Protein AF-A0A9D2UIU6-F1 (afdb_monomer_lite)

Sequence (602 aa):
MDDFNANSVDLRFDVGPHGTFVHEFGHVLGLADHYATDSYVSSLGIDPGQWDTMASGSYNGNMHRPPLFSAYERAELGWLDYTDLGMSADTISVLPALDESNMAYRVAVPGDDDEYYVIENRRQRGWDAGLPGHGMLLWHIDADDRIWRQNVVNNDPDHQRVDIVEADGRAGMMSYDGDTFPGTSGVTGVTLHSWGGTSLMDIGYINEREDTIRILLNDVDFTLPAPGGLMAVDVDDDAFRLVWDDAADVTSYALEVSVADSHGDFSVLPEYDNLSITNTDTYDITGLEPATTYRVGLRACLAGYVSEPATIDIVTTNSVFGGDVPAGLKAADITPTGFTAVWDEMAGATDYLISLLQYEYASQTVSRGYDFDDRGEGMPDSWEATAGQYDSSFGWYGRSAPSLDMTRDGQYLSVEYEGTMIERLSMWCRSSAGRNKLRIDVNTPEGWTALSEVDVPVAGSVVEVPVGVMGSVRLVFECAGGYMAIDDVYAVCRDVTRSTVPEYDGLSTAGQTSFTFEGLDEGGIYAFTVRGTDGTEQSDDSAECVVRLDYITGLDGIRPSSSDGRAVIYDMQGRMMHGGVLPRGIYIIKQDGRPARKVVVR

Structure (mmCIF, N/CA/C/O backbone):
data_AF-A0A9D2UIU6-F1
#
_entry.id   AF-A0A9D2UIU6-F1
#
loop_
_atom_site.group_PDB
_atom_site.id
_atom_site.type_symbol
_atom_site.label_atom_id
_atom_site.label_alt_id
_atom_site.label_comp_id
_atom_site.label_asym_id
_atom_site.label_entity_id
_atom_site.label_seq_id
_atom_site.pdbx_PDB_ins_code
_atom_site.Cartn_x
_atom_site.Cartn_y
_atom_site.Cartn_z
_atom_site.occupancy
_atom_site.B_iso_or_equiv
_atom_site.auth_seq_id
_atom_site.auth_comp_id
_atom_site.auth_asym_id
_atom_site.auth_atom_id
_atom_site.pdbx_PDB_model_num
ATOM 1 N N . MET A 1 1 ? 40.863 -54.564 -6.802 1.00 33.62 1 MET A N 1
ATOM 2 C CA . MET A 1 1 ? 41.871 -54.678 -7.868 1.00 33.62 1 MET A CA 1
ATOM 3 C C . MET A 1 1 ? 41.262 -54.018 -9.082 1.00 33.62 1 MET A C 1
ATOM 5 O O . MET A 1 1 ? 40.378 -54.608 -9.686 1.00 33.62 1 MET A O 1
ATOM 9 N N . ASP A 1 2 ? 41.680 -52.763 -9.246 1.00 33.12 2 ASP A N 1
ATOM 10 C CA . ASP A 1 2 ? 41.864 -51.979 -10.476 1.00 33.12 2 ASP A CA 1
ATOM 11 C C . ASP A 1 2 ? 40.599 -51.764 -11.331 1.00 33.12 2 ASP A C 1
ATOM 13 O O . ASP A 1 2 ? 40.096 -52.689 -11.955 1.00 33.12 2 ASP A O 1
ATOM 17 N N . ASP A 1 3 ? 39.907 -50.622 -11.278 1.00 35.44 3 ASP A N 1
ATOM 18 C CA . ASP A 1 3 ? 40.327 -49.240 -11.591 1.00 35.44 3 ASP A CA 1
ATOM 19 C C . ASP A 1 3 ? 40.809 -49.105 -13.044 1.00 35.44 3 ASP A C 1
ATOM 21 O O . ASP A 1 3 ? 41.894 -49.569 -13.369 1.00 35.44 3 ASP A O 1
ATOM 25 N N . PHE A 1 4 ? 39.972 -48.528 -13.919 1.00 33.19 4 PHE A N 1
ATOM 26 C CA . PHE A 1 4 ? 40.378 -47.521 -14.909 1.00 33.19 4 PHE A CA 1
ATOM 27 C C . PHE A 1 4 ? 39.146 -46.892 -15.583 1.00 33.19 4 PHE A C 1
ATOM 29 O O . PHE A 1 4 ? 38.461 -47.484 -16.417 1.00 33.19 4 PHE A O 1
ATOM 36 N N . ASN A 1 5 ? 38.910 -45.649 -15.171 1.00 33.81 5 ASN A N 1
ATOM 37 C CA . ASN A 1 5 ? 38.032 -44.637 -15.741 1.00 33.81 5 ASN A CA 1
ATOM 38 C C . ASN A 1 5 ? 38.319 -44.422 -17.239 1.00 33.81 5 ASN A C 1
ATOM 40 O O . ASN A 1 5 ? 39.406 -43.970 -17.605 1.00 33.81 5 ASN A O 1
ATOM 44 N N . ALA A 1 6 ? 37.332 -44.661 -18.101 1.00 35.75 6 ALA A N 1
ATOM 45 C CA . ALA A 1 6 ? 37.319 -44.096 -19.445 1.00 35.75 6 ALA A CA 1
ATOM 46 C C . ALA A 1 6 ? 36.674 -42.708 -19.364 1.00 35.75 6 ALA A C 1
ATOM 48 O O . ALA A 1 6 ? 35.494 -42.538 -19.663 1.00 35.75 6 ALA A O 1
ATOM 49 N N . ASN A 1 7 ? 37.460 -41.719 -18.928 1.00 34.66 7 ASN A N 1
ATOM 50 C CA . ASN A 1 7 ? 37.149 -40.325 -19.211 1.00 34.66 7 ASN A CA 1
ATOM 51 C C . ASN A 1 7 ? 37.053 -40.193 -20.731 1.00 34.66 7 ASN A C 1
ATOM 53 O O . ASN A 1 7 ? 38.048 -40.356 -21.442 1.00 34.66 7 ASN A O 1
ATOM 57 N N . SER A 1 8 ? 35.846 -39.918 -21.221 1.00 37.19 8 SER A N 1
ATOM 58 C CA . SER A 1 8 ? 35.652 -39.318 -22.529 1.00 37.19 8 SER A CA 1
ATOM 59 C C . SER A 1 8 ? 36.557 -38.097 -22.590 1.00 37.19 8 SER A C 1
ATOM 61 O O . SER A 1 8 ? 36.380 -37.145 -21.829 1.00 37.19 8 SER A O 1
ATOM 63 N N . VAL A 1 9 ? 37.570 -38.165 -23.447 1.00 35.28 9 VAL A N 1
ATOM 64 C CA . VAL A 1 9 ? 38.334 -36.998 -23.860 1.00 35.28 9 VAL A CA 1
ATOM 65 C C . VAL A 1 9 ? 37.332 -36.103 -24.576 1.00 35.28 9 VAL A C 1
ATOM 67 O O . VAL A 1 9 ? 37.055 -36.283 -25.759 1.00 35.28 9 VAL A O 1
ATOM 70 N N . ASP A 1 10 ? 36.726 -35.196 -23.819 1.00 38.03 10 ASP A N 1
ATOM 71 C CA . ASP A 1 10 ? 36.088 -34.015 -24.361 1.00 38.03 10 ASP A CA 1
ATOM 72 C C . ASP A 1 10 ? 37.236 -33.219 -24.982 1.00 38.03 10 ASP A C 1
ATOM 74 O O . ASP A 1 10 ? 38.035 -32.589 -24.284 1.00 38.03 10 ASP A O 1
ATOM 78 N N . LEU A 1 11 ? 37.422 -33.387 -26.293 1.00 33.53 11 LEU A N 1
ATOM 79 C CA . LEU A 1 11 ? 38.312 -32.568 -27.103 1.00 33.53 11 LEU A CA 1
ATOM 80 C C . LEU A 1 11 ? 37.723 -31.155 -27.115 1.00 33.53 11 LEU A C 1
ATOM 82 O O . LEU A 1 11 ? 37.151 -30.711 -28.108 1.00 33.53 11 LEU A O 1
ATOM 86 N N . ARG A 1 12 ? 37.859 -30.446 -25.992 1.00 38.84 12 ARG A N 1
ATOM 87 C CA . ARG A 1 12 ? 37.786 -28.996 -25.973 1.00 38.84 12 ARG A CA 1
ATOM 88 C C . ARG A 1 12 ? 38.949 -28.533 -26.825 1.00 38.84 12 ARG A C 1
ATOM 90 O O . ARG A 1 12 ? 40.108 -28.608 -26.421 1.00 38.84 12 ARG A O 1
ATOM 97 N N . PHE A 1 13 ? 38.640 -28.121 -28.044 1.00 40.00 13 PHE A N 1
ATOM 98 C CA . PHE A 1 13 ? 39.490 -27.161 -28.707 1.00 40.00 13 PHE A CA 1
ATOM 99 C C . PHE A 1 13 ? 39.520 -25.940 -27.779 1.00 40.00 13 PHE A C 1
ATOM 101 O O . PHE A 1 13 ? 38.559 -25.180 -27.738 1.00 40.00 13 PHE A O 1
ATOM 108 N N . ASP A 1 14 ? 40.584 -25.793 -26.988 1.00 44.75 14 ASP A N 1
ATOM 109 C CA . ASP A 1 14 ? 41.005 -24.491 -26.467 1.00 44.75 14 ASP A CA 1
ATOM 110 C C . ASP A 1 14 ? 41.464 -23.700 -27.693 1.00 44.75 14 ASP A C 1
ATOM 112 O O . ASP A 1 14 ? 42.635 -23.672 -28.080 1.00 44.75 14 ASP A O 1
ATOM 116 N N . VAL A 1 15 ? 40.482 -23.176 -28.417 1.00 51.78 15 VAL A N 1
ATOM 117 C CA . VAL A 1 15 ? 40.711 -22.186 -29.450 1.00 51.78 15 VAL A CA 1
ATOM 118 C C . VAL A 1 15 ? 41.158 -20.939 -28.660 1.00 51.78 15 VAL A C 1
ATOM 120 O O . VAL A 1 15 ? 40.494 -20.557 -27.704 1.00 51.78 15 VAL A O 1
ATOM 123 N N . GLY A 1 16 ? 42.339 -20.383 -28.957 1.00 60.22 16 GLY A N 1
ATOM 124 C CA . GLY A 1 16 ? 42.940 -19.289 -28.169 1.00 60.22 16 GLY A CA 1
ATOM 125 C C . GLY A 1 16 ? 42.052 -18.035 -28.058 1.00 60.22 16 GLY A C 1
ATOM 126 O O . GLY A 1 16 ? 41.033 -17.974 -28.735 1.00 60.22 16 GLY A O 1
ATOM 127 N N . PRO A 1 17 ? 42.433 -17.015 -27.263 1.00 69.06 17 PRO A N 1
ATOM 128 C CA . PRO A 1 17 ? 41.589 -15.849 -26.968 1.00 69.06 17 PRO A CA 1
ATOM 129 C C . PRO A 1 17 ? 40.925 -15.262 -28.231 1.00 69.06 17 PRO A C 1
ATOM 131 O O . PRO A 1 17 ? 41.608 -14.792 -29.140 1.00 69.06 17 PRO A O 1
ATOM 134 N N . HIS A 1 18 ? 39.591 -15.340 -28.306 1.00 81.31 18 HIS A N 1
ATOM 135 C CA . HIS A 1 18 ? 38.779 -14.948 -29.467 1.00 81.31 18 HIS A CA 1
ATOM 136 C C . HIS A 1 18 ? 38.523 -13.459 -29.551 1.00 81.31 18 HIS A C 1
ATOM 138 O O . HIS A 1 18 ? 38.365 -12.940 -30.645 1.00 81.31 18 HIS A O 1
ATOM 144 N N . GLY A 1 19 ? 38.467 -12.779 -28.415 1.00 89.81 19 GLY A N 1
ATOM 145 C CA . GLY A 1 19 ? 37.962 -11.420 -28.337 1.00 89.81 19 GLY A CA 1
ATOM 146 C C . GLY A 1 19 ? 38.712 -10.428 -29.214 1.00 89.81 19 GLY A C 1
ATOM 147 O O . GLY A 1 19 ? 38.088 -9.743 -30.016 1.00 89.81 19 GLY A O 1
ATOM 148 N N . THR A 1 20 ? 40.048 -10.448 -29.177 1.00 90.88 20 THR A N 1
ATOM 149 C CA . THR A 1 20 ? 40.872 -9.640 -30.090 1.00 90.88 20 THR A CA 1
ATOM 150 C C . THR A 1 20 ? 40.629 -10.007 -31.551 1.00 90.88 20 THR A C 1
ATOM 152 O O . THR A 1 20 ? 40.552 -9.130 -32.396 1.00 90.88 20 THR A O 1
ATOM 155 N N . PHE A 1 21 ? 40.467 -11.294 -31.876 1.00 93.62 21 PHE A N 1
ATOM 156 C CA . PHE A 1 21 ? 40.161 -11.688 -33.252 1.00 93.62 21 PHE A CA 1
ATOM 157 C C . PHE A 1 21 ? 38.795 -11.163 -33.709 1.00 93.62 21 PHE A C 1
ATOM 159 O O . PHE A 1 21 ? 38.691 -10.687 -34.833 1.00 93.62 21 PHE A O 1
ATOM 166 N N . VAL A 1 22 ? 37.760 -11.250 -32.868 1.00 95.75 22 VAL A N 1
ATOM 167 C CA . VAL A 1 22 ? 36.413 -10.764 -33.208 1.00 95.75 22 VAL A CA 1
ATOM 168 C C . VAL A 1 22 ? 36.420 -9.242 -33.390 1.00 95.75 22 VAL A C 1
ATOM 170 O O . VAL A 1 22 ? 35.853 -8.768 -34.367 1.00 95.75 22 VAL A O 1
ATOM 173 N N . HIS A 1 23 ? 37.128 -8.507 -32.530 1.00 96.44 23 HIS A N 1
ATOM 174 C CA . HIS A 1 23 ? 37.332 -7.059 -32.643 1.00 96.44 23 HIS A CA 1
ATOM 175 C C . HIS A 1 23 ? 38.017 -6.669 -33.967 1.00 96.44 23 HIS A C 1
ATOM 177 O O . HIS A 1 23 ? 37.466 -5.927 -34.775 1.00 96.44 23 HIS A O 1
ATOM 183 N N . GLU A 1 24 ? 39.172 -7.269 -34.267 1.00 95.94 24 GLU A N 1
ATOM 184 C CA . GLU A 1 24 ? 39.900 -7.009 -35.519 1.00 95.94 24 GLU A CA 1
ATOM 185 C C . GLU A 1 24 ? 39.098 -7.441 -36.756 1.00 95.94 24 GLU A C 1
ATOM 187 O O . GLU A 1 24 ? 39.185 -6.835 -37.825 1.00 95.94 24 GLU A O 1
ATOM 192 N N . PHE A 1 25 ? 38.290 -8.497 -36.630 1.00 95.69 25 PHE A N 1
ATOM 193 C CA . PHE A 1 25 ? 37.368 -8.899 -37.683 1.00 95.69 25 PHE A CA 1
ATOM 194 C C . PHE A 1 25 ? 36.244 -7.871 -37.879 1.00 95.69 25 PHE A C 1
ATOM 196 O O . PHE A 1 25 ? 35.858 -7.637 -39.021 1.00 95.69 25 PHE A O 1
ATOM 203 N N . GLY A 1 26 ? 35.781 -7.201 -36.820 1.00 96.81 26 GLY A N 1
ATOM 204 C CA . GLY A 1 26 ? 34.878 -6.050 -36.903 1.00 96.81 26 GLY A CA 1
ATOM 205 C C . GLY A 1 26 ? 35.423 -4.945 -37.813 1.00 96.81 26 GLY A C 1
ATOM 206 O O . GLY A 1 26 ? 34.720 -4.503 -38.723 1.00 96.81 26 GLY A O 1
ATOM 207 N N . HIS A 1 27 ? 36.710 -4.597 -37.699 1.00 96.44 27 HIS A N 1
ATOM 208 C CA . HIS A 1 27 ? 37.354 -3.657 -38.631 1.00 96.44 27 HIS A CA 1
ATOM 209 C C . HIS A 1 27 ? 37.367 -4.146 -40.081 1.00 96.44 27 HIS A C 1
ATOM 211 O O . HIS A 1 27 ? 37.186 -3.357 -41.008 1.00 96.44 27 HIS A O 1
ATOM 217 N N . VAL A 1 28 ? 37.560 -5.451 -40.307 1.00 96.88 28 VAL A N 1
ATOM 218 C CA . VAL A 1 28 ? 37.479 -6.038 -41.658 1.00 96.88 28 VAL A CA 1
ATOM 219 C C . VAL A 1 28 ? 36.070 -5.896 -42.239 1.00 96.88 28 VAL A C 1
ATOM 221 O O . VAL A 1 28 ? 35.927 -5.731 -43.452 1.00 96.88 28 VAL A O 1
ATOM 224 N N . LEU A 1 29 ? 35.045 -5.950 -41.387 1.00 96.06 29 LEU A N 1
ATOM 225 C CA . LEU A 1 29 ? 33.651 -5.741 -41.768 1.00 96.06 29 LEU A CA 1
ATOM 226 C C . LEU A 1 29 ? 33.288 -4.258 -41.956 1.00 96.06 29 LEU A C 1
ATOM 228 O O . LEU A 1 29 ? 32.308 -3.974 -42.638 1.00 96.06 29 LEU A O 1
ATOM 232 N N . GLY A 1 30 ? 34.099 -3.335 -41.432 1.00 94.31 30 GLY A N 1
ATOM 233 C CA . GLY A 1 30 ? 33.945 -1.889 -41.610 1.00 94.31 30 GLY A CA 1
ATOM 234 C C . GLY A 1 30 ? 33.611 -1.108 -40.338 1.00 94.31 30 GLY A C 1
ATOM 235 O O . GLY A 1 30 ? 33.409 0.099 -40.433 1.00 94.31 30 GLY A O 1
ATOM 236 N N . LEU A 1 31 ? 33.576 -1.760 -39.172 1.00 96.56 31 LEU A N 1
ATOM 237 C CA . LEU A 1 31 ? 33.323 -1.097 -37.891 1.00 96.56 31 LEU A CA 1
ATOM 238 C C . LEU A 1 31 ? 34.559 -0.318 -37.415 1.00 96.56 31 LEU A C 1
ATOM 240 O O . LEU A 1 31 ? 35.699 -0.769 -37.578 1.00 96.56 31 LEU A O 1
ATOM 244 N N . ALA A 1 32 ? 34.327 0.850 -36.821 1.00 96.44 32 ALA A N 1
ATOM 245 C CA . ALA A 1 32 ? 35.355 1.653 -36.165 1.00 96.44 32 ALA A CA 1
ATOM 246 C C . ALA A 1 32 ? 35.539 1.220 -34.700 1.00 96.44 32 ALA A C 1
ATOM 248 O O . ALA A 1 32 ? 34.706 0.513 -34.141 1.00 96.44 32 ALA A O 1
ATOM 249 N N . ASP A 1 33 ? 36.626 1.661 -34.078 1.00 96.88 33 ASP A N 1
ATOM 250 C CA . ASP A 1 33 ? 36.801 1.605 -32.631 1.00 96.88 33 ASP A CA 1
ATOM 251 C C . ASP A 1 33 ? 35.768 2.508 -31.956 1.00 96.88 33 ASP A C 1
ATOM 253 O O . ASP A 1 33 ? 35.663 3.695 -32.283 1.00 96.88 33 ASP A O 1
ATOM 257 N N . HIS A 1 34 ? 35.037 1.951 -30.991 1.00 96.44 34 HIS A N 1
ATOM 258 C CA . HIS A 1 34 ? 34.086 2.689 -30.159 1.00 96.44 34 HIS A CA 1
ATOM 259 C C . HIS A 1 34 ? 34.698 3.129 -28.820 1.00 96.44 34 HIS A C 1
ATOM 261 O O . HIS A 1 34 ? 34.121 3.948 -28.115 1.00 96.44 34 HIS A O 1
ATOM 267 N N . TYR A 1 35 ? 35.894 2.655 -28.463 1.00 93.50 35 TYR A N 1
ATOM 268 C CA . TYR A 1 35 ? 36.670 3.255 -27.375 1.00 93.50 35 TYR A CA 1
ATOM 269 C C . TYR A 1 35 ? 37.424 4.502 -27.857 1.00 93.50 35 TYR A C 1
ATOM 271 O O . TYR A 1 35 ? 37.703 4.675 -29.047 1.00 93.50 35 TYR A O 1
ATOM 279 N N . ALA A 1 36 ? 37.809 5.374 -26.927 1.00 92.56 36 ALA A N 1
ATOM 280 C CA . ALA A 1 36 ? 38.651 6.518 -27.261 1.00 92.56 36 ALA A CA 1
ATOM 281 C C . ALA A 1 36 ? 40.082 6.069 -27.624 1.00 92.56 36 ALA A C 1
ATOM 283 O O . ALA A 1 36 ? 40.796 5.487 -26.807 1.00 92.56 36 ALA A O 1
ATOM 284 N N . THR A 1 37 ? 40.546 6.379 -28.836 1.00 90.50 37 THR A N 1
ATOM 285 C CA . THR A 1 37 ? 41.922 6.112 -29.290 1.00 90.50 37 THR A CA 1
ATOM 286 C C . THR A 1 37 ? 42.925 7.172 -28.815 1.00 90.50 37 THR A C 1
ATOM 288 O O . THR A 1 37 ? 44.140 6.945 -28.846 1.00 90.50 37 THR A O 1
ATOM 291 N N . ASP A 1 38 ? 42.445 8.323 -28.330 1.00 92.38 38 ASP A N 1
ATOM 292 C CA . ASP A 1 38 ? 43.261 9.299 -27.608 1.00 92.38 38 ASP A CA 1
ATOM 293 C C . ASP A 1 38 ? 43.539 8.839 -26.167 1.00 92.38 38 ASP A C 1
ATOM 295 O O . ASP A 1 38 ? 42.635 8.539 -25.391 1.00 92.38 38 ASP A O 1
ATOM 299 N N . SER A 1 39 ? 44.816 8.827 -25.775 1.00 88.00 39 SER A N 1
ATOM 300 C CA . SER A 1 39 ? 45.243 8.300 -24.470 1.00 88.00 39 SER A CA 1
ATOM 301 C C . SER A 1 39 ? 44.716 9.070 -23.253 1.00 88.00 39 SER A C 1
ATOM 303 O O . SER A 1 39 ? 44.594 8.480 -22.180 1.00 88.00 39 SER A O 1
ATOM 305 N N . TYR A 1 40 ? 44.443 10.374 -23.382 1.00 87.44 40 TYR A N 1
ATOM 306 C CA . TYR A 1 40 ? 43.879 11.160 -22.287 1.00 87.44 40 TYR A CA 1
ATOM 307 C C . TYR A 1 40 ? 42.397 10.834 -22.127 1.00 87.44 40 TYR A C 1
ATOM 309 O O . TYR A 1 40 ? 41.972 10.514 -21.019 1.00 87.44 40 TYR A O 1
ATOM 317 N N . VAL A 1 41 ? 41.644 10.832 -23.226 1.00 86.75 41 VAL A N 1
ATOM 318 C CA . VAL A 1 41 ? 40.203 10.540 -23.205 1.00 86.75 41 VAL A CA 1
ATOM 319 C C . VAL A 1 41 ? 39.941 9.090 -22.797 1.00 86.75 41 VAL A C 1
ATOM 321 O O . VAL A 1 41 ? 39.137 8.847 -21.905 1.00 86.75 41 VAL A O 1
ATOM 324 N N . SER A 1 42 ? 40.728 8.140 -23.308 1.00 86.56 42 SER A N 1
ATOM 325 C CA . SER A 1 42 ? 40.685 6.731 -22.887 1.00 86.56 42 SER A CA 1
ATOM 326 C C . SER A 1 42 ? 40.867 6.558 -21.375 1.00 86.56 42 SER A C 1
ATOM 328 O O . SER A 1 42 ? 40.222 5.718 -20.754 1.00 86.56 42 SER A O 1
ATOM 330 N N . SER A 1 43 ? 41.704 7.390 -20.741 1.00 84.62 43 SER A N 1
ATOM 331 C CA . SER A 1 43 ? 41.924 7.325 -19.289 1.00 84.62 43 SER A CA 1
ATOM 332 C C . SER A 1 43 ? 40.726 7.783 -18.448 1.00 84.62 43 SER A C 1
ATOM 334 O O . SER A 1 43 ? 40.699 7.508 -17.248 1.00 84.62 43 SER A O 1
ATOM 336 N N . LEU A 1 44 ? 39.752 8.465 -19.060 1.00 85.56 44 LEU A N 1
ATOM 337 C CA . LEU A 1 44 ? 38.494 8.851 -18.420 1.00 85.56 44 LEU A CA 1
ATOM 338 C C . LEU A 1 44 ? 37.495 7.684 -18.382 1.00 85.56 44 LEU A C 1
ATOM 340 O O . LEU A 1 44 ? 36.628 7.675 -17.515 1.00 85.56 44 LEU A O 1
ATOM 344 N N . GLY A 1 45 ? 37.649 6.689 -19.267 1.00 81.06 45 GLY A N 1
ATOM 345 C CA . GLY A 1 45 ? 36.813 5.485 -19.315 1.00 81.06 45 GLY A CA 1
ATOM 346 C C . GLY A 1 45 ? 35.369 5.727 -19.757 1.00 81.06 45 GLY A C 1
ATOM 347 O O . GLY A 1 45 ? 34.514 4.908 -19.443 1.00 81.06 45 GLY A O 1
ATOM 348 N N . ILE A 1 46 ? 35.108 6.846 -20.432 1.00 84.75 46 ILE A N 1
ATOM 349 C CA . ILE A 1 46 ? 33.795 7.284 -20.927 1.00 84.75 46 ILE A CA 1
ATOM 350 C C . ILE A 1 46 ? 33.557 6.746 -22.346 1.00 84.75 46 ILE A C 1
ATOM 352 O O . ILE A 1 46 ? 33.622 7.458 -23.343 1.00 84.75 46 ILE A O 1
ATOM 356 N N . ASP A 1 47 ? 33.439 5.427 -22.436 1.00 89.75 47 ASP A N 1
ATOM 357 C CA . ASP A 1 47 ? 33.151 4.700 -23.667 1.00 89.75 47 ASP A CA 1
ATOM 358 C C . ASP A 1 47 ? 32.267 3.478 -23.357 1.00 89.75 47 ASP A C 1
ATOM 360 O O . ASP A 1 47 ? 32.168 3.090 -22.185 1.00 89.75 47 ASP A O 1
ATOM 364 N N . PRO A 1 48 ? 31.661 2.832 -24.376 1.00 94.56 48 PRO A N 1
ATOM 365 C CA . PRO A 1 48 ? 30.777 1.678 -24.184 1.00 94.56 48 PRO A CA 1
ATOM 366 C C . PRO A 1 48 ? 31.396 0.499 -23.421 1.00 94.56 48 PRO A C 1
ATOM 368 O O . PRO A 1 48 ? 30.693 -0.392 -22.938 1.00 94.56 48 PRO A O 1
ATOM 371 N N . GLY A 1 49 ? 32.725 0.462 -23.301 1.00 94.19 49 GLY A N 1
ATOM 372 C CA . GLY A 1 49 ? 33.388 -0.377 -22.327 1.00 94.19 49 GLY A CA 1
ATOM 373 C C . GLY A 1 49 ? 33.128 -1.864 -22.524 1.00 94.19 49 GLY A C 1
ATOM 374 O O . GLY A 1 49 ? 33.262 -2.409 -23.621 1.00 94.19 49 GLY A O 1
ATOM 375 N N . GLN A 1 50 ? 32.789 -2.540 -21.426 1.00 95.69 50 GLN A N 1
ATOM 376 C CA . GLN A 1 50 ? 32.596 -3.991 -21.406 1.00 95.69 50 GLN A CA 1
ATOM 377 C C . GLN A 1 50 ? 31.323 -4.453 -22.125 1.00 95.69 50 GLN A C 1
ATOM 379 O O . GLN A 1 50 ? 31.158 -5.659 -22.326 1.00 95.69 50 GLN A O 1
ATOM 384 N N . TRP A 1 51 ? 30.444 -3.533 -22.519 1.00 96.62 51 TRP A N 1
ATOM 385 C CA . TRP A 1 51 ? 29.221 -3.844 -23.257 1.00 96.62 51 TRP A CA 1
ATOM 386 C C . TRP A 1 51 ? 29.456 -4.114 -24.742 1.00 96.62 51 TRP A C 1
ATOM 388 O O . TRP A 1 51 ? 28.643 -4.797 -25.376 1.00 96.62 51 TRP A O 1
ATOM 398 N N . ASP A 1 52 ? 30.584 -3.639 -25.273 1.00 97.00 52 ASP A N 1
ATOM 399 C CA . ASP A 1 52 ? 30.850 -3.584 -26.703 1.00 97.00 52 ASP A CA 1
ATOM 400 C C . ASP A 1 52 ? 32.130 -4.328 -27.108 1.00 97.00 52 ASP A C 1
ATOM 402 O O . ASP A 1 52 ? 33.205 -4.160 -26.525 1.00 97.00 52 ASP A O 1
ATOM 406 N N . THR A 1 53 ? 32.030 -5.135 -28.162 1.00 96.31 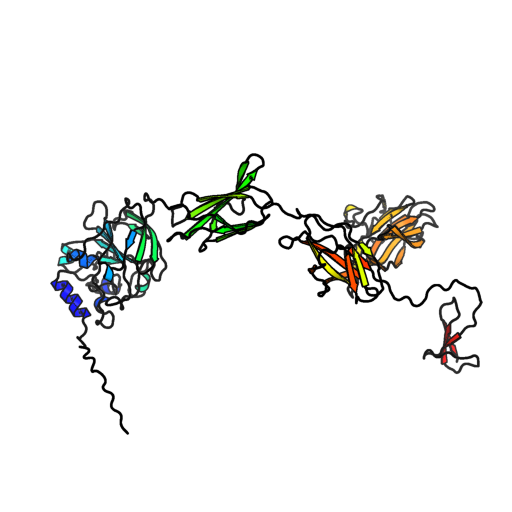53 THR A N 1
ATOM 407 C CA . THR A 1 53 ? 33.181 -5.810 -28.762 1.00 96.31 53 THR A CA 1
ATOM 408 C C . THR A 1 53 ? 34.124 -4.835 -29.460 1.00 96.31 53 THR A C 1
ATOM 410 O O . THR A 1 53 ? 35.333 -5.078 -29.452 1.00 96.31 53 THR A O 1
ATOM 413 N N . MET A 1 54 ? 33.628 -3.725 -30.007 1.00 97.31 54 MET A N 1
ATOM 414 C CA . MET A 1 54 ? 34.468 -2.670 -30.587 1.00 97.31 54 MET A CA 1
ATOM 415 C C . MET A 1 54 ? 35.025 -1.701 -29.528 1.00 97.31 54 MET A C 1
ATOM 417 O O . MET A 1 54 ? 35.686 -0.720 -29.869 1.00 97.31 54 MET A O 1
ATOM 421 N N . ALA A 1 55 ? 34.846 -2.030 -28.241 1.00 95.50 55 ALA A N 1
ATOM 422 C CA . ALA A 1 55 ? 35.503 -1.421 -27.088 1.00 95.50 55 ALA A CA 1
ATOM 423 C C . ALA A 1 55 ? 36.182 -2.489 -26.195 1.00 95.50 55 ALA A C 1
ATOM 425 O O . ALA A 1 55 ? 36.746 -3.486 -26.675 1.00 95.50 55 ALA A O 1
ATOM 426 N N . SER A 1 56 ? 36.185 -2.282 -24.872 1.00 94.44 56 SER A N 1
ATOM 427 C CA . SER A 1 56 ? 36.866 -3.179 -23.928 1.00 94.44 56 SER A CA 1
ATOM 428 C C . SER A 1 56 ? 36.136 -4.508 -23.683 1.00 94.44 56 SER A C 1
ATOM 430 O O . SER A 1 56 ? 36.734 -5.436 -23.131 1.00 94.44 56 SER A O 1
ATOM 432 N N . GLY A 1 57 ? 34.903 -4.668 -24.170 1.00 95.44 57 GLY A N 1
ATOM 433 C CA . GLY A 1 57 ? 34.151 -5.922 -24.124 1.00 95.44 57 GLY A CA 1
ATOM 434 C C . GLY A 1 57 ? 34.844 -7.065 -24.863 1.00 95.44 57 GLY A C 1
ATOM 435 O O . GLY A 1 57 ? 34.719 -8.224 -24.465 1.00 95.44 57 GLY A O 1
ATOM 436 N N . SER A 1 58 ? 35.700 -6.774 -25.846 1.00 95.62 58 SER A N 1
ATOM 437 C CA . SER A 1 58 ? 36.583 -7.779 -26.458 1.00 95.62 58 SER A CA 1
ATOM 438 C C . SER A 1 58 ? 37.472 -8.518 -25.437 1.00 95.62 58 SER A C 1
ATOM 440 O O . SER A 1 58 ? 37.891 -9.651 -25.673 1.00 95.62 58 SER A O 1
ATOM 442 N N . TYR A 1 59 ? 37.726 -7.951 -24.255 1.00 94.31 59 TYR A N 1
ATOM 443 C CA . TYR A 1 59 ? 38.494 -8.600 -23.189 1.00 94.31 59 TYR A CA 1
ATOM 444 C C . TYR A 1 59 ? 37.648 -9.455 -22.232 1.00 94.31 59 TYR A C 1
ATOM 446 O O . TYR A 1 59 ? 38.211 -10.162 -21.384 1.00 94.31 59 TYR A O 1
ATOM 454 N N . ASN A 1 60 ? 36.321 -9.472 -22.383 1.00 94.31 60 ASN A N 1
ATOM 455 C CA . ASN A 1 60 ? 35.412 -10.197 -21.499 1.00 94.31 60 ASN A CA 1
ATOM 456 C C . ASN A 1 60 ? 35.719 -11.702 -21.440 1.00 94.31 60 ASN A C 1
ATOM 458 O O . ASN A 1 60 ? 36.095 -12.359 -22.420 1.00 94.31 60 ASN A O 1
ATOM 462 N N . GLY A 1 61 ? 35.596 -12.267 -20.234 1.00 89.50 61 GLY A N 1
ATOM 463 C CA . GLY A 1 61 ? 35.902 -13.675 -19.978 1.00 89.50 61 GLY A CA 1
ATOM 464 C C . GLY A 1 61 ? 37.347 -14.055 -20.319 1.00 89.50 61 GLY A C 1
ATOM 465 O O . GLY A 1 61 ? 37.579 -15.133 -20.867 1.00 89.50 61 GLY A O 1
ATOM 466 N N . ASN A 1 62 ? 38.315 -13.171 -20.046 1.00 90.25 62 ASN A N 1
ATOM 467 C CA . ASN A 1 62 ? 39.711 -13.312 -20.479 1.00 90.25 62 ASN A CA 1
ATOM 468 C C . ASN A 1 62 ? 39.820 -13.488 -22.001 1.00 90.25 62 ASN A C 1
ATOM 470 O O . ASN A 1 62 ? 40.511 -14.393 -22.469 1.00 90.25 62 ASN A O 1
ATOM 474 N N . MET A 1 63 ? 39.081 -12.672 -22.759 1.00 90.44 63 MET A N 1
ATOM 475 C CA . MET A 1 63 ? 38.963 -12.718 -24.223 1.00 90.44 63 MET A CA 1
ATOM 476 C C . MET A 1 63 ? 38.324 -14.004 -24.789 1.00 90.44 63 MET A C 1
ATOM 478 O O . MET A 1 63 ? 38.375 -14.225 -25.996 1.00 90.44 63 MET A O 1
ATOM 482 N N . HIS A 1 64 ? 37.738 -14.888 -23.974 1.00 88.81 64 HIS A N 1
ATOM 483 C CA . HIS A 1 64 ? 37.057 -16.096 -24.478 1.00 88.81 64 HIS A CA 1
ATOM 484 C C . HIS A 1 64 ? 35.563 -15.873 -24.719 1.00 88.81 64 HIS A C 1
ATOM 486 O O . HIS A 1 64 ? 34.904 -16.738 -25.294 1.00 88.81 64 HIS A O 1
ATOM 492 N N . ARG A 1 65 ? 35.022 -14.744 -24.251 1.00 89.31 65 ARG A N 1
ATOM 493 C CA . ARG A 1 65 ? 33.603 -14.404 -24.351 1.00 89.31 65 ARG A CA 1
ATOM 494 C C . ARG A 1 65 ? 33.437 -12.925 -24.704 1.00 89.31 65 ARG A C 1
ATOM 496 O O . ARG A 1 65 ? 32.915 -12.187 -23.873 1.00 89.31 65 ARG A O 1
ATOM 503 N N . PRO A 1 66 ? 33.931 -12.477 -25.875 1.00 93.69 66 PRO A N 1
ATOM 504 C CA . PRO A 1 66 ? 33.539 -11.164 -26.369 1.00 93.69 66 PRO A CA 1
ATOM 505 C C . PRO A 1 66 ? 32.005 -11.103 -26.432 1.00 93.69 66 PRO A C 1
ATOM 507 O O . PRO A 1 66 ? 31.389 -12.113 -26.806 1.00 93.69 66 PRO A O 1
ATOM 510 N N . PRO A 1 67 ? 31.394 -9.977 -26.035 1.00 95.81 67 PRO A N 1
ATOM 511 C CA . PRO A 1 67 ? 29.958 -9.828 -26.114 1.00 95.81 67 PRO A CA 1
ATOM 512 C C . PRO A 1 67 ? 29.502 -9.896 -27.569 1.00 95.81 67 PRO A C 1
ATOM 514 O O . PRO A 1 67 ? 30.277 -9.775 -28.521 1.00 95.81 67 PRO A O 1
ATOM 517 N N . LEU A 1 68 ? 28.210 -10.096 -27.759 1.00 95.38 68 LEU A N 1
ATOM 518 C CA . LEU A 1 68 ? 27.603 -9.910 -29.064 1.00 95.38 68 LEU A CA 1
ATOM 519 C C . LEU A 1 68 ? 27.872 -8.487 -29.577 1.00 95.38 68 LEU A C 1
ATOM 521 O O . LEU A 1 68 ? 27.882 -7.549 -28.782 1.00 95.38 68 LEU A O 1
ATOM 525 N N . PHE A 1 69 ? 28.023 -8.332 -30.898 1.00 97.69 69 PHE A N 1
ATOM 526 C CA . PHE A 1 69 ? 27.863 -7.015 -31.518 1.00 97.69 69 PHE A CA 1
ATOM 527 C C . PHE A 1 69 ? 26.492 -6.456 -31.122 1.00 97.69 69 PHE A C 1
ATOM 529 O O . PHE A 1 69 ? 25.487 -7.183 -31.203 1.00 97.69 69 PHE A O 1
ATOM 536 N N . SER A 1 70 ? 26.492 -5.202 -30.687 1.00 98.06 70 SER A N 1
ATOM 537 C CA . SER A 1 70 ? 25.329 -4.384 -30.369 1.00 98.06 70 SER A CA 1
ATOM 538 C C . SER A 1 70 ? 24.375 -4.292 -31.558 1.00 98.06 70 SER A C 1
ATOM 540 O O . SER A 1 70 ? 24.720 -4.553 -32.715 1.00 98.06 70 SER A O 1
ATOM 542 N N . ALA A 1 71 ? 23.139 -3.904 -31.285 1.00 98.50 71 ALA A N 1
ATOM 543 C CA . ALA A 1 71 ? 22.137 -3.631 -32.294 1.00 98.50 71 ALA A CA 1
ATOM 544 C C . ALA A 1 71 ? 22.574 -2.516 -33.250 1.00 98.50 71 ALA A C 1
ATOM 546 O O . ALA A 1 71 ? 22.232 -2.581 -34.429 1.00 98.50 71 ALA A O 1
ATOM 547 N N . TYR A 1 72 ? 23.349 -1.538 -32.766 1.00 98.25 72 TYR A N 1
ATOM 548 C CA . TYR A 1 72 ? 23.969 -0.518 -33.608 1.00 98.25 72 TYR A CA 1
ATOM 549 C C . TYR A 1 72 ? 24.891 -1.129 -34.662 1.00 98.25 72 TYR A C 1
ATOM 551 O O . TYR A 1 72 ? 24.645 -1.006 -35.859 1.00 98.25 72 TYR A O 1
ATOM 559 N N . GLU A 1 73 ? 25.882 -1.896 -34.230 1.00 98.12 73 GLU A N 1
ATOM 560 C CA . GLU A 1 73 ? 26.847 -2.522 -35.135 1.00 98.12 73 GLU A CA 1
ATOM 561 C C . GLU A 1 73 ? 26.186 -3.516 -36.092 1.00 98.12 73 GLU A C 1
ATOM 563 O O . GLU A 1 73 ? 26.537 -3.600 -37.268 1.00 98.12 73 GLU A O 1
ATOM 568 N N . ARG A 1 74 ? 25.193 -4.274 -35.615 1.00 98.44 74 ARG A N 1
ATOM 569 C CA . ARG A 1 74 ? 24.425 -5.179 -36.476 1.00 98.44 74 ARG A CA 1
ATOM 570 C C . ARG A 1 74 ? 23.658 -4.419 -37.554 1.00 98.44 74 ARG A C 1
ATOM 572 O O . ARG A 1 74 ? 23.570 -4.933 -38.667 1.00 98.44 74 ARG A O 1
ATOM 579 N N . ALA A 1 75 ? 23.116 -3.242 -37.255 1.00 97.88 75 ALA A N 1
ATOM 580 C CA . ALA A 1 75 ? 22.432 -2.419 -38.246 1.00 97.88 75 ALA A CA 1
ATOM 581 C C . ALA A 1 75 ? 23.409 -1.834 -39.275 1.00 97.88 75 ALA A C 1
ATOM 583 O O . ALA A 1 75 ? 23.162 -1.962 -40.474 1.00 97.88 75 ALA A O 1
ATOM 584 N N . GLU A 1 76 ? 24.565 -1.327 -38.835 1.00 95.50 76 GLU A N 1
ATOM 585 C CA . GLU A 1 76 ? 25.639 -0.839 -39.719 1.00 95.50 76 GLU A CA 1
ATOM 586 C C . GLU A 1 76 ? 26.118 -1.916 -40.706 1.00 95.50 76 GLU A C 1
ATOM 588 O O . GLU A 1 76 ? 26.405 -1.653 -41.876 1.00 95.50 76 GLU A O 1
ATOM 593 N N . LEU A 1 77 ? 26.151 -3.173 -40.258 1.00 97.25 77 LEU A N 1
ATOM 594 C CA . LEU A 1 77 ? 26.512 -4.325 -41.084 1.00 97.25 77 LEU A CA 1
ATOM 595 C C . LEU A 1 77 ? 25.358 -4.861 -41.952 1.00 97.25 77 LEU A C 1
ATOM 597 O O . LEU A 1 77 ? 25.554 -5.810 -42.721 1.00 97.25 77 LEU A O 1
ATOM 601 N N . GLY A 1 78 ? 24.157 -4.286 -41.843 1.00 97.62 78 GLY A N 1
ATOM 602 C CA . GLY A 1 78 ? 22.948 -4.733 -42.538 1.00 97.62 78 GLY A CA 1
ATOM 603 C C . GLY A 1 78 ? 22.408 -6.080 -42.041 1.00 97.62 78 GLY A C 1
ATOM 604 O O . GLY A 1 78 ? 21.776 -6.816 -42.799 1.00 97.62 78 GLY A O 1
ATOM 605 N N . TRP A 1 79 ? 22.715 -6.455 -40.798 1.00 97.81 79 TRP A N 1
ATOM 606 C CA . TRP A 1 79 ? 22.269 -7.693 -40.144 1.00 97.81 79 TRP A CA 1
ATOM 607 C C . TRP A 1 79 ? 21.021 -7.496 -39.276 1.00 97.81 79 TRP A C 1
ATOM 609 O O . TRP A 1 79 ? 20.410 -8.485 -38.869 1.00 97.81 79 TRP A O 1
ATOM 619 N N . LEU A 1 80 ? 20.656 -6.250 -38.975 1.00 98.25 80 LEU A N 1
ATOM 620 C CA . LEU A 1 80 ? 19.491 -5.876 -38.179 1.00 98.25 80 LEU A CA 1
ATOM 621 C C . LEU A 1 80 ? 18.814 -4.656 -38.812 1.00 98.25 80 LEU A C 1
ATOM 623 O O . LEU A 1 80 ? 19.485 -3.686 -39.142 1.00 98.25 80 LEU A O 1
ATOM 627 N N . ASP A 1 81 ? 17.489 -4.703 -38.942 1.00 98.00 81 ASP A N 1
ATOM 628 C CA . ASP A 1 81 ? 16.668 -3.531 -39.250 1.00 98.00 81 ASP A CA 1
ATOM 629 C C . ASP A 1 81 ? 16.009 -3.042 -37.954 1.00 98.00 81 ASP A C 1
ATOM 631 O O . ASP A 1 81 ? 15.481 -3.847 -37.178 1.00 98.00 81 ASP A O 1
ATOM 635 N N . TYR A 1 82 ? 16.019 -1.732 -37.712 1.00 98.00 82 TYR A N 1
ATOM 636 C CA . TYR A 1 82 ? 15.368 -1.166 -36.532 1.00 98.00 82 TYR A CA 1
ATOM 637 C C . TYR A 1 82 ? 13.848 -1.178 -36.643 1.00 98.00 82 TYR A C 1
ATOM 639 O O . TYR A 1 82 ? 13.272 -0.965 -37.711 1.00 98.00 82 TYR A O 1
ATOM 647 N N . THR A 1 83 ? 13.194 -1.334 -35.494 1.00 97.62 83 THR A N 1
ATOM 648 C CA . THR A 1 83 ? 11.794 -0.937 -35.336 1.00 97.62 83 THR A CA 1
ATOM 649 C C . THR A 1 83 ? 11.750 0.488 -34.796 1.00 97.62 83 THR A C 1
ATOM 651 O O . THR A 1 83 ? 12.342 0.764 -33.759 1.00 97.62 83 THR A O 1
ATOM 654 N N . ASP A 1 84 ? 11.061 1.406 -35.467 1.00 96.19 84 ASP A N 1
ATOM 655 C CA . ASP A 1 84 ? 10.945 2.775 -34.959 1.00 96.19 84 ASP A CA 1
ATOM 656 C C . ASP A 1 84 ? 10.019 2.826 -33.738 1.00 96.19 84 ASP A C 1
ATOM 658 O O . ASP A 1 84 ? 8.882 2.351 -33.784 1.00 96.19 84 ASP A O 1
ATOM 662 N N . LEU A 1 85 ? 10.509 3.423 -32.652 1.00 96.81 85 LEU A N 1
ATOM 663 C CA . LEU A 1 85 ? 9.734 3.773 -31.469 1.00 96.81 85 LEU A CA 1
ATOM 664 C C . LEU A 1 85 ? 9.530 5.290 -31.464 1.00 96.81 85 LEU A C 1
ATOM 666 O O . LEU A 1 85 ? 10.481 6.062 -31.557 1.00 96.81 85 LEU A O 1
ATOM 670 N N . GLY A 1 86 ? 8.276 5.725 -31.379 1.00 93.12 86 GLY A N 1
ATOM 671 C CA . GLY A 1 86 ? 7.916 7.136 -31.471 1.00 93.12 86 GLY A CA 1
ATOM 672 C C . GLY A 1 86 ? 6.600 7.449 -30.771 1.00 93.12 86 GLY A C 1
ATOM 673 O O . GLY A 1 86 ? 5.877 6.549 -30.352 1.00 93.12 86 GLY A O 1
ATOM 674 N N . MET A 1 87 ? 6.256 8.738 -30.710 1.00 91.75 87 MET A N 1
ATOM 675 C CA . MET A 1 87 ? 5.070 9.255 -30.002 1.00 91.75 87 MET A CA 1
ATOM 676 C C . MET A 1 87 ? 3.716 8.786 -30.570 1.00 91.75 87 MET A C 1
ATOM 678 O O . MET A 1 87 ? 2.671 9.120 -30.026 1.00 91.75 87 MET A O 1
ATOM 682 N N . SER A 1 88 ? 3.711 8.035 -31.675 1.00 90.69 88 SER A N 1
ATOM 683 C CA . SER A 1 88 ? 2.512 7.380 -32.207 1.00 90.69 88 SER A CA 1
ATOM 684 C C . SER A 1 88 ? 2.256 5.993 -31.609 1.00 90.69 88 SER A C 1
ATOM 686 O O . SER A 1 88 ? 1.320 5.331 -32.046 1.00 90.69 88 SER A O 1
ATOM 688 N N . ALA A 1 89 ? 3.104 5.513 -30.694 1.00 89.12 89 ALA A N 1
ATOM 689 C CA . ALA A 1 89 ? 2.879 4.255 -29.992 1.00 89.12 89 ALA A CA 1
ATOM 690 C C . ALA A 1 89 ? 1.618 4.351 -29.120 1.00 89.12 89 ALA A C 1
ATOM 692 O O . ALA A 1 89 ? 1.457 5.298 -28.367 1.00 89.12 89 ALA A O 1
ATOM 693 N N . ASP A 1 90 ? 0.738 3.363 -29.205 1.00 89.94 90 ASP A N 1
ATOM 694 C CA . ASP A 1 90 ? -0.548 3.303 -28.492 1.00 89.94 90 ASP A CA 1
ATOM 695 C C . ASP A 1 90 ? -0.638 2.085 -27.555 1.00 89.94 90 ASP A C 1
ATOM 697 O O . ASP A 1 90 ? -1.694 1.765 -27.009 1.00 89.94 90 ASP A O 1
ATOM 701 N N . THR A 1 91 ? 0.478 1.374 -27.382 1.00 91.75 91 THR A N 1
ATOM 702 C CA . THR A 1 91 ? 0.590 0.113 -26.642 1.00 91.75 91 THR A CA 1
ATOM 703 C C . THR A 1 91 ? 1.934 0.015 -25.917 1.00 91.75 91 THR A C 1
ATOM 705 O O . THR A 1 91 ? 2.889 0.725 -26.235 1.00 91.75 91 THR A O 1
ATOM 708 N N . ILE A 1 92 ? 2.020 -0.897 -24.940 1.00 93.88 92 ILE A N 1
ATOM 709 C CA . ILE A 1 92 ? 3.289 -1.263 -24.299 1.00 93.88 92 ILE A CA 1
ATOM 710 C C . ILE A 1 92 ? 4.172 -1.964 -25.337 1.00 93.88 92 ILE A C 1
ATOM 712 O O . ILE A 1 92 ? 3.821 -3.028 -25.854 1.00 93.88 92 ILE A O 1
ATOM 716 N N . SER A 1 93 ? 5.330 -1.377 -25.618 1.00 95.75 93 SER A N 1
ATOM 717 C CA . SER A 1 93 ? 6.334 -1.941 -26.518 1.00 95.75 93 SER A CA 1
ATOM 718 C C . SER A 1 93 ? 7.097 -3.063 -25.818 1.00 95.75 93 SER A C 1
ATOM 720 O O . SER A 1 93 ? 7.481 -2.928 -24.658 1.00 95.75 93 SER A O 1
ATOM 722 N N . VAL A 1 94 ? 7.313 -4.183 -26.509 1.00 96.38 94 VAL A N 1
ATOM 723 C CA . VAL A 1 94 ? 7.969 -5.373 -25.949 1.00 96.38 94 VAL A CA 1
ATOM 724 C C . VAL A 1 94 ? 9.249 -5.643 -26.722 1.00 96.38 94 VAL A C 1
ATOM 726 O O . VAL A 1 94 ? 9.214 -5.864 -27.930 1.00 96.38 94 VAL A O 1
ATOM 729 N N . LEU A 1 95 ? 10.367 -5.660 -26.003 1.00 97.88 95 LEU A N 1
ATOM 730 C CA . LEU A 1 95 ? 11.710 -5.863 -26.522 1.00 97.88 95 LEU A CA 1
ATOM 731 C C . LEU A 1 95 ? 12.296 -7.173 -25.969 1.00 97.88 95 LEU A C 1
ATOM 733 O O . LEU A 1 95 ? 12.782 -7.219 -24.830 1.00 97.88 95 LEU A O 1
ATOM 737 N N . PRO A 1 96 ? 12.256 -8.268 -26.746 1.00 97.62 96 PRO A N 1
ATOM 738 C CA . PRO A 1 96 ? 12.950 -9.495 -26.386 1.00 97.62 96 PRO A CA 1
ATOM 739 C C . PRO A 1 96 ? 14.467 -9.294 -26.406 1.00 97.62 96 PRO A C 1
ATOM 741 O O . PRO A 1 96 ? 14.975 -8.337 -26.988 1.00 97.62 96 PRO A O 1
ATOM 744 N N . ALA A 1 97 ? 15.204 -10.221 -25.803 1.00 96.94 97 ALA A N 1
ATOM 745 C CA . ALA A 1 97 ? 16.657 -10.146 -25.799 1.00 96.94 97 ALA A CA 1
ATOM 746 C C . ALA A 1 97 ? 17.253 -10.202 -27.218 1.00 96.94 97 ALA A C 1
ATOM 748 O O . ALA A 1 97 ? 16.757 -10.913 -28.106 1.00 96.94 97 ALA A O 1
ATOM 749 N N . LEU A 1 98 ? 18.340 -9.455 -27.422 1.00 97.31 98 LEU A N 1
ATOM 750 C CA . LEU A 1 98 ? 19.001 -9.289 -28.717 1.00 97.31 98 LEU A CA 1
ATOM 751 C C . LEU A 1 98 ? 19.539 -10.616 -29.278 1.00 97.31 98 LEU A C 1
ATOM 753 O O . LEU A 1 98 ? 19.539 -10.829 -30.492 1.00 97.31 98 LEU A O 1
ATOM 757 N N . ASP A 1 99 ? 19.987 -11.521 -28.405 1.00 93.81 99 ASP A N 1
ATOM 758 C CA . ASP A 1 99 ? 20.542 -12.825 -28.775 1.00 93.81 99 ASP A CA 1
ATOM 759 C C . ASP A 1 99 ? 19.485 -13.818 -29.286 1.00 93.81 99 ASP A C 1
ATOM 761 O O . ASP A 1 99 ? 19.816 -14.720 -30.056 1.00 93.81 99 ASP A O 1
ATOM 765 N N . GLU A 1 100 ? 18.221 -13.630 -28.904 1.00 94.06 100 GLU A N 1
ATOM 766 C CA . GLU A 1 100 ? 17.095 -14.468 -29.330 1.00 94.06 100 GLU A CA 1
ATOM 767 C C . GLU A 1 100 ? 16.343 -13.899 -30.530 1.00 94.06 100 GLU A C 1
ATOM 769 O O . GLU A 1 100 ? 15.971 -14.644 -31.438 1.00 94.06 100 GLU A O 1
ATOM 774 N N . SER A 1 101 ? 16.089 -12.590 -30.525 1.00 95.38 101 SER A N 1
ATOM 775 C CA . SER A 1 101 ? 15.181 -11.957 -31.488 1.00 95.38 101 SER A CA 1
ATOM 776 C C . SER A 1 101 ? 15.884 -11.197 -32.604 1.00 95.38 101 SER A C 1
ATOM 778 O O . SER A 1 101 ? 15.289 -11.011 -33.664 1.00 95.38 101 SER A O 1
ATOM 780 N N . ASN A 1 102 ? 17.131 -10.760 -32.380 1.00 96.75 102 ASN A N 1
ATOM 781 C CA . ASN A 1 102 ? 17.819 -9.801 -33.245 1.00 96.75 102 ASN A CA 1
ATOM 782 C C . ASN A 1 102 ? 16.982 -8.526 -33.500 1.00 96.75 102 ASN A C 1
ATOM 784 O O . ASN A 1 102 ? 17.015 -7.974 -34.596 1.00 96.75 102 ASN A O 1
ATOM 788 N N . MET A 1 103 ? 16.196 -8.099 -32.504 1.00 97.75 103 MET A N 1
ATOM 789 C CA . MET A 1 103 ? 15.330 -6.922 -32.553 1.00 97.75 103 MET A CA 1
ATOM 790 C C . MET A 1 103 ? 15.895 -5.804 -31.673 1.00 97.75 103 MET A C 1
ATOM 792 O O . MET A 1 103 ? 16.397 -6.060 -30.580 1.00 97.75 103 MET A O 1
ATOM 796 N N . ALA A 1 104 ? 15.765 -4.565 -32.145 1.00 98.62 104 ALA A N 1
ATOM 797 C CA . ALA A 1 104 ? 16.053 -3.352 -31.391 1.00 98.62 104 ALA A CA 1
ATOM 798 C C . ALA A 1 104 ? 15.113 -2.224 -31.827 1.00 98.62 104 ALA A C 1
ATOM 800 O O . ALA A 1 104 ? 14.652 -2.202 -32.977 1.00 98.62 104 ALA A O 1
ATOM 801 N N . TYR A 1 105 ? 14.846 -1.290 -30.915 1.00 98.62 105 TYR A N 1
ATOM 802 C CA . TYR A 1 105 ? 14.120 -0.069 -31.252 1.00 98.62 105 TYR A CA 1
ATOM 803 C C . TYR A 1 105 ? 15.080 1.056 -31.631 1.00 98.62 105 TYR A C 1
ATOM 805 O O . TYR A 1 105 ? 16.184 1.134 -31.098 1.00 98.62 105 TYR A O 1
ATOM 813 N N . ARG A 1 106 ? 14.636 1.949 -32.516 1.00 98.31 106 ARG A N 1
ATOM 814 C CA . ARG A 1 106 ? 15.296 3.224 -32.810 1.00 98.31 106 ARG A CA 1
ATOM 815 C C . ARG A 1 106 ? 14.375 4.381 -32.454 1.00 98.31 106 ARG A C 1
ATOM 817 O O . ARG A 1 106 ? 13.200 4.357 -32.811 1.00 98.31 106 ARG A O 1
ATOM 824 N N . VAL A 1 107 ? 14.923 5.411 -31.820 1.00 98.00 107 VAL A N 1
ATOM 825 C CA . VAL A 1 107 ? 14.254 6.705 -31.637 1.00 98.00 107 VAL A CA 1
ATOM 826 C C . VAL A 1 107 ? 15.019 7.752 -32.436 1.00 98.00 107 VAL A C 1
ATOM 828 O O . VAL A 1 107 ? 16.165 8.053 -32.122 1.00 98.00 107 VAL A O 1
ATOM 831 N N . ALA A 1 108 ? 14.400 8.288 -33.485 1.00 95.94 108 ALA A N 1
ATOM 832 C CA . ALA A 1 108 ? 15.031 9.281 -34.352 1.00 95.94 108 ALA A CA 1
ATOM 833 C C . ALA A 1 108 ? 15.057 10.681 -33.714 1.00 95.94 108 ALA A C 1
ATOM 835 O O . ALA A 1 108 ? 14.098 11.070 -33.039 1.00 95.94 108 ALA A O 1
ATOM 836 N N . VAL A 1 109 ? 16.097 11.470 -34.005 1.00 96.88 109 VAL A N 1
ATOM 837 C CA . VAL A 1 109 ? 16.107 12.912 -33.730 1.00 96.88 109 VAL A CA 1
ATOM 838 C C . VAL A 1 109 ? 15.442 13.654 -34.898 1.00 96.88 109 VAL A C 1
ATOM 840 O O . VAL A 1 109 ? 15.874 13.548 -36.045 1.00 96.88 109 VAL A O 1
ATOM 843 N N . PRO A 1 110 ? 14.357 14.420 -34.676 1.00 93.06 110 PRO A N 1
ATOM 844 C CA . PRO A 1 110 ? 13.669 15.091 -35.773 1.00 93.06 110 PRO A CA 1
ATOM 845 C C . PRO A 1 110 ? 14.558 16.095 -36.517 1.00 93.06 110 PRO A C 1
ATOM 847 O O . PRO A 1 110 ? 14.939 17.131 -35.975 1.00 93.06 110 PRO A O 1
ATOM 850 N N . GLY A 1 111 ? 14.792 15.831 -37.803 1.00 93.50 111 GLY A N 1
ATOM 851 C CA . GLY A 1 111 ? 15.570 16.710 -38.679 1.00 93.50 111 GLY A CA 1
ATOM 852 C C . GLY A 1 111 ? 17.073 16.435 -38.690 1.00 93.50 111 GLY A C 1
ATOM 853 O O . GLY A 1 111 ? 17.780 17.175 -39.374 1.00 93.50 111 GLY A O 1
ATOM 854 N N . ASP A 1 112 ? 17.525 15.391 -37.993 1.00 95.81 112 ASP A N 1
ATOM 855 C CA . ASP A 1 112 ? 18.899 14.902 -38.016 1.00 95.81 112 ASP A CA 1
ATOM 856 C C . ASP A 1 112 ? 18.891 13.373 -38.174 1.00 95.81 112 ASP A C 1
ATOM 858 O O . ASP A 1 112 ? 18.482 12.654 -37.268 1.00 95.81 112 ASP A O 1
ATOM 862 N N . ASP A 1 113 ? 19.258 12.879 -39.359 1.00 94.19 113 ASP A N 1
ATOM 863 C CA . ASP A 1 113 ? 19.258 11.435 -39.645 1.00 94.19 113 ASP A CA 1
ATOM 864 C C . ASP A 1 113 ? 20.508 10.736 -39.079 1.00 94.19 113 ASP A C 1
ATOM 866 O O . ASP A 1 113 ? 20.519 9.508 -38.972 1.00 94.19 113 ASP A O 1
ATOM 870 N N . ASP A 1 114 ? 21.544 11.507 -38.729 1.00 96.38 114 ASP A N 1
ATOM 871 C CA . ASP A 1 114 ? 22.809 10.999 -38.200 1.00 96.38 114 ASP A CA 1
ATOM 872 C C . ASP A 1 114 ? 22.764 10.866 -36.663 1.00 96.38 114 ASP A C 1
ATOM 874 O O . ASP A 1 114 ? 23.551 10.110 -36.093 1.00 96.38 114 ASP A O 1
ATOM 878 N N . GLU A 1 115 ? 21.804 11.523 -35.998 1.00 98.12 115 GLU A N 1
ATOM 879 C CA . GLU A 1 115 ? 21.599 11.456 -34.550 1.00 98.12 115 GLU A CA 1
ATOM 880 C C . GLU A 1 115 ? 20.340 10.653 -34.169 1.00 98.12 115 GLU A C 1
ATOM 882 O O . GLU A 1 115 ? 19.221 10.938 -34.603 1.00 98.12 115 GLU A O 1
ATOM 887 N N . TYR A 1 116 ? 20.488 9.632 -33.325 1.00 98.25 116 TYR A N 1
ATOM 888 C CA . TYR A 1 116 ? 19.369 8.801 -32.873 1.00 98.25 116 TYR A CA 1
ATOM 889 C C . TYR A 1 116 ? 19.725 7.975 -31.639 1.00 98.25 116 TYR A C 1
ATOM 891 O O . TYR A 1 116 ? 20.890 7.794 -31.297 1.00 98.25 116 TYR A O 1
ATOM 899 N N . TYR A 1 117 ? 18.706 7.412 -30.990 1.00 98.69 117 TYR A N 1
ATOM 900 C CA . TYR A 1 117 ? 18.894 6.395 -29.961 1.00 98.69 117 TYR A CA 1
ATOM 901 C C . TYR A 1 117 ? 18.632 4.990 -30.492 1.00 98.69 117 TYR A C 1
ATOM 903 O O . TYR A 1 117 ? 17.735 4.793 -31.316 1.00 98.69 117 TYR A O 1
ATOM 911 N N . VAL A 1 118 ? 19.355 4.005 -29.957 1.00 98.75 118 VAL A N 1
ATOM 912 C CA . VAL A 1 118 ? 19.099 2.573 -30.158 1.00 98.75 118 VAL A CA 1
ATOM 913 C C . VAL A 1 118 ? 18.818 1.919 -28.813 1.00 98.75 118 VAL A C 1
ATOM 915 O O . VAL A 1 118 ? 19.570 2.090 -27.861 1.00 98.75 118 VAL A O 1
ATOM 918 N N . ILE A 1 119 ? 17.742 1.143 -28.738 1.00 98.75 119 ILE A N 1
ATOM 919 C CA . ILE A 1 119 ? 17.325 0.444 -27.525 1.00 98.75 119 ILE A CA 1
ATOM 920 C C . ILE A 1 119 ? 17.433 -1.058 -27.764 1.00 98.75 119 ILE A C 1
ATOM 922 O O . ILE A 1 119 ? 16.772 -1.602 -28.654 1.00 98.75 119 ILE A O 1
ATOM 926 N N . GLU A 1 120 ? 18.236 -1.736 -26.949 1.00 98.50 120 GLU A N 1
ATOM 927 C CA . GLU A 1 120 ? 18.436 -3.184 -27.014 1.00 98.50 120 GLU A CA 1
ATOM 928 C C . GLU A 1 120 ? 18.304 -3.831 -25.633 1.00 98.50 120 GLU A C 1
ATOM 930 O O . GLU A 1 120 ? 18.533 -3.190 -24.615 1.00 98.50 120 GLU A O 1
ATOM 935 N N . ASN A 1 121 ? 17.954 -5.115 -25.590 1.00 98.19 121 ASN A N 1
ATOM 936 C CA . ASN A 1 121 ? 17.879 -5.893 -24.354 1.00 98.19 121 ASN A CA 1
ATOM 937 C C . ASN A 1 121 ? 19.000 -6.944 -24.330 1.00 98.19 121 ASN A C 1
ATOM 939 O O . ASN A 1 121 ? 19.110 -7.765 -25.249 1.00 98.19 121 ASN A O 1
ATOM 943 N N . ARG A 1 122 ? 19.831 -6.927 -23.285 1.00 96.88 122 ARG A N 1
ATOM 944 C CA . ARG A 1 122 ? 21.004 -7.794 -23.112 1.00 96.88 122 ARG A CA 1
ATOM 945 C C . ARG A 1 122 ? 20.865 -8.651 -21.858 1.00 96.88 122 ARG A C 1
ATOM 947 O O . ARG A 1 122 ? 20.379 -8.202 -20.825 1.00 96.88 122 ARG A O 1
ATOM 954 N N . ARG A 1 123 ? 21.338 -9.899 -21.923 1.00 93.62 123 ARG A N 1
ATOM 955 C CA . ARG A 1 123 ? 21.281 -10.861 -20.808 1.00 93.62 123 ARG A CA 1
ATOM 956 C C . ARG A 1 123 ? 22.628 -11.536 -20.628 1.00 93.62 123 ARG A C 1
ATOM 958 O O . ARG A 1 123 ? 23.269 -11.887 -21.611 1.00 93.62 123 ARG A O 1
ATOM 965 N N . GLN A 1 124 ? 23.011 -11.839 -19.390 1.00 93.56 124 GLN A N 1
ATOM 966 C CA . GLN A 1 124 ? 24.270 -12.531 -19.076 1.00 93.56 124 GLN A CA 1
ATOM 967 C C . GLN A 1 124 ? 24.219 -14.042 -19.395 1.00 93.56 124 GLN A C 1
ATOM 969 O O . GLN A 1 124 ? 24.426 -14.900 -18.532 1.00 93.56 124 GLN A O 1
ATOM 974 N N . ARG A 1 125 ? 23.941 -14.401 -20.653 1.00 92.25 125 ARG A N 1
ATOM 975 C CA . ARG A 1 125 ? 23.888 -15.781 -21.163 1.00 92.25 125 ARG A CA 1
ATOM 976 C C . ARG A 1 125 ? 24.709 -15.913 -22.447 1.00 92.25 125 ARG A C 1
ATOM 978 O O . ARG A 1 125 ? 24.972 -14.944 -23.145 1.00 92.25 125 ARG A O 1
ATOM 985 N N . GLY A 1 126 ? 25.136 -17.136 -22.764 1.00 92.12 126 GLY A N 1
ATOM 986 C CA . GLY A 1 126 ? 25.891 -17.406 -23.993 1.00 92.12 126 GLY A CA 1
ATOM 987 C C . GLY A 1 126 ? 27.174 -16.569 -24.102 1.00 92.12 126 GLY A C 1
ATOM 988 O O . GLY A 1 126 ? 28.005 -16.592 -23.191 1.00 92.12 126 GLY A O 1
ATOM 989 N N . TRP A 1 127 ? 27.328 -15.853 -25.219 1.00 91.62 127 TRP A N 1
ATOM 990 C CA . TRP A 1 127 ? 28.454 -14.941 -25.469 1.00 91.62 127 TRP A CA 1
ATOM 991 C C . TRP A 1 127 ? 28.427 -13.700 -24.568 1.00 91.62 127 TRP A C 1
ATOM 993 O O . TRP A 1 127 ? 29.479 -13.244 -24.134 1.00 91.62 127 TRP A O 1
ATOM 1003 N N . ASP A 1 128 ? 27.237 -13.255 -24.168 1.00 95.44 128 ASP A N 1
ATOM 1004 C CA . ASP A 1 128 ? 27.030 -12.117 -23.270 1.00 95.44 128 ASP A CA 1
ATOM 1005 C C . ASP A 1 128 ? 27.190 -12.477 -21.781 1.00 95.44 128 ASP A C 1
ATOM 1007 O O . ASP A 1 128 ? 27.079 -11.625 -20.907 1.00 95.44 128 ASP A O 1
ATOM 1011 N N . ALA A 1 129 ? 27.529 -13.726 -21.443 1.00 93.94 129 ALA A N 1
ATOM 1012 C CA . ALA A 1 129 ? 27.741 -14.154 -20.054 1.00 93.94 129 ALA A CA 1
ATOM 1013 C C . ALA A 1 129 ? 28.890 -13.425 -19.323 1.00 93.94 129 ALA A C 1
ATOM 1015 O O . ALA A 1 129 ? 29.085 -13.657 -18.132 1.00 93.94 129 ALA A O 1
ATOM 1016 N N . GLY A 1 130 ? 29.696 -12.633 -20.038 1.00 91.81 130 GLY A N 1
ATOM 1017 C CA . GLY A 1 130 ? 30.752 -11.789 -19.480 1.00 91.81 130 GLY A CA 1
ATOM 1018 C C . GLY A 1 130 ? 30.398 -10.303 -19.365 1.00 91.81 130 GLY A C 1
ATOM 1019 O O . GLY A 1 130 ? 31.270 -9.548 -18.948 1.00 91.81 130 GLY A O 1
ATOM 1020 N N . LEU A 1 131 ? 29.182 -9.891 -19.749 1.00 95.75 131 LEU A N 1
ATOM 1021 C CA . LEU A 1 131 ? 28.709 -8.512 -19.605 1.00 95.75 131 LEU A CA 1
ATOM 1022 C C . LEU A 1 131 ? 28.641 -8.091 -18.128 1.00 95.75 131 LEU A C 1
ATOM 1024 O O . LEU A 1 131 ? 28.458 -8.958 -17.270 1.00 95.75 131 LEU A O 1
ATOM 1028 N N . PRO A 1 132 ? 28.751 -6.791 -17.814 1.00 95.00 132 PRO A N 1
ATOM 1029 C CA . PRO A 1 132 ? 28.743 -6.316 -16.431 1.00 95.00 132 PRO A CA 1
ATOM 1030 C C . PRO A 1 132 ? 27.345 -6.358 -15.783 1.00 95.00 132 PRO A C 1
ATOM 1032 O O . PRO A 1 132 ? 27.261 -6.533 -14.571 1.00 95.00 132 PRO A O 1
ATOM 1035 N N . GLY A 1 133 ? 26.260 -6.327 -16.566 1.00 94.94 133 GLY A N 1
ATOM 1036 C CA . GLY A 1 133 ? 24.880 -6.459 -16.075 1.00 94.94 133 GLY A CA 1
ATOM 1037 C C . GLY A 1 133 ? 23.912 -7.077 -17.095 1.00 94.94 133 GLY A C 1
ATOM 1038 O O . GLY A 1 133 ? 24.336 -7.671 -18.090 1.00 94.94 133 GLY A O 1
ATOM 1039 N N . HIS A 1 134 ? 22.608 -6.928 -16.853 1.00 95.62 134 HIS A N 1
ATOM 1040 C CA . HIS A 1 134 ? 21.520 -7.337 -17.752 1.00 95.62 134 HIS A CA 1
ATOM 1041 C C . HIS A 1 134 ? 20.423 -6.267 -17.801 1.00 95.62 134 HIS A C 1
ATOM 1043 O O . HIS A 1 134 ? 20.313 -5.456 -16.888 1.00 95.62 134 HIS A O 1
ATOM 1049 N N . GLY A 1 135 ? 19.591 -6.304 -18.839 1.00 97.19 135 GLY A N 1
ATOM 1050 C CA . GLY A 1 135 ? 18.465 -5.398 -19.026 1.00 97.19 135 GLY A CA 1
ATOM 1051 C C . GLY A 1 135 ? 18.581 -4.597 -20.319 1.00 97.19 135 GLY A C 1
ATOM 1052 O O . GLY A 1 135 ? 19.259 -4.992 -21.270 1.00 97.19 135 GLY A O 1
ATOM 1053 N N . MET A 1 136 ? 17.888 -3.467 -20.359 1.00 98.50 136 MET A N 1
ATOM 1054 C CA . MET A 1 136 ? 17.844 -2.558 -21.495 1.00 98.50 136 MET A CA 1
ATOM 1055 C C . MET A 1 136 ? 19.079 -1.654 -21.521 1.00 98.50 136 MET A C 1
ATOM 1057 O O . MET A 1 136 ? 19.303 -0.903 -20.574 1.00 98.50 136 MET A O 1
ATOM 1061 N N . LEU A 1 137 ? 19.840 -1.686 -22.613 1.00 98.31 137 LEU A N 1
ATOM 1062 C CA . LEU A 1 137 ? 20.821 -0.653 -22.939 1.00 98.31 137 LEU A CA 1
ATOM 1063 C C . LEU A 1 137 ? 20.179 0.396 -23.842 1.00 98.31 137 LEU A C 1
ATOM 1065 O O . LEU A 1 137 ? 19.404 0.070 -24.748 1.00 98.31 137 LEU A O 1
ATOM 1069 N N . LEU A 1 138 ? 20.542 1.648 -23.594 1.00 98.44 138 LEU A N 1
ATOM 1070 C CA . LEU A 1 138 ? 20.116 2.804 -24.363 1.00 98.44 138 LEU A CA 1
ATOM 1071 C C . LEU A 1 138 ? 21.357 3.458 -24.968 1.00 98.44 138 LEU A C 1
ATOM 1073 O O . LEU A 1 138 ? 22.122 4.110 -24.268 1.00 98.44 138 LEU A O 1
ATOM 1077 N N . TRP A 1 139 ? 21.554 3.268 -26.266 1.00 98.31 139 TRP A N 1
ATOM 1078 C CA . TRP A 1 139 ? 22.668 3.847 -27.003 1.00 98.31 139 TRP A CA 1
ATOM 1079 C C . TRP A 1 139 ? 22.274 5.203 -27.576 1.00 98.31 139 TRP A C 1
ATOM 1081 O O . TRP A 1 139 ? 21.198 5.296 -28.165 1.00 98.31 139 TRP A O 1
ATOM 1091 N N . HIS A 1 140 ? 23.133 6.215 -27.472 1.00 97.94 140 HIS A N 1
ATOM 1092 C CA . HIS A 1 140 ? 22.988 7.501 -28.162 1.00 97.94 140 HIS A CA 1
ATOM 1093 C C . HIS A 1 140 ? 24.042 7.583 -29.267 1.00 97.94 140 HIS A C 1
ATOM 1095 O O . HIS A 1 140 ? 25.244 7.555 -29.008 1.00 97.94 140 HIS A O 1
ATOM 1101 N N . ILE A 1 141 ? 23.583 7.615 -30.515 1.00 98.38 141 ILE A N 1
ATOM 1102 C CA . ILE A 1 141 ? 24.424 7.600 -31.709 1.00 98.38 141 ILE A CA 1
ATOM 1103 C C . ILE A 1 141 ? 24.394 8.982 -32.363 1.00 98.38 141 ILE A C 1
ATOM 1105 O O . ILE A 1 141 ? 23.318 9.553 -32.525 1.00 98.38 141 ILE A O 1
ATOM 1109 N N . ASP A 1 142 ? 25.565 9.494 -32.744 1.00 97.75 142 ASP A N 1
ATOM 1110 C CA . ASP A 1 142 ? 25.746 10.685 -33.588 1.00 97.75 142 ASP A CA 1
ATOM 1111 C C . ASP A 1 142 ? 26.811 10.416 -34.671 1.00 97.75 142 ASP A C 1
ATOM 1113 O O . ASP A 1 142 ? 28.023 10.608 -34.473 1.00 97.75 142 ASP A O 1
ATOM 1117 N N . ALA A 1 143 ? 26.355 9.906 -35.813 1.00 95.81 143 ALA A N 1
ATOM 1118 C CA . ALA A 1 143 ? 27.191 9.421 -36.902 1.00 95.81 143 ALA A CA 1
ATOM 1119 C C . ALA A 1 143 ? 27.945 10.557 -37.622 1.00 95.81 143 ALA A C 1
ATOM 1121 O O . ALA A 1 143 ? 27.387 11.569 -38.028 1.00 95.81 143 ALA A O 1
ATOM 1122 N N . ASP A 1 144 ? 29.252 10.375 -37.850 1.00 96.62 144 ASP A N 1
ATOM 1123 C CA . ASP A 1 144 ? 30.043 11.266 -38.710 1.00 96.62 144 ASP A CA 1
ATOM 1124 C C . ASP A 1 144 ? 31.017 10.450 -39.567 1.00 96.62 144 ASP A C 1
ATOM 1126 O O . ASP A 1 144 ? 32.037 9.919 -39.118 1.00 96.62 144 ASP A O 1
ATOM 1130 N N . ASP A 1 145 ? 30.727 10.424 -40.862 1.00 94.94 145 ASP A N 1
ATOM 1131 C CA . ASP A 1 145 ? 31.457 9.703 -41.903 1.00 94.94 145 ASP A CA 1
ATOM 1132 C C . ASP A 1 145 ? 32.983 9.941 -41.886 1.00 94.94 145 ASP A C 1
ATOM 1134 O O . ASP A 1 145 ? 33.789 9.059 -42.207 1.00 94.94 145 ASP A O 1
ATOM 1138 N N . ARG A 1 146 ? 33.419 11.161 -41.555 1.00 96.56 146 ARG A N 1
ATOM 1139 C CA . ARG A 1 146 ? 34.839 11.527 -41.503 1.00 96.56 146 ARG A CA 1
ATOM 1140 C C . ARG A 1 146 ? 35.475 11.024 -40.215 1.00 96.56 146 ARG A C 1
ATOM 1142 O O . ARG A 1 146 ? 36.613 10.555 -40.274 1.00 96.56 146 ARG A O 1
ATOM 1149 N N . ILE A 1 147 ? 34.778 11.142 -39.092 1.00 96.69 147 ILE A N 1
ATOM 1150 C CA . ILE A 1 147 ? 35.243 10.679 -37.784 1.00 96.69 147 ILE A CA 1
ATOM 1151 C C . ILE A 1 147 ? 35.384 9.151 -37.768 1.00 96.69 147 ILE A C 1
ATOM 1153 O O . ILE A 1 147 ? 36.436 8.648 -37.363 1.00 96.69 147 ILE A O 1
ATOM 1157 N N . TRP A 1 148 ? 34.412 8.420 -38.322 1.00 96.00 148 TRP A N 1
ATOM 1158 C CA . TRP A 1 148 ? 34.468 6.959 -38.452 1.00 96.00 148 TRP A CA 1
ATOM 1159 C C . TRP A 1 148 ? 35.651 6.508 -39.308 1.00 96.00 148 TRP A C 1
ATOM 1161 O O . TRP A 1 148 ? 36.448 5.674 -38.885 1.00 96.00 148 TRP A O 1
ATOM 1171 N N . ARG A 1 149 ? 35.864 7.127 -40.480 1.00 94.56 149 ARG A N 1
ATOM 1172 C CA . ARG A 1 149 ? 37.022 6.810 -41.345 1.00 94.56 149 ARG A CA 1
ATOM 1173 C C . ARG A 1 149 ? 38.374 7.122 -40.703 1.00 94.56 149 ARG A C 1
ATOM 1175 O O . ARG A 1 149 ? 39.389 6.579 -41.137 1.00 94.56 149 ARG A O 1
ATOM 1182 N N . GLN A 1 150 ? 38.410 8.045 -39.745 1.00 96.06 150 GLN A N 1
ATOM 1183 C CA . GLN A 1 150 ? 39.614 8.387 -38.990 1.00 96.06 150 GLN A CA 1
ATOM 1184 C C . GLN A 1 150 ? 39.821 7.494 -37.767 1.00 96.06 150 GLN A C 1
ATOM 1186 O O . GLN A 1 150 ? 40.917 7.527 -37.211 1.00 96.06 150 GLN A O 1
ATOM 1191 N N . ASN A 1 151 ? 38.822 6.686 -37.399 1.00 95.62 151 ASN A N 1
ATOM 1192 C CA . ASN A 1 151 ? 38.849 5.803 -36.240 1.00 95.62 151 ASN A CA 1
ATOM 1193 C C . ASN A 1 151 ? 39.065 6.570 -34.919 1.00 95.62 151 ASN A C 1
ATOM 1195 O O . ASN A 1 151 ? 39.941 6.256 -34.112 1.00 95.62 151 ASN A O 1
ATOM 1199 N N . VAL A 1 152 ? 38.307 7.659 -34.756 1.00 95.81 152 VAL A N 1
ATOM 1200 C CA . VAL A 1 152 ? 38.383 8.584 -33.609 1.00 95.81 152 VAL A CA 1
ATOM 1201 C C . VAL A 1 152 ? 36.994 8.890 -33.033 1.00 95.81 152 VAL A C 1
ATOM 1203 O O . VAL A 1 152 ? 36.764 9.996 -32.552 1.00 95.81 152 VAL A O 1
ATOM 1206 N N . VAL A 1 153 ? 36.074 7.918 -33.119 1.00 96.19 153 VAL A N 1
ATOM 1207 C CA . VAL A 1 153 ? 34.632 8.039 -32.818 1.00 96.19 153 VAL A CA 1
ATOM 1208 C C . VAL A 1 153 ? 34.363 8.727 -31.483 1.00 96.19 153 VAL A C 1
ATOM 1210 O O . VAL A 1 153 ? 33.678 9.744 -31.462 1.00 96.19 153 VAL A O 1
ATOM 1213 N N . ASN A 1 154 ? 34.992 8.249 -30.409 1.00 95.62 154 ASN A N 1
ATOM 1214 C CA . ASN A 1 154 ? 34.790 8.752 -29.048 1.00 95.62 154 ASN A CA 1
ATOM 1215 C C . ASN A 1 154 ? 36.002 9.529 -28.497 1.00 95.62 154 ASN A C 1
ATOM 1217 O O . ASN A 1 154 ? 36.266 9.528 -27.300 1.00 95.62 154 ASN A O 1
ATOM 1221 N N . ASN A 1 155 ? 36.775 10.207 -29.358 1.00 95.38 155 ASN A N 1
ATOM 1222 C CA . ASN A 1 155 ? 37.920 11.024 -28.915 1.00 95.38 155 ASN A CA 1
ATOM 1223 C C . ASN A 1 155 ? 37.540 12.417 -28.383 1.00 95.38 155 ASN A C 1
ATOM 1225 O O . ASN A 1 155 ? 38.435 13.159 -27.976 1.00 95.38 155 ASN A O 1
ATOM 1229 N N . ASP A 1 156 ? 36.264 12.797 -28.410 1.00 93.38 156 ASP A N 1
ATOM 1230 C CA . ASP A 1 156 ? 35.775 14.020 -27.774 1.00 93.38 156 ASP A CA 1
ATOM 1231 C C . ASP A 1 156 ? 35.090 13.658 -26.444 1.00 93.38 156 ASP A C 1
ATOM 1233 O O . ASP A 1 156 ? 34.033 13.028 -26.467 1.00 93.38 156 ASP A O 1
ATOM 1237 N N . PRO A 1 157 ? 35.671 14.008 -25.279 1.00 89.75 157 PRO A N 1
ATOM 1238 C CA . PRO A 1 157 ? 35.089 13.652 -23.987 1.00 89.75 157 PRO A CA 1
ATOM 1239 C C . PRO A 1 157 ? 33.754 14.356 -23.713 1.00 89.75 157 PRO A C 1
ATOM 1241 O O . PRO A 1 157 ? 32.988 13.883 -22.878 1.00 89.75 157 PRO A O 1
ATOM 1244 N N . ASP A 1 158 ? 33.485 15.471 -24.397 1.00 90.81 158 ASP A N 1
ATOM 1245 C CA . ASP A 1 158 ? 32.249 16.238 -24.250 1.00 90.81 158 ASP A CA 1
ATOM 1246 C C . ASP A 1 158 ? 31.187 15.825 -25.294 1.00 90.81 158 ASP A C 1
ATOM 1248 O O . ASP A 1 158 ? 30.076 16.354 -25.267 1.00 90.81 158 ASP A O 1
ATOM 1252 N N . HIS A 1 159 ? 31.519 14.906 -26.217 1.00 92.75 159 HIS A N 1
ATOM 1253 C CA . HIS A 1 159 ? 30.644 14.468 -27.312 1.00 92.75 159 HIS A CA 1
ATOM 1254 C C . HIS A 1 159 ? 30.968 13.027 -27.747 1.00 92.75 159 HIS A C 1
ATOM 1256 O O . HIS A 1 159 ? 31.643 12.792 -28.756 1.00 92.75 159 HIS A O 1
ATOM 1262 N N . GLN A 1 160 ? 30.476 12.051 -26.985 1.00 92.69 160 GLN A N 1
ATOM 1263 C CA . GLN A 1 160 ? 30.605 10.629 -27.311 1.00 92.69 160 GLN A CA 1
ATOM 1264 C C . GLN A 1 160 ? 29.609 10.278 -28.422 1.00 92.69 160 GLN A C 1
ATOM 1266 O O . GLN A 1 160 ? 28.406 10.463 -28.293 1.00 92.69 160 GLN A O 1
ATOM 1271 N N . ARG A 1 161 ? 30.121 9.832 -29.567 1.00 96.00 161 ARG A N 1
ATOM 1272 C CA . ARG A 1 161 ? 29.328 9.601 -30.782 1.00 96.00 161 ARG A CA 1
ATOM 1273 C C . ARG A 1 161 ? 28.717 8.208 -30.852 1.00 96.00 161 ARG A C 1
ATOM 1275 O O . ARG A 1 161 ? 27.751 8.010 -31.578 1.00 96.00 161 ARG A O 1
ATOM 1282 N N . VAL A 1 162 ? 29.304 7.254 -30.136 1.00 97.38 162 VAL A N 1
ATOM 1283 C CA . VAL A 1 162 ? 28.694 5.959 -29.824 1.00 97.38 162 VAL A CA 1
ATOM 1284 C C . VAL A 1 162 ? 28.702 5.849 -28.312 1.00 97.38 162 VAL A C 1
ATOM 1286 O O . VAL A 1 162 ? 29.718 5.482 -27.725 1.00 97.38 162 VAL A O 1
ATOM 1289 N N . ASP A 1 163 ? 27.598 6.246 -27.698 1.00 96.00 163 ASP A N 1
ATOM 1290 C CA . ASP A 1 163 ? 27.476 6.421 -26.254 1.00 96.00 163 ASP A CA 1
ATOM 1291 C C . ASP A 1 163 ? 26.432 5.470 -25.662 1.00 96.00 163 ASP A C 1
ATOM 1293 O O . ASP A 1 163 ? 25.498 5.066 -26.358 1.00 96.00 163 ASP A O 1
ATOM 1297 N N . ILE A 1 164 ? 26.581 5.122 -24.385 1.00 96.38 164 ILE A N 1
ATOM 1298 C CA . ILE A 1 164 ? 25.568 4.423 -23.592 1.00 96.38 164 ILE A CA 1
ATOM 1299 C C . ILE A 1 164 ? 25.055 5.408 -22.549 1.00 96.38 164 ILE A C 1
ATOM 1301 O O . ILE A 1 164 ? 25.804 5.853 -21.693 1.00 96.38 164 ILE A O 1
ATOM 1305 N N . VAL A 1 165 ? 23.753 5.678 -22.561 1.00 96.69 165 VAL A N 1
ATOM 1306 C CA . VAL A 1 165 ? 23.112 6.456 -21.501 1.00 96.69 165 VAL A CA 1
ATOM 1307 C C . VAL A 1 165 ? 23.048 5.609 -20.236 1.00 96.69 165 VAL A C 1
ATOM 1309 O O . VAL A 1 165 ? 22.318 4.615 -20.193 1.00 96.69 165 VAL A O 1
ATOM 1312 N N . GLU A 1 166 ? 23.768 6.013 -19.193 1.00 96.06 166 GLU A N 1
ATOM 1313 C CA . GLU A 1 166 ? 23.851 5.235 -17.962 1.00 96.06 166 GLU A CA 1
ATOM 1314 C C . GLU A 1 166 ? 22.611 5.434 -17.087 1.00 96.06 166 GLU A C 1
ATOM 1316 O O . GLU A 1 166 ? 22.305 6.545 -16.639 1.00 96.06 166 GLU A O 1
ATOM 1321 N N . ALA A 1 167 ? 21.905 4.343 -16.781 1.00 97.31 167 ALA A N 1
ATOM 1322 C CA . ALA A 1 167 ? 20.710 4.389 -15.942 1.00 97.31 167 ALA A CA 1
ATOM 1323 C C . ALA A 1 167 ? 20.966 4.975 -14.544 1.00 97.31 167 ALA A C 1
ATOM 1325 O O . ALA A 1 167 ? 20.111 5.667 -13.988 1.00 97.31 167 ALA A O 1
ATOM 1326 N N . ASP A 1 168 ? 22.146 4.735 -13.972 1.00 95.56 168 ASP A N 1
ATOM 1327 C CA . ASP A 1 168 ? 22.556 5.274 -12.672 1.00 95.56 168 ASP A CA 1
ATOM 1328 C C . ASP A 1 168 ? 23.153 6.697 -12.732 1.00 95.56 168 ASP A C 1
ATOM 1330 O O . ASP A 1 168 ? 23.468 7.282 -11.685 1.00 95.56 168 ASP A O 1
ATOM 1334 N N . GLY A 1 169 ? 23.298 7.258 -13.938 1.00 94.88 169 GLY A N 1
ATOM 1335 C CA . GLY A 1 169 ? 23.909 8.557 -14.202 1.00 94.88 169 GLY A CA 1
ATOM 1336 C C . GLY A 1 169 ? 25.411 8.621 -13.904 1.00 94.88 169 GLY A C 1
ATOM 1337 O O . GLY A 1 169 ? 25.913 9.702 -13.569 1.00 94.88 169 GLY A O 1
ATOM 1338 N N . ARG A 1 170 ? 26.129 7.489 -13.935 1.00 92.31 170 ARG A N 1
ATOM 1339 C CA . ARG A 1 170 ? 27.564 7.411 -13.627 1.00 92.31 170 ARG A CA 1
ATOM 1340 C C . ARG A 1 170 ? 28.347 6.700 -14.726 1.00 92.31 170 ARG A C 1
ATOM 1342 O O . ARG A 1 170 ? 28.568 5.499 -14.670 1.00 92.31 170 ARG A O 1
ATOM 1349 N N . ALA A 1 171 ? 28.930 7.488 -15.618 1.00 86.44 171 ALA A N 1
ATOM 1350 C CA . ALA A 1 171 ? 29.846 6.966 -16.620 1.00 86.44 171 ALA A CA 1
ATOM 1351 C C . ALA A 1 171 ? 31.088 6.271 -16.027 1.00 86.44 171 ALA A C 1
ATOM 1353 O O . ALA A 1 171 ? 31.695 6.720 -15.041 1.00 86.44 171 ALA A O 1
ATOM 1354 N N . GLY A 1 172 ? 31.529 5.222 -16.718 1.00 83.50 172 GLY A N 1
ATOM 1355 C CA . GLY A 1 172 ? 32.870 4.660 -16.611 1.00 83.50 172 GLY A CA 1
ATOM 1356 C C . GLY A 1 172 ? 32.996 3.310 -15.909 1.00 83.50 172 GLY A C 1
ATOM 1357 O O . GLY A 1 172 ? 32.103 2.821 -15.227 1.00 83.50 172 GLY A O 1
ATOM 1358 N N . MET A 1 173 ? 34.188 2.713 -16.036 1.00 83.19 173 MET A N 1
ATOM 1359 C CA . MET A 1 173 ? 34.459 1.294 -15.736 1.00 83.19 173 MET A CA 1
ATOM 1360 C C . MET A 1 173 ? 34.092 0.796 -14.330 1.00 83.19 173 MET A C 1
ATOM 1362 O O . MET A 1 173 ? 33.960 -0.406 -14.115 1.00 83.19 173 MET A O 1
ATOM 1366 N N . MET A 1 174 ? 33.941 1.693 -13.359 1.00 85.25 174 MET A N 1
ATOM 1367 C CA . MET A 1 174 ? 33.557 1.325 -11.994 1.00 85.25 174 MET A CA 1
ATOM 1368 C C . MET A 1 174 ? 32.037 1.245 -11.780 1.00 85.25 174 MET A C 1
ATOM 1370 O O . MET A 1 174 ? 31.644 0.865 -10.678 1.00 85.25 174 MET A O 1
ATOM 1374 N N . SER A 1 175 ? 31.226 1.620 -12.776 1.00 91.56 175 SER A N 1
ATOM 1375 C CA . SER A 1 175 ? 29.757 1.681 -12.702 1.00 91.56 175 SER A CA 1
ATOM 1376 C C . SER A 1 175 ? 29.042 0.900 -13.804 1.00 91.56 175 SER A C 1
ATOM 1378 O O . SER A 1 175 ? 27.820 0.938 -13.844 1.00 91.56 175 SER A O 1
ATOM 1380 N N . TYR A 1 176 ? 29.756 0.164 -14.670 1.00 92.88 176 TYR A N 1
ATOM 1381 C CA . TYR A 1 176 ? 29.127 -0.460 -15.842 1.00 92.88 176 TYR A CA 1
ATOM 1382 C C . TYR A 1 176 ? 27.949 -1.399 -15.515 1.00 92.88 176 TYR A C 1
ATOM 1384 O O . TYR A 1 176 ? 27.077 -1.623 -16.346 1.00 92.88 176 TYR A O 1
ATOM 1392 N N . ASP A 1 177 ? 27.901 -1.993 -14.319 1.00 93.25 177 ASP A N 1
ATOM 1393 C CA . ASP A 1 177 ? 26.788 -2.844 -13.875 1.00 93.25 177 ASP A CA 1
ATOM 1394 C C . ASP A 1 177 ? 25.490 -2.063 -13.584 1.00 93.25 177 ASP A C 1
ATOM 1396 O O . ASP A 1 177 ? 24.417 -2.672 -13.477 1.00 93.25 177 ASP A O 1
ATOM 1400 N N . GLY A 1 178 ? 25.584 -0.735 -13.481 1.00 95.12 178 GLY A N 1
ATOM 1401 C CA . GLY A 1 178 ? 24.497 0.217 -13.273 1.00 95.12 178 GLY A CA 1
ATOM 1402 C C . GLY A 1 178 ? 23.957 0.888 -14.541 1.00 95.12 178 GLY A C 1
ATOM 1403 O O . GLY A 1 178 ? 22.969 1.611 -14.423 1.00 95.12 178 GLY A O 1
ATOM 1404 N N . ASP A 1 179 ? 24.535 0.629 -15.722 1.00 96.31 179 ASP A N 1
ATOM 1405 C CA . ASP A 1 179 ? 24.191 1.323 -16.981 1.00 96.31 179 ASP A CA 1
ATOM 1406 C C . ASP A 1 179 ? 22.811 0.943 -17.547 1.00 96.31 179 ASP A C 1
ATOM 1408 O O . ASP A 1 179 ? 22.221 1.680 -18.331 1.00 96.31 179 ASP A O 1
ATOM 1412 N N . THR A 1 180 ? 22.293 -0.229 -17.177 1.00 97.50 180 THR A N 1
ATOM 1413 C CA . THR A 1 180 ? 21.097 -0.835 -17.788 1.00 97.50 180 THR A CA 1
ATOM 1414 C C . THR A 1 180 ? 19.798 -0.468 -17.072 1.00 97.50 180 THR A C 1
ATOM 1416 O O . THR A 1 180 ? 19.763 -0.327 -15.851 1.00 97.50 180 THR A O 1
ATOM 1419 N N . PHE A 1 181 ? 18.698 -0.403 -17.830 1.00 98.19 181 PHE A N 1
ATOM 1420 C CA . PHE A 1 181 ? 17.342 -0.158 -17.325 1.00 98.19 181 PHE A CA 1
ATOM 1421 C C . PHE A 1 181 ? 16.462 -1.433 -17.377 1.00 98.19 181 PHE A C 1
ATOM 1423 O O . PHE A 1 181 ? 16.490 -2.159 -18.368 1.00 98.19 181 PHE A O 1
ATOM 1430 N N . PRO A 1 182 ? 15.632 -1.735 -16.363 1.00 96.62 182 PRO A N 1
ATOM 1431 C CA . PRO A 1 182 ? 15.803 -1.246 -15.003 1.00 96.62 182 PRO A CA 1
ATOM 1432 C C . PRO A 1 182 ? 17.129 -1.722 -14.395 1.00 96.62 182 PRO A C 1
ATOM 1434 O O . PRO A 1 182 ? 17.662 -1.032 -13.529 1.00 96.62 182 PRO A O 1
ATOM 1437 N N . GLY A 1 183 ? 17.662 -2.855 -14.875 1.00 93.88 183 GLY A N 1
ATOM 1438 C CA . GLY A 1 183 ? 18.970 -3.390 -14.506 1.00 93.88 183 GLY A CA 1
ATOM 1439 C C . GLY A 1 183 ? 19.178 -3.494 -12.996 1.00 93.88 183 GLY A C 1
ATOM 1440 O O . GLY A 1 183 ? 18.233 -3.636 -12.215 1.00 93.88 183 GLY A O 1
ATOM 1441 N N . THR A 1 184 ? 20.434 -3.390 -12.566 1.00 92.75 184 THR A N 1
ATOM 1442 C CA . THR A 1 184 ? 20.801 -3.420 -11.138 1.00 92.75 184 THR A CA 1
ATOM 1443 C C . THR A 1 184 ? 20.318 -2.173 -10.387 1.00 92.75 184 THR A C 1
ATOM 1445 O O . THR A 1 184 ? 20.064 -2.227 -9.182 1.00 92.75 184 THR A O 1
ATOM 1448 N N . SER A 1 185 ? 20.177 -1.050 -11.095 1.00 94.25 185 SER A N 1
ATOM 1449 C CA . SER A 1 185 ? 19.854 0.263 -10.525 1.00 94.25 185 SER A CA 1
ATOM 1450 C C . SER A 1 185 ? 18.356 0.467 -10.266 1.00 94.25 185 SER A C 1
ATOM 1452 O O . SER A 1 185 ? 17.982 1.382 -9.533 1.00 94.25 185 SER A O 1
ATOM 1454 N N . GLY A 1 186 ? 17.488 -0.376 -10.835 1.00 95.75 186 GLY A N 1
ATOM 1455 C CA . GLY A 1 186 ? 16.033 -0.296 -10.686 1.00 95.75 186 GLY A CA 1
ATOM 1456 C C . GLY A 1 186 ? 15.400 0.939 -11.334 1.00 95.75 186 GLY A C 1
ATOM 1457 O O . GLY A 1 186 ? 14.302 1.335 -10.944 1.00 95.75 186 GLY A O 1
ATOM 1458 N N . VAL A 1 187 ? 16.085 1.582 -12.283 1.00 97.50 187 VAL A N 1
ATOM 1459 C CA . VAL A 1 187 ? 15.639 2.845 -12.890 1.00 97.50 187 VAL A CA 1
ATOM 1460 C C . VAL A 1 187 ? 14.637 2.537 -13.996 1.00 97.50 187 VAL A C 1
ATOM 1462 O O . VAL A 1 187 ? 14.976 1.950 -15.017 1.00 97.50 187 VAL A O 1
ATOM 1465 N N . THR A 1 188 ? 13.379 2.917 -13.798 1.00 95.88 188 THR A N 1
ATOM 1466 C CA . THR A 1 188 ? 12.272 2.485 -14.666 1.00 95.88 188 THR A CA 1
ATOM 1467 C C . THR A 1 188 ? 11.798 3.557 -15.647 1.00 95.88 188 THR A C 1
ATOM 1469 O O . THR A 1 188 ? 10.713 3.420 -16.202 1.00 95.88 188 THR A O 1
ATOM 1472 N N . GLY A 1 189 ? 12.553 4.636 -15.850 1.00 96.44 189 GLY A N 1
ATOM 1473 C CA . GLY A 1 189 ? 12.186 5.695 -16.789 1.00 96.44 189 GLY A CA 1
ATOM 1474 C C . GLY A 1 189 ? 13.338 6.645 -17.100 1.00 96.44 189 GLY A C 1
ATOM 1475 O O . GLY A 1 189 ? 14.284 6.748 -16.318 1.00 96.44 189 GLY A O 1
ATOM 1476 N N . VAL A 1 190 ? 13.267 7.309 -18.255 1.00 97.31 190 VAL A N 1
ATOM 1477 C CA . VAL A 1 190 ? 14.302 8.222 -18.760 1.00 97.31 190 VAL A CA 1
ATOM 1478 C C . VAL A 1 190 ? 13.725 9.177 -19.809 1.00 97.31 190 VAL A C 1
ATOM 1480 O O . VAL A 1 190 ? 12.975 8.763 -20.694 1.00 97.31 190 VAL A O 1
ATOM 1483 N N . THR A 1 191 ? 14.114 10.452 -19.741 1.00 97.31 191 THR A N 1
ATOM 1484 C CA . THR A 1 191 ? 13.802 11.447 -20.775 1.00 97.31 191 THR A CA 1
ATOM 1485 C C . THR A 1 191 ? 14.954 11.544 -21.769 1.00 97.31 191 THR A C 1
ATOM 1487 O O . THR A 1 191 ? 16.105 11.740 -21.379 1.00 97.31 191 THR A O 1
ATOM 1490 N N . LEU A 1 192 ? 14.642 11.421 -23.058 1.00 97.62 192 LEU A N 1
ATOM 1491 C CA . LEU A 1 192 ? 15.623 11.421 -24.142 1.00 97.62 192 LEU A CA 1
ATOM 1492 C C . LEU A 1 192 ? 15.800 12.830 -24.713 1.00 97.62 192 LEU A C 1
ATOM 1494 O O . LEU A 1 192 ? 14.815 13.524 -24.988 1.00 97.62 192 LEU A O 1
ATOM 1498 N N . HIS A 1 193 ? 17.049 13.229 -24.945 1.00 97.06 193 HIS A N 1
ATOM 1499 C CA . HIS A 1 193 ? 17.404 14.544 -25.474 1.00 97.06 193 HIS A CA 1
ATOM 1500 C C . HIS A 1 193 ? 18.403 14.427 -26.622 1.00 97.06 193 HIS A C 1
ATOM 1502 O O . HIS A 1 193 ? 19.343 13.656 -26.536 1.00 97.06 193 HIS A O 1
ATOM 1508 N N . SER A 1 194 ? 18.282 15.248 -27.662 1.00 96.88 194 SER A N 1
ATOM 1509 C CA . SER A 1 194 ? 19.390 15.371 -28.613 1.00 96.88 194 SER A CA 1
ATOM 1510 C C . SER A 1 194 ? 20.629 16.001 -27.957 1.00 96.88 194 SER A C 1
ATOM 1512 O O . SER A 1 194 ? 20.508 16.709 -26.953 1.00 96.88 194 SER A O 1
ATOM 1514 N N . TRP A 1 195 ? 21.805 15.860 -28.567 1.00 94.38 195 TRP A N 1
ATOM 1515 C CA . TRP A 1 195 ? 23.041 16.563 -28.205 1.00 94.38 195 TRP A CA 1
ATOM 1516 C C . TRP A 1 195 ? 22.856 18.085 -28.214 1.00 94.38 195 TRP A C 1
ATOM 1518 O O . TRP A 1 195 ? 23.437 18.813 -27.408 1.00 94.38 195 TRP A O 1
ATOM 1528 N N . GLY A 1 196 ? 21.973 18.586 -29.084 1.00 93.00 196 GLY A N 1
ATOM 1529 C CA . GLY A 1 196 ? 21.542 19.987 -29.099 1.00 93.00 196 GLY A CA 1
ATOM 1530 C C . GLY A 1 196 ? 20.629 20.399 -27.931 1.00 93.00 196 GLY A C 1
ATOM 1531 O O . GLY A 1 196 ? 20.234 21.564 -27.857 1.00 93.00 196 GLY A O 1
ATOM 1532 N N . GLY A 1 197 ? 20.264 19.473 -27.041 1.00 93.88 197 GLY A N 1
ATOM 1533 C CA . GLY A 1 197 ? 19.396 19.680 -25.880 1.00 93.88 197 GLY A CA 1
ATOM 1534 C C . GLY A 1 197 ? 17.894 19.647 -26.185 1.00 93.88 197 GLY A C 1
ATOM 1535 O O . GLY A 1 197 ? 17.088 20.057 -25.346 1.00 93.88 197 GLY A O 1
ATOM 1536 N N . THR A 1 198 ? 17.485 19.196 -27.374 1.00 93.88 198 THR A N 1
ATOM 1537 C CA . THR A 1 198 ? 16.058 19.112 -27.731 1.00 93.88 198 THR A CA 1
ATOM 1538 C C . THR A 1 198 ? 15.439 17.890 -27.067 1.00 93.88 198 THR A C 1
ATOM 1540 O O . THR A 1 198 ? 15.909 16.785 -27.291 1.00 93.88 198 THR A O 1
ATOM 1543 N N . SER A 1 199 ? 14.385 18.068 -26.264 1.00 95.06 199 SER A N 1
ATOM 1544 C CA . SER A 1 199 ? 13.624 16.935 -25.710 1.00 95.06 199 SER A CA 1
ATOM 1545 C C . SER A 1 199 ? 12.917 16.165 -26.825 1.00 95.06 199 SER A C 1
ATOM 1547 O O . SER A 1 199 ? 12.234 16.779 -27.650 1.00 95.06 199 SER A O 1
ATOM 1549 N N . LEU A 1 200 ? 13.098 14.845 -26.853 1.00 95.00 200 LEU A N 1
ATOM 1550 C CA . LEU A 1 200 ? 12.566 13.958 -27.888 1.00 95.00 200 LEU A CA 1
ATOM 1551 C C . LEU A 1 200 ? 11.307 13.233 -27.408 1.00 95.00 200 LEU A C 1
ATOM 1553 O O . LEU A 1 200 ? 10.254 13.344 -28.032 1.00 95.00 200 LEU A O 1
ATOM 1557 N N . MET A 1 201 ? 11.426 12.488 -26.309 1.00 95.31 201 MET A N 1
ATOM 1558 C CA . MET A 1 201 ? 10.345 11.728 -25.683 1.00 95.31 201 MET A CA 1
ATOM 1559 C C . MET A 1 201 ? 10.713 11.360 -24.249 1.00 95.31 201 MET A C 1
ATOM 1561 O O . MET A 1 201 ? 11.882 11.418 -23.864 1.00 95.31 201 MET A O 1
ATOM 1565 N N . ASP A 1 202 ? 9.713 10.931 -23.490 1.00 95.62 202 ASP A N 1
ATOM 1566 C CA . ASP A 1 202 ? 9.881 10.467 -22.122 1.00 95.62 202 ASP A CA 1
ATOM 1567 C C . ASP A 1 202 ? 9.416 9.012 -21.998 1.00 95.62 202 ASP A C 1
ATOM 1569 O O . ASP A 1 202 ? 8.260 8.684 -22.275 1.00 95.62 202 ASP A O 1
ATOM 1573 N N . ILE A 1 203 ? 10.332 8.125 -21.616 1.00 96.69 203 ILE A N 1
ATOM 1574 C CA . ILE A 1 203 ? 10.024 6.731 -21.304 1.00 96.69 203 ILE A CA 1
ATOM 1575 C C . ILE A 1 203 ? 9.604 6.694 -19.835 1.00 96.69 203 ILE A C 1
ATOM 1577 O O . ILE A 1 203 ? 10.444 6.799 -18.945 1.00 96.69 203 ILE A O 1
ATOM 1581 N N . GLY A 1 204 ? 8.303 6.549 -19.581 1.00 94.56 204 GLY A N 1
ATOM 1582 C CA . GLY A 1 204 ? 7.733 6.596 -18.231 1.00 94.56 204 GLY A CA 1
ATOM 1583 C C . GLY A 1 204 ? 7.752 5.265 -17.483 1.00 94.56 204 GLY A C 1
ATOM 1584 O O . GLY A 1 204 ? 7.541 5.235 -16.270 1.00 94.56 204 GLY A O 1
ATOM 1585 N N . TYR A 1 205 ? 7.969 4.163 -18.201 1.00 95.94 205 TYR A N 1
ATOM 1586 C CA . TYR A 1 205 ? 7.956 2.818 -17.644 1.00 95.94 205 TYR A CA 1
ATOM 1587 C C . TYR A 1 205 ? 8.885 1.889 -18.418 1.00 95.94 205 TYR A C 1
ATOM 1589 O O . TYR A 1 205 ? 8.761 1.742 -19.636 1.00 95.94 205 TYR A O 1
ATOM 1597 N N . ILE A 1 206 ? 9.767 1.225 -17.675 1.00 97.06 206 ILE A N 1
ATOM 1598 C CA . ILE A 1 206 ? 10.668 0.175 -18.134 1.00 97.06 206 ILE A CA 1
ATOM 1599 C C . ILE A 1 206 ? 10.590 -0.947 -17.108 1.00 97.06 206 ILE A C 1
ATOM 1601 O O . ILE A 1 206 ? 10.891 -0.741 -15.931 1.00 97.06 206 ILE A O 1
ATOM 1605 N N . ASN A 1 207 ? 10.187 -2.133 -17.547 1.00 95.31 207 ASN A N 1
ATOM 1606 C CA . ASN A 1 207 ? 10.083 -3.298 -16.680 1.00 95.31 207 ASN A CA 1
ATOM 1607 C C . ASN A 1 207 ? 10.639 -4.544 -17.358 1.00 95.31 207 ASN A C 1
ATOM 1609 O O . ASN A 1 207 ? 10.386 -4.784 -18.538 1.00 95.31 207 ASN A O 1
ATOM 1613 N N . GLU A 1 208 ? 11.365 -5.353 -16.595 1.00 94.19 208 GLU A N 1
ATOM 1614 C CA . GLU A 1 208 ? 11.913 -6.624 -17.053 1.00 94.19 208 GLU A CA 1
ATOM 1615 C C . GLU A 1 208 ? 11.021 -7.773 -16.569 1.00 94.19 208 GLU A C 1
ATOM 1617 O O . GLU A 1 208 ? 10.844 -7.986 -15.368 1.00 94.19 208 GLU A O 1
ATOM 1622 N N . ARG A 1 209 ? 10.434 -8.525 -17.505 1.00 89.88 209 ARG A N 1
ATOM 1623 C CA . ARG A 1 209 ? 9.608 -9.708 -17.219 1.00 89.88 209 ARG A CA 1
ATOM 1624 C C . ARG A 1 209 ? 9.924 -10.821 -18.200 1.00 89.88 209 ARG A C 1
ATOM 1626 O O . ARG A 1 209 ? 9.913 -10.603 -19.408 1.00 89.88 209 ARG A O 1
ATOM 1633 N N . GLU A 1 210 ? 10.158 -12.019 -17.667 1.00 89.25 210 GLU A N 1
ATOM 1634 C CA . GLU A 1 210 ? 10.396 -13.233 -18.462 1.00 89.25 210 GLU A CA 1
ATOM 1635 C C . GLU A 1 210 ? 11.454 -13.022 -19.562 1.00 89.25 210 GLU A C 1
ATOM 1637 O O . GLU A 1 210 ? 11.237 -13.363 -20.720 1.00 89.25 210 GLU A O 1
ATOM 1642 N N . ASP A 1 211 ? 12.594 -12.423 -19.198 1.00 90.12 211 ASP A N 1
ATOM 1643 C CA . ASP A 1 211 ? 13.702 -12.091 -20.107 1.00 90.12 211 ASP A CA 1
ATOM 1644 C C . ASP A 1 211 ? 13.364 -11.044 -21.209 1.00 90.12 211 ASP A C 1
ATOM 1646 O O . ASP A 1 211 ? 14.172 -10.812 -22.114 1.00 90.12 211 ASP A O 1
ATOM 1650 N N . THR A 1 212 ? 12.204 -10.379 -21.142 1.00 95.75 212 THR A N 1
ATOM 1651 C CA . THR A 1 212 ? 11.796 -9.286 -22.046 1.00 95.75 212 THR A CA 1
ATOM 1652 C C . THR A 1 212 ? 11.742 -7.941 -21.329 1.00 95.75 212 THR A C 1
ATOM 1654 O O . THR A 1 212 ? 11.392 -7.871 -20.151 1.00 95.75 212 THR A O 1
ATOM 1657 N N . ILE A 1 213 ? 12.046 -6.866 -22.056 1.00 97.75 213 ILE A N 1
ATOM 1658 C CA . ILE A 1 213 ? 11.875 -5.490 -21.587 1.00 97.75 213 ILE A CA 1
ATOM 1659 C C . ILE A 1 213 ? 10.552 -4.944 -22.116 1.00 97.75 213 ILE A C 1
ATOM 1661 O O . ILE A 1 213 ? 10.228 -5.092 -23.293 1.00 97.75 213 ILE A O 1
ATOM 1665 N N . ARG A 1 214 ? 9.782 -4.311 -21.238 1.00 96.38 214 ARG A N 1
ATOM 1666 C CA . ARG A 1 214 ? 8.488 -3.695 -21.535 1.00 96.38 214 ARG A CA 1
ATOM 1667 C C . ARG A 1 214 ? 8.624 -2.193 -21.359 1.00 96.38 214 ARG A C 1
ATOM 1669 O O . ARG A 1 214 ? 9.055 -1.752 -20.298 1.00 96.38 214 ARG A O 1
ATOM 1676 N N . ILE A 1 215 ? 8.285 -1.440 -22.398 1.00 96.88 215 ILE A N 1
ATOM 1677 C CA . ILE A 1 215 ? 8.512 0.002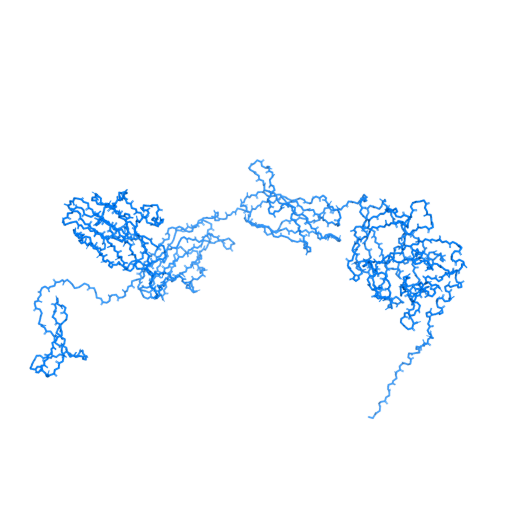 -22.498 1.00 96.88 215 ILE A CA 1
ATOM 1678 C C . ILE A 1 215 ? 7.168 0.683 -22.732 1.00 96.88 215 ILE A C 1
ATOM 1680 O O . ILE A 1 215 ? 6.460 0.346 -23.683 1.00 96.88 215 ILE A O 1
ATOM 1684 N N . LEU A 1 216 ? 6.825 1.655 -21.892 1.00 96.12 216 LEU A N 1
ATOM 1685 C CA . LEU A 1 216 ? 5.692 2.545 -22.129 1.00 96.12 216 LEU A CA 1
ATOM 1686 C C . LEU A 1 216 ? 6.164 3.998 -22.063 1.00 96.12 216 LEU A C 1
ATOM 1688 O O . LEU A 1 216 ? 6.840 4.419 -21.123 1.00 96.12 216 LEU A O 1
ATOM 1692 N N . LEU A 1 217 ? 5.815 4.742 -23.109 1.00 95.62 217 LEU A N 1
ATOM 1693 C CA . LEU A 1 217 ? 6.107 6.163 -23.236 1.00 95.62 217 LEU A CA 1
ATOM 1694 C C . LEU A 1 217 ? 5.077 6.980 -22.451 1.00 95.62 217 LEU A C 1
ATOM 1696 O O . LEU A 1 217 ? 3.911 6.591 -22.354 1.00 95.62 217 LEU A O 1
ATOM 1700 N N . ASN A 1 218 ? 5.490 8.123 -21.919 1.00 93.88 218 ASN A N 1
ATOM 1701 C CA . ASN A 1 218 ? 4.565 9.136 -21.421 1.00 93.88 218 ASN A CA 1
ATOM 1702 C C . ASN A 1 218 ? 3.997 9.961 -22.585 1.00 93.88 218 ASN A C 1
ATOM 1704 O O . ASN A 1 218 ? 4.575 10.007 -23.671 1.00 93.88 218 ASN A O 1
ATOM 1708 N N . ASP A 1 219 ? 2.851 10.603 -22.349 1.00 91.56 219 ASP A N 1
ATOM 1709 C CA . ASP A 1 219 ? 2.186 11.509 -23.295 1.00 91.56 219 ASP A CA 1
ATOM 1710 C C . ASP A 1 219 ? 1.860 10.894 -24.672 1.00 91.56 219 ASP A C 1
ATOM 1712 O O . ASP A 1 219 ? 1.827 11.597 -25.687 1.00 91.56 219 ASP A O 1
ATOM 1716 N N . VAL A 1 220 ? 1.590 9.586 -24.717 1.00 92.50 220 VAL A N 1
ATOM 1717 C CA . VAL A 1 220 ? 1.099 8.901 -25.920 1.00 92.50 220 VAL A CA 1
ATOM 1718 C C . VAL A 1 220 ? -0.379 8.531 -25.803 1.00 92.50 220 VAL A C 1
ATOM 1720 O O . VAL A 1 220 ? -0.957 8.555 -24.717 1.00 92.50 220 VAL A O 1
ATOM 1723 N N . ASP A 1 221 ? -1.007 8.178 -26.927 1.00 91.81 221 ASP A N 1
ATOM 1724 C CA . ASP A 1 221 ? -2.417 7.758 -26.988 1.00 91.81 221 ASP A CA 1
ATOM 1725 C C . ASP A 1 221 ? -2.591 6.302 -26.511 1.00 91.81 221 ASP A C 1
ATOM 1727 O O . ASP A 1 221 ? -3.098 5.435 -27.221 1.00 91.81 221 ASP A O 1
ATOM 1731 N N . PHE A 1 222 ? -2.099 6.011 -25.305 1.00 92.31 222 PHE A N 1
ATOM 1732 C CA . PHE A 1 222 ? -2.245 4.722 -24.640 1.00 92.31 222 PHE A CA 1
ATOM 1733 C C . PHE A 1 222 ? -3.451 4.749 -23.700 1.00 92.31 222 PHE A C 1
ATOM 1735 O O . PHE A 1 222 ? -3.586 5.623 -22.844 1.00 92.31 222 PHE A O 1
ATOM 1742 N N . THR A 1 223 ? -4.317 3.744 -23.826 1.00 91.56 223 THR A N 1
ATOM 1743 C CA . THR A 1 223 ? -5.448 3.539 -22.915 1.00 91.56 223 THR A CA 1
ATOM 1744 C C . THR A 1 223 ? -5.181 2.334 -22.021 1.00 91.56 223 THR A C 1
ATOM 1746 O O . THR A 1 223 ? -5.152 1.197 -22.494 1.00 91.56 223 THR A O 1
ATOM 1749 N N . LEU A 1 224 ? -5.039 2.574 -20.716 1.00 92.94 224 LEU A N 1
ATOM 1750 C CA . LEU A 1 224 ? -4.928 1.507 -19.724 1.00 92.94 224 LEU A CA 1
ATOM 1751 C C . LEU A 1 224 ? -6.314 0.866 -19.496 1.00 92.94 224 LEU A C 1
ATOM 1753 O O . LEU A 1 224 ? -7.262 1.587 -19.162 1.00 92.94 224 LEU A O 1
ATOM 1757 N N . PRO A 1 225 ? -6.478 -0.458 -19.675 1.00 92.38 225 PRO A N 1
ATOM 1758 C CA . PRO A 1 225 ? -7.759 -1.117 -19.440 1.00 92.38 225 PRO A CA 1
ATOM 1759 C C . PRO A 1 225 ? -8.157 -1.072 -17.960 1.00 92.38 225 PRO A C 1
ATOM 1761 O O . PRO A 1 225 ? -7.308 -1.145 -17.073 1.00 92.38 225 PRO A O 1
ATOM 1764 N N . ALA A 1 226 ? -9.464 -0.979 -17.705 1.00 94.31 226 ALA A N 1
ATOM 1765 C CA . ALA A 1 226 ? -10.021 -1.112 -16.360 1.00 94.31 226 ALA A CA 1
ATOM 1766 C C . ALA A 1 226 ? -9.728 -2.508 -15.772 1.00 94.31 226 ALA A C 1
ATOM 1768 O O . ALA A 1 226 ? -9.641 -3.471 -16.545 1.00 94.31 226 ALA A O 1
ATOM 1769 N N . PRO A 1 227 ? -9.625 -2.647 -14.435 1.00 95.06 227 PRO A N 1
ATOM 1770 C CA . PRO A 1 227 ? -9.446 -3.945 -13.787 1.00 95.06 227 PRO A CA 1
ATOM 1771 C C . PRO A 1 227 ? -10.509 -4.967 -14.221 1.00 95.06 227 PRO A C 1
ATOM 1773 O O . PRO A 1 227 ? -11.709 -4.677 -14.225 1.00 95.06 227 PRO A O 1
ATOM 1776 N N . GLY A 1 228 ? -10.066 -6.166 -14.603 1.00 94.00 228 GLY A N 1
ATOM 1777 C CA . GLY A 1 228 ? -10.950 -7.280 -14.945 1.00 94.00 228 GLY A CA 1
ATOM 1778 C C . GLY A 1 228 ? -11.514 -7.955 -13.695 1.00 94.00 228 GLY A C 1
ATOM 1779 O O . GLY A 1 228 ? -10.954 -7.826 -12.612 1.00 94.00 228 GLY A O 1
ATOM 1780 N N . GLY A 1 229 ? -12.637 -8.662 -13.824 1.00 95.62 229 GLY A N 1
ATOM 1781 C CA . GLY A 1 229 ? -13.091 -9.600 -12.788 1.00 95.62 229 GLY A CA 1
ATOM 1782 C C . GLY A 1 229 ? -13.495 -9.006 -11.432 1.00 95.62 229 GLY A C 1
ATOM 1783 O O . GLY A 1 229 ? -13.713 -9.784 -10.510 1.00 95.62 229 GLY A O 1
ATOM 1784 N N . LEU A 1 230 ? -13.622 -7.678 -11.296 1.00 97.31 230 LEU A N 1
ATOM 1785 C CA . LEU A 1 230 ? -13.962 -7.040 -10.019 1.00 97.31 230 LEU A CA 1
ATOM 1786 C C . LEU A 1 230 ? -15.273 -7.595 -9.441 1.00 97.31 230 LEU A C 1
ATOM 1788 O O . LEU A 1 230 ? -16.333 -7.498 -10.065 1.00 97.31 230 LEU A O 1
ATOM 1792 N N . MET A 1 231 ? -15.199 -8.139 -8.230 1.00 97.50 231 MET A N 1
ATOM 1793 C CA . MET A 1 231 ? -16.339 -8.658 -7.480 1.00 97.50 231 MET A CA 1
ATOM 1794 C C . MET A 1 231 ? -16.124 -8.524 -5.970 1.00 97.50 231 MET A C 1
ATOM 1796 O O . MET A 1 231 ? -14.994 -8.388 -5.505 1.00 97.50 231 MET A O 1
ATOM 1800 N N . ALA A 1 232 ? -17.219 -8.587 -5.212 1.00 97.81 232 ALA A N 1
ATOM 1801 C CA . ALA A 1 232 ? -17.187 -8.717 -3.761 1.00 97.81 232 ALA A CA 1
ATOM 1802 C C . ALA A 1 232 ? -17.515 -10.158 -3.347 1.00 97.81 232 ALA A C 1
ATOM 1804 O O . ALA A 1 232 ? -18.422 -10.786 -3.901 1.00 97.81 232 ALA A O 1
ATOM 1805 N N . VAL A 1 233 ? -16.768 -10.664 -2.375 1.00 97.38 233 VAL A N 1
ATOM 1806 C CA . VAL A 1 233 ? -16.932 -11.967 -1.722 1.00 97.38 233 VAL A CA 1
ATOM 1807 C C . VAL A 1 233 ? -16.971 -11.757 -0.209 1.00 97.38 233 VAL A C 1
ATOM 1809 O O . VAL A 1 233 ? -16.666 -10.660 0.255 1.00 97.38 233 VAL A O 1
ATOM 1812 N N . ASP A 1 234 ? -17.353 -12.791 0.547 1.00 95.06 234 ASP A N 1
ATOM 1813 C CA . ASP A 1 234 ? -17.422 -12.739 2.017 1.00 95.06 234 ASP A CA 1
ATOM 1814 C C . ASP A 1 234 ? -18.190 -11.489 2.511 1.00 95.06 234 ASP A C 1
ATOM 1816 O O . ASP A 1 234 ? -17.658 -10.676 3.255 1.00 95.06 234 ASP A O 1
ATOM 1820 N N . VAL A 1 235 ? -19.400 -11.272 1.973 1.00 94.94 235 VAL A N 1
ATOM 1821 C CA . VAL A 1 235 ? -20.222 -10.086 2.267 1.00 94.94 235 VAL A CA 1
ATOM 1822 C C . VAL A 1 235 ? -21.012 -10.316 3.552 1.00 94.94 235 VAL A C 1
ATOM 1824 O O . VAL A 1 235 ? -21.940 -11.129 3.549 1.00 94.94 235 VAL A O 1
ATOM 1827 N N . ASP A 1 236 ? -20.669 -9.548 4.579 1.00 90.31 236 ASP A N 1
ATOM 1828 C CA . ASP A 1 236 ? -21.295 -9.530 5.899 1.00 90.31 236 ASP A CA 1
ATOM 1829 C C . ASP A 1 236 ? -22.059 -8.202 6.114 1.00 90.31 236 ASP A C 1
ATOM 1831 O O . ASP A 1 236 ? -22.334 -7.452 5.162 1.00 90.31 236 ASP A O 1
ATOM 1835 N N . ASP A 1 237 ? -22.491 -7.926 7.346 1.00 89.31 237 ASP A N 1
ATOM 1836 C CA . ASP A 1 237 ? -23.296 -6.750 7.684 1.00 89.31 237 ASP A CA 1
ATOM 1837 C C . ASP A 1 237 ? -22.444 -5.478 7.810 1.00 89.31 237 ASP A C 1
ATOM 1839 O O . ASP A 1 237 ? -22.919 -4.391 7.483 1.00 89.31 237 ASP A O 1
ATOM 1843 N N . ASP A 1 238 ? -21.171 -5.611 8.179 1.00 91.69 238 ASP A N 1
ATOM 1844 C CA . ASP A 1 238 ? -20.231 -4.498 8.344 1.00 91.69 238 ASP A CA 1
ATOM 1845 C C . ASP A 1 238 ? -18.985 -4.573 7.437 1.00 91.69 238 ASP A C 1
ATOM 1847 O O . ASP A 1 238 ? -18.118 -3.692 7.499 1.00 91.69 238 ASP A O 1
ATOM 1851 N N . ALA A 1 239 ? -18.876 -5.596 6.586 1.00 95.00 239 ALA A N 1
ATOM 1852 C CA . ALA A 1 239 ? -17.670 -5.852 5.807 1.00 95.00 239 ALA A CA 1
ATOM 1853 C C . ALA A 1 239 ? -17.926 -6.600 4.492 1.00 95.00 239 ALA A C 1
ATOM 1855 O O . ALA A 1 239 ? -18.938 -7.273 4.304 1.00 95.00 239 ALA A O 1
ATOM 1856 N N . PHE A 1 240 ? -16.975 -6.487 3.565 1.00 97.56 240 PHE A N 1
ATOM 1857 C CA . PHE A 1 240 ? -16.833 -7.401 2.432 1.00 97.56 240 PHE A CA 1
ATOM 1858 C C . PHE A 1 240 ? -15.402 -7.387 1.886 1.00 97.56 240 PHE A C 1
ATOM 1860 O O . PHE A 1 240 ? -14.667 -6.407 2.028 1.00 97.56 240 PHE A O 1
ATOM 1867 N N . ARG A 1 241 ? -15.013 -8.459 1.190 1.00 98.19 241 ARG A N 1
ATOM 1868 C CA . ARG A 1 241 ? -13.719 -8.569 0.505 1.00 98.19 241 ARG A CA 1
ATOM 1869 C C . ARG A 1 241 ? -13.869 -8.322 -0.989 1.00 98.19 241 ARG A C 1
ATOM 1871 O O . ARG A 1 241 ? -14.645 -8.990 -1.664 1.00 98.19 241 ARG A O 1
ATOM 1878 N N . LEU A 1 242 ? -13.086 -7.400 -1.533 1.00 98.19 242 LEU A N 1
ATOM 1879 C CA . LEU A 1 242 ? -12.938 -7.205 -2.973 1.00 98.19 242 LEU A CA 1
ATOM 1880 C C . LEU A 1 242 ? -11.920 -8.178 -3.551 1.00 98.19 242 LEU A C 1
ATOM 1882 O O . LEU A 1 242 ? -10.870 -8.375 -2.949 1.00 98.19 242 LEU A O 1
ATOM 1886 N N . VAL A 1 243 ? -12.208 -8.708 -4.740 1.00 97.62 243 VAL A N 1
ATOM 1887 C CA . VAL A 1 243 ? -11.297 -9.527 -5.553 1.00 97.62 243 VAL A CA 1
ATOM 1888 C C . VAL A 1 243 ? -11.384 -9.074 -7.011 1.00 97.62 243 VAL A C 1
ATOM 1890 O O . VAL A 1 243 ? -12.475 -8.753 -7.489 1.00 97.62 243 VAL A O 1
ATOM 1893 N N . TRP A 1 244 ? -10.258 -9.034 -7.722 1.00 96.69 244 TRP A N 1
ATOM 1894 C CA . TRP A 1 244 ? -10.190 -8.687 -9.147 1.00 96.69 244 TRP A CA 1
ATOM 1895 C C . TRP A 1 244 ? -9.080 -9.460 -9.873 1.00 96.69 244 TRP A C 1
ATOM 1897 O O . TRP A 1 244 ? -8.241 -10.103 -9.251 1.00 96.69 244 TRP A O 1
ATOM 1907 N N . ASP A 1 245 ? -9.076 -9.411 -11.205 1.00 93.50 245 ASP A N 1
ATOM 1908 C CA . ASP A 1 245 ? -7.999 -9.976 -12.019 1.00 93.50 245 ASP A CA 1
ATOM 1909 C C . ASP A 1 245 ? -6.806 -9.010 -12.016 1.00 93.50 245 ASP A C 1
ATOM 1911 O O . ASP A 1 245 ? -6.920 -7.884 -12.516 1.00 93.50 245 ASP A O 1
ATOM 1915 N N . ASP A 1 246 ? -5.655 -9.439 -11.489 1.00 80.75 246 ASP A N 1
ATOM 1916 C CA . ASP A 1 246 ? -4.441 -8.624 -11.550 1.00 80.75 246 ASP A CA 1
ATOM 1917 C C . ASP A 1 246 ? -3.970 -8.467 -13.003 1.00 80.75 246 ASP A C 1
ATOM 1919 O O . ASP A 1 246 ? -3.695 -9.443 -13.712 1.00 80.75 246 ASP A O 1
ATOM 1923 N N . ALA A 1 247 ? -3.895 -7.223 -13.471 1.00 76.00 247 ALA A N 1
ATOM 1924 C CA . ALA A 1 247 ? -3.446 -6.932 -14.821 1.00 76.00 247 ALA A CA 1
ATOM 1925 C C . ALA A 1 247 ? -1.913 -6.900 -14.876 1.00 76.00 247 ALA A C 1
ATOM 1927 O O . ALA A 1 247 ? -1.247 -6.217 -14.098 1.00 76.00 247 ALA A O 1
ATOM 1928 N N . ALA A 1 248 ? -1.343 -7.617 -15.850 1.00 71.94 248 ALA A N 1
ATOM 1929 C CA . ALA A 1 248 ? 0.092 -7.582 -16.096 1.00 71.94 248 ALA A CA 1
ATOM 1930 C C . ALA A 1 248 ? 0.561 -6.127 -16.280 1.00 71.94 248 ALA A C 1
ATOM 1932 O O . ALA A 1 248 ? -0.077 -5.355 -16.988 1.00 71.94 248 ALA A O 1
ATOM 1933 N N . ASP A 1 249 ? 1.678 -5.787 -15.635 1.00 85.31 249 ASP A N 1
ATOM 1934 C CA . ASP A 1 249 ? 2.342 -4.476 -15.629 1.00 85.31 249 ASP A CA 1
ATOM 1935 C C . ASP A 1 249 ? 1.764 -3.401 -14.702 1.00 85.31 249 ASP A C 1
ATOM 1937 O O . ASP A 1 249 ? 2.508 -2.476 -14.383 1.00 85.31 249 ASP A O 1
ATOM 1941 N N . VAL A 1 250 ? 0.531 -3.534 -14.199 1.00 90.75 250 VAL A N 1
ATOM 1942 C CA . VAL A 1 250 ? -0.053 -2.567 -13.252 1.00 90.75 250 VAL A CA 1
ATOM 1943 C C . VAL A 1 250 ? 0.811 -2.443 -11.996 1.00 90.75 250 VAL A C 1
ATOM 1945 O O . VAL A 1 250 ? 1.244 -3.435 -11.411 1.00 90.75 250 VAL A O 1
ATOM 1948 N N . THR A 1 251 ? 1.088 -1.202 -11.591 1.00 90.44 251 THR A N 1
ATOM 1949 C CA . THR A 1 251 ? 1.938 -0.903 -10.428 1.00 90.44 251 THR A CA 1
ATOM 1950 C C . THR A 1 251 ? 1.129 -0.681 -9.155 1.00 90.44 251 THR A C 1
ATOM 1952 O O . THR A 1 251 ? 1.621 -0.929 -8.054 1.00 90.44 251 THR A O 1
ATOM 1955 N N . SER A 1 252 ? -0.107 -0.199 -9.292 1.00 94.25 252 SER A N 1
ATOM 1956 C CA . SER A 1 252 ? -1.029 0.018 -8.180 1.00 94.25 252 SER A CA 1
ATOM 1957 C C . SER A 1 252 ? -2.476 0.106 -8.662 1.00 94.25 252 SER A C 1
ATOM 1959 O O . SER A 1 252 ? -2.741 0.244 -9.855 1.00 94.25 252 SER A O 1
ATOM 1961 N N . TYR A 1 253 ? -3.409 0.070 -7.719 1.00 96.81 253 TYR A N 1
ATOM 1962 C CA . TYR A 1 253 ? -4.821 0.342 -7.941 1.00 96.81 253 TYR A CA 1
ATOM 1963 C C . TYR A 1 253 ? -5.259 1.532 -7.088 1.00 96.81 253 TYR A C 1
ATOM 1965 O O . TYR A 1 253 ? -4.797 1.680 -5.958 1.00 96.81 253 TYR A O 1
ATOM 1973 N N . ALA A 1 254 ? -6.147 2.372 -7.615 1.00 97.44 254 ALA A N 1
ATOM 1974 C CA . ALA A 1 254 ? -6.824 3.418 -6.856 1.00 97.44 254 ALA A CA 1
ATOM 1975 C C . ALA A 1 254 ? -8.260 2.968 -6.563 1.00 97.44 254 ALA A C 1
ATOM 1977 O O . ALA A 1 254 ? -9.064 2.802 -7.486 1.00 97.44 254 ALA A O 1
ATOM 1978 N N . LEU A 1 255 ? -8.550 2.738 -5.284 1.00 98.19 255 LEU A N 1
ATOM 1979 C CA . LEU A 1 255 ? -9.856 2.333 -4.778 1.00 98.19 255 LEU A CA 1
ATOM 1980 C C . LEU A 1 255 ? -10.665 3.565 -4.369 1.00 98.19 255 LEU A C 1
ATOM 1982 O O . LEU A 1 255 ? -10.148 4.443 -3.688 1.00 98.19 255 LEU A O 1
ATOM 1986 N N . GLU A 1 256 ? -11.932 3.588 -4.766 1.00 98.50 256 GLU A N 1
ATOM 1987 C CA . GLU A 1 256 ? -12.965 4.514 -4.316 1.00 98.50 256 GLU A CA 1
ATOM 1988 C C . GLU A 1 256 ? -14.164 3.716 -3.802 1.00 98.50 256 GLU A C 1
ATOM 1990 O O . GLU A 1 256 ? -14.679 2.850 -4.510 1.00 98.50 256 GLU A O 1
ATOM 1995 N N . VAL A 1 257 ? -14.630 3.993 -2.584 1.00 98.44 257 VAL A N 1
ATOM 1996 C CA . VAL A 1 257 ? -15.856 3.386 -2.039 1.00 98.44 257 VAL A CA 1
ATOM 1997 C C . VAL A 1 257 ? -16.819 4.499 -1.667 1.00 98.44 257 VAL A C 1
ATOM 1999 O O . VAL A 1 257 ? -16.449 5.451 -0.987 1.00 98.44 257 VAL A O 1
ATOM 2002 N N . SER A 1 258 ? -18.060 4.391 -2.123 1.00 98.19 258 SER A N 1
ATOM 2003 C CA . SER A 1 258 ? -19.126 5.346 -1.832 1.00 98.19 258 SER A CA 1
ATOM 2004 C C . SER A 1 258 ? -20.327 4.654 -1.213 1.00 98.19 258 SER A C 1
ATOM 2006 O O . SER A 1 258 ? -20.671 3.544 -1.608 1.00 98.19 258 SER A O 1
ATOM 2008 N N . VAL A 1 259 ? -21.002 5.335 -0.295 1.00 98.06 259 VAL A N 1
ATOM 2009 C CA . VAL A 1 259 ? -22.244 4.883 0.341 1.00 98.06 259 VAL A CA 1
ATOM 2010 C C . VAL A 1 259 ? -23.451 5.561 -0.305 1.00 98.06 259 VAL A C 1
ATOM 2012 O O . VAL A 1 259 ? -23.386 6.750 -0.621 1.00 98.06 259 VAL A O 1
ATOM 2015 N N . ALA A 1 260 ? -24.529 4.812 -0.541 1.00 97.44 260 ALA A N 1
ATOM 2016 C CA . ALA A 1 260 ? -25.788 5.350 -1.047 1.00 97.44 260 ALA A CA 1
ATOM 2017 C C . ALA A 1 260 ? -26.637 5.930 0.091 1.00 97.44 260 ALA A C 1
ATOM 2019 O O . ALA A 1 260 ? -26.823 5.295 1.128 1.00 97.44 260 ALA A O 1
ATOM 2020 N N . ASP A 1 261 ? -27.217 7.105 -0.126 1.00 93.50 261 ASP A N 1
ATOM 2021 C CA . ASP A 1 261 ? -28.217 7.672 0.768 1.00 93.50 261 ASP A CA 1
ATOM 2022 C C . ASP A 1 261 ? -29.614 7.055 0.532 1.00 93.50 261 ASP A C 1
ATOM 2024 O O . ASP A 1 261 ? -29.847 6.256 -0.380 1.00 93.50 261 ASP A O 1
ATOM 2028 N N . SER A 1 262 ? -30.600 7.475 1.330 1.00 87.94 262 SER A N 1
ATOM 2029 C CA . SER A 1 262 ? -31.992 7.013 1.196 1.00 87.94 262 SER A CA 1
ATOM 2030 C C . SER A 1 262 ? -32.660 7.332 -0.155 1.00 87.94 262 SER A C 1
ATOM 2032 O O . SER A 1 262 ? -33.731 6.798 -0.447 1.00 87.94 262 SER A O 1
ATOM 2034 N N . HIS A 1 263 ? -32.068 8.214 -0.965 1.00 89.62 263 HIS A N 1
ATOM 2035 C CA . HIS A 1 263 ? -32.541 8.597 -2.296 1.00 89.62 263 HIS A CA 1
ATOM 2036 C C . HIS A 1 263 ? -31.759 7.902 -3.424 1.00 89.62 263 HIS A C 1
ATOM 2038 O O . HIS A 1 263 ? -32.152 8.027 -4.586 1.00 89.62 263 HIS A O 1
ATOM 2044 N N . GLY A 1 264 ? -30.717 7.132 -3.090 1.00 87.50 264 GLY A N 1
ATOM 2045 C CA . GLY A 1 264 ? -29.842 6.445 -4.037 1.00 87.50 264 GLY A CA 1
ATOM 2046 C C . GLY A 1 264 ? -28.691 7.305 -4.569 1.00 87.50 264 GLY A C 1
ATOM 2047 O O . GLY A 1 264 ? -28.043 6.898 -5.536 1.00 87.50 264 GLY A O 1
ATOM 2048 N N . ASP A 1 265 ? -28.441 8.473 -3.974 1.00 93.88 265 ASP A N 1
ATOM 2049 C CA . ASP A 1 265 ? -27.285 9.311 -4.288 1.00 93.88 265 ASP A CA 1
ATOM 2050 C C . ASP A 1 265 ? -26.054 8.814 -3.517 1.00 93.88 265 ASP A C 1
ATOM 2052 O O . ASP A 1 265 ? -26.145 8.462 -2.344 1.00 93.88 265 ASP A O 1
ATOM 2056 N N . PHE A 1 266 ? -24.891 8.789 -4.171 1.00 96.62 266 PHE A N 1
ATOM 2057 C CA . PHE A 1 266 ? -23.658 8.257 -3.587 1.00 96.62 266 PHE A CA 1
ATOM 2058 C C . PHE A 1 266 ? -22.751 9.358 -3.030 1.00 96.62 266 PHE A C 1
ATOM 2060 O O . PHE A 1 266 ? -22.506 10.367 -3.695 1.00 96.62 266 PHE A O 1
ATOM 2067 N N . SER A 1 267 ? -22.188 9.120 -1.845 1.00 97.25 267 SER A N 1
ATOM 2068 C CA . SER A 1 267 ? -21.119 9.931 -1.252 1.00 97.25 267 SER A CA 1
ATOM 2069 C C . SER A 1 267 ? -19.892 9.082 -0.929 1.00 97.25 267 SER A C 1
ATOM 2071 O O . SER A 1 267 ? -20.027 8.031 -0.305 1.00 97.25 267 SER A O 1
ATOM 2073 N N . VAL A 1 268 ? -18.709 9.554 -1.328 1.00 97.75 268 VAL A N 1
ATOM 2074 C CA . VAL A 1 268 ? -17.426 8.869 -1.099 1.00 97.75 268 VAL A CA 1
ATOM 2075 C C . VAL A 1 268 ? -17.118 8.788 0.396 1.00 97.75 268 VAL A C 1
ATOM 2077 O O . VAL A 1 268 ? -17.258 9.777 1.121 1.00 97.75 268 VAL A O 1
ATOM 2080 N N . LEU A 1 269 ? -16.679 7.613 0.839 1.00 97.69 269 LEU A N 1
ATOM 2081 C CA . LEU A 1 269 ? -16.130 7.383 2.168 1.00 97.69 269 LEU A CA 1
ATOM 2082 C C . LEU A 1 269 ? -14.691 7.930 2.226 1.00 97.69 269 LEU A C 1
ATOM 2084 O O . LEU A 1 269 ? -13.858 7.490 1.431 1.00 97.69 269 LEU A O 1
ATOM 2088 N N . PRO A 1 270 ? -14.370 8.881 3.124 1.00 96.75 270 PRO A N 1
ATOM 2089 C CA . PRO A 1 270 ? -13.067 9.555 3.142 1.00 96.75 270 PRO A CA 1
ATOM 2090 C C . PRO A 1 270 ? -11.854 8.625 3.254 1.00 96.75 270 PRO A C 1
ATOM 2092 O O . PRO A 1 270 ? -10.802 8.904 2.687 1.00 96.75 270 PRO A O 1
ATOM 2095 N N . GLU A 1 271 ? -11.985 7.525 3.988 1.00 96.75 271 GLU A N 1
ATOM 2096 C CA . GLU A 1 271 ? -10.948 6.510 4.182 1.00 96.75 271 GLU A CA 1
ATOM 2097 C C . GLU A 1 271 ? -10.627 5.717 2.906 1.00 96.75 271 GLU A C 1
ATOM 2099 O O . GLU A 1 271 ? -9.543 5.142 2.791 1.00 96.75 271 GLU A O 1
ATOM 2104 N N . TYR A 1 272 ? -11.545 5.733 1.940 1.00 97.56 272 TYR A N 1
ATOM 2105 C CA . TYR A 1 272 ? -11.417 5.065 0.655 1.00 97.56 272 TYR A CA 1
ATOM 2106 C C . TYR A 1 272 ? -11.407 6.058 -0.510 1.00 97.56 272 TYR A C 1
ATOM 2108 O O . TYR A 1 272 ? -11.634 5.639 -1.631 1.00 97.56 272 TYR A O 1
ATOM 2116 N N . ASP A 1 273 ? -11.167 7.355 -0.310 1.00 97.31 273 ASP A N 1
ATOM 2117 C CA . ASP A 1 273 ? -11.069 8.307 -1.425 1.00 97.31 273 ASP A CA 1
ATOM 2118 C C . ASP A 1 273 ? -9.723 8.151 -2.157 1.00 97.31 273 ASP A C 1
ATOM 2120 O O . ASP A 1 273 ? -8.678 8.594 -1.673 1.00 97.31 273 ASP A O 1
ATOM 2124 N N . ASN A 1 274 ? -9.751 7.502 -3.328 1.00 96.12 274 ASN A N 1
ATOM 2125 C CA . ASN A 1 274 ? -8.579 7.208 -4.164 1.00 96.12 274 ASN A CA 1
ATOM 2126 C C . ASN A 1 274 ? -7.438 6.526 -3.384 1.00 96.12 274 ASN A C 1
ATOM 2128 O O . ASN A 1 274 ? -6.254 6.840 -3.551 1.00 96.12 274 ASN A O 1
ATOM 2132 N N . LEU A 1 275 ? -7.799 5.567 -2.531 1.00 97.62 275 LEU A N 1
ATOM 2133 C CA . LEU A 1 275 ? -6.854 4.800 -1.734 1.00 97.62 275 LEU A CA 1
ATOM 2134 C C . LEU A 1 275 ? -5.939 3.964 -2.641 1.00 97.62 275 LEU A C 1
ATOM 2136 O O . LEU A 1 275 ? -6.410 3.156 -3.439 1.00 97.62 275 LEU A O 1
ATOM 2140 N N . SER A 1 276 ? -4.623 4.141 -2.497 1.00 96.81 276 SER A N 1
ATOM 2141 C CA . SER A 1 276 ? -3.623 3.410 -3.283 1.00 96.81 276 SER A CA 1
ATOM 2142 C C . SER A 1 276 ? -3.350 2.024 -2.695 1.00 96.81 276 SER A C 1
ATOM 2144 O O . SER A 1 276 ? -2.915 1.901 -1.549 1.00 96.81 276 SER A O 1
ATOM 2146 N N . ILE A 1 277 ? -3.563 0.990 -3.505 1.00 94.81 277 ILE A N 1
ATOM 2147 C CA . ILE A 1 277 ? -3.354 -0.423 -3.180 1.00 94.81 277 ILE A CA 1
ATOM 2148 C C . ILE A 1 277 ? -2.246 -0.967 -4.088 1.00 94.81 277 ILE A C 1
ATOM 2150 O O . ILE A 1 277 ? -2.255 -0.721 -5.291 1.00 94.81 277 ILE A O 1
ATOM 2154 N N . THR A 1 278 ? -1.278 -1.708 -3.543 1.00 92.62 278 THR A N 1
ATOM 2155 C CA . THR A 1 278 ? -0.153 -2.267 -4.316 1.00 92.62 278 THR A CA 1
ATOM 2156 C C . THR A 1 278 ? 0.007 -3.764 -4.073 1.00 92.62 278 THR A C 1
ATOM 2158 O O . THR A 1 278 ? -0.290 -4.252 -2.985 1.00 92.62 278 THR A O 1
ATOM 2161 N N . ASN A 1 279 ? 0.524 -4.486 -5.075 1.00 78.19 279 ASN A N 1
ATOM 2162 C CA . ASN A 1 279 ? 0.955 -5.888 -4.971 1.00 78.19 279 ASN A CA 1
ATOM 2163 C C . ASN A 1 279 ? -0.101 -6.871 -4.418 1.00 78.19 279 ASN A C 1
ATOM 2165 O O . ASN A 1 279 ? 0.245 -7.787 -3.671 1.00 78.19 279 ASN A O 1
ATOM 2169 N N . THR A 1 280 ? -1.378 -6.684 -4.755 1.00 89.38 280 THR A N 1
ATOM 2170 C CA . THR A 1 280 ? -2.475 -7.574 -4.349 1.00 89.38 280 THR A CA 1
ATOM 2171 C C . THR A 1 280 ? -3.603 -7.530 -5.376 1.00 89.38 280 THR A C 1
ATOM 2173 O O . THR A 1 280 ? -3.775 -6.527 -6.069 1.00 89.38 280 THR A O 1
ATOM 2176 N N . ASP A 1 281 ? -4.365 -8.614 -5.445 1.00 92.69 281 ASP A N 1
ATOM 2177 C CA . ASP A 1 281 ? -5.587 -8.799 -6.233 1.00 92.69 281 ASP A CA 1
ATOM 2178 C C . ASP A 1 281 ? -6.850 -8.826 -5.350 1.00 92.69 281 ASP A C 1
ATOM 2180 O O . ASP A 1 281 ? -7.954 -9.106 -5.820 1.00 92.69 281 ASP A O 1
ATOM 2184 N N . THR A 1 282 ? -6.683 -8.537 -4.055 1.00 96.06 282 THR A N 1
ATOM 2185 C CA . THR A 1 282 ? -7.745 -8.540 -3.048 1.00 96.06 282 THR A CA 1
ATOM 2186 C C . THR A 1 282 ? -7.605 -7.388 -2.053 1.00 96.06 282 THR A C 1
ATOM 2188 O O . THR A 1 282 ? -6.489 -6.947 -1.751 1.00 96.06 282 THR A O 1
ATOM 2191 N N . TYR A 1 283 ? -8.731 -6.925 -1.498 1.00 97.50 283 TYR A N 1
ATOM 2192 C CA . TYR A 1 283 ? -8.761 -5.897 -0.448 1.00 97.50 283 TYR A CA 1
ATOM 2193 C C . TYR A 1 283 ? -9.983 -6.033 0.477 1.00 97.50 283 TYR A C 1
ATOM 2195 O O . TYR A 1 283 ? -11.102 -6.160 -0.012 1.00 97.50 283 TYR A O 1
ATOM 2203 N N . ASP A 1 284 ? -9.778 -5.977 1.796 1.00 97.69 284 ASP A N 1
ATOM 2204 C CA . ASP A 1 284 ? -10.849 -6.078 2.801 1.00 97.69 284 ASP A CA 1
ATOM 2205 C C . ASP A 1 284 ? -11.406 -4.688 3.153 1.00 97.69 284 ASP A C 1
ATOM 2207 O O . ASP A 1 284 ? -10.656 -3.781 3.524 1.00 97.69 284 ASP A O 1
ATOM 2211 N N . ILE A 1 285 ? -12.725 -4.522 3.042 1.00 97.56 285 ILE A N 1
ATOM 2212 C CA . ILE A 1 285 ? -13.467 -3.322 3.446 1.00 97.56 285 ILE A CA 1
ATOM 2213 C C . ILE A 1 285 ? -14.266 -3.669 4.702 1.00 97.56 285 ILE A C 1
ATOM 2215 O O . ILE A 1 285 ? -14.933 -4.697 4.740 1.00 97.56 285 ILE A O 1
ATOM 2219 N N . THR A 1 286 ? -14.190 -2.821 5.726 1.00 95.19 286 THR A N 1
ATOM 2220 C CA . THR A 1 286 ? -14.743 -3.073 7.068 1.00 95.19 286 THR A CA 1
ATOM 2221 C C . THR A 1 286 ? -15.321 -1.793 7.663 1.00 95.19 286 THR A C 1
ATOM 2223 O O . THR A 1 286 ? -14.917 -0.704 7.254 1.00 95.19 286 THR A O 1
ATOM 2226 N N . GLY A 1 287 ? -16.155 -1.904 8.698 1.00 91.56 287 GLY A N 1
ATOM 2227 C CA . GLY A 1 287 ? -16.726 -0.747 9.397 1.00 91.56 287 GLY A CA 1
ATOM 2228 C C . GLY A 1 287 ? -17.876 -0.093 8.630 1.00 91.56 287 GLY A C 1
ATOM 2229 O O . GLY A 1 287 ? -18.070 1.120 8.711 1.00 91.56 287 GLY A O 1
ATOM 2230 N N . LEU A 1 288 ? -18.599 -0.893 7.849 1.00 94.44 288 LEU A N 1
ATOM 2231 C CA . LEU A 1 288 ? -19.741 -0.476 7.050 1.00 94.44 288 LEU A CA 1
ATOM 2232 C C . LEU A 1 288 ? -21.044 -0.527 7.856 1.00 94.44 288 LEU A C 1
ATOM 2234 O O . LEU A 1 288 ? -21.124 -1.114 8.931 1.00 94.44 288 LEU A O 1
ATOM 2238 N N . GLU A 1 289 ? -22.082 0.102 7.315 1.00 92.44 289 GLU A N 1
ATOM 2239 C CA . GLU A 1 289 ? -23.431 0.042 7.861 1.00 92.44 289 GLU A CA 1
ATOM 2240 C C . GLU A 1 289 ? -24.168 -1.202 7.326 1.00 92.44 289 GLU A C 1
ATOM 2242 O O . GLU A 1 289 ? -24.109 -1.474 6.120 1.00 92.44 289 GLU A O 1
ATOM 2247 N N . PRO A 1 290 ? -24.919 -1.920 8.178 1.00 91.00 290 PRO A N 1
ATOM 2248 C CA . PRO A 1 290 ? -25.773 -3.028 7.761 1.00 91.00 290 PRO A CA 1
ATOM 2249 C C . PRO A 1 290 ? -26.890 -2.624 6.806 1.00 91.00 290 PRO A C 1
ATOM 2251 O O . PRO A 1 290 ? -27.488 -1.557 6.937 1.00 91.00 290 PRO A O 1
ATOM 2254 N N . ALA A 1 291 ? -27.248 -3.538 5.903 1.00 91.19 291 ALA A N 1
ATOM 2255 C CA . ALA A 1 291 ? -28.312 -3.367 4.913 1.00 91.19 291 ALA A CA 1
ATOM 2256 C C . ALA A 1 291 ? -28.159 -2.109 4.035 1.00 91.19 291 ALA A C 1
ATOM 2258 O O . ALA A 1 291 ? -29.149 -1.565 3.529 1.00 91.19 291 ALA A O 1
ATOM 2259 N N . THR A 1 292 ? -26.920 -1.667 3.825 1.00 94.88 292 THR A N 1
ATOM 2260 C CA . THR A 1 292 ? -26.591 -0.428 3.123 1.00 94.88 292 THR A CA 1
ATOM 2261 C C . THR A 1 292 ? -25.963 -0.735 1.770 1.00 94.88 292 THR A C 1
ATOM 2263 O O . THR A 1 292 ? -25.194 -1.680 1.598 1.00 94.88 292 THR A O 1
ATOM 2266 N N . THR A 1 293 ? -26.338 0.053 0.759 1.00 97.69 293 THR A N 1
ATOM 2267 C CA . THR A 1 293 ? -25.792 -0.086 -0.596 1.00 97.69 293 THR A CA 1
ATOM 2268 C C . THR A 1 293 ? -24.518 0.738 -0.738 1.00 97.69 293 THR A C 1
ATOM 2270 O O . THR A 1 293 ? -24.520 1.941 -0.480 1.00 97.69 293 THR A O 1
ATOM 2273 N N . TYR A 1 294 ? -23.460 0.103 -1.225 1.00 98.31 294 TYR A N 1
ATOM 2274 C CA . TYR A 1 294 ? -22.171 0.706 -1.528 1.00 98.31 294 TYR A CA 1
ATOM 2275 C C . TYR A 1 294 ? -21.852 0.578 -3.013 1.00 98.31 294 TYR A C 1
ATOM 2277 O O . TYR A 1 294 ? -22.198 -0.418 -3.647 1.00 98.31 294 TYR A O 1
ATOM 2285 N N . ARG A 1 295 ? -21.155 1.573 -3.560 1.00 98.38 295 ARG A N 1
ATOM 2286 C CA . ARG A 1 295 ? -20.550 1.535 -4.891 1.00 98.38 295 ARG A CA 1
ATOM 2287 C C . ARG A 1 295 ? -19.045 1.552 -4.748 1.00 98.38 295 ARG A C 1
ATOM 2289 O O . ARG A 1 295 ? -18.491 2.453 -4.125 1.00 98.38 295 ARG A O 1
ATOM 2296 N N . VAL A 1 296 ? -18.399 0.584 -5.374 1.00 98.44 296 VAL A N 1
ATOM 2297 C CA . VAL A 1 296 ? -16.945 0.487 -5.440 1.00 98.44 296 VAL A CA 1
ATOM 2298 C C . VAL A 1 296 ? -16.498 0.868 -6.839 1.00 98.44 296 VAL A C 1
ATOM 2300 O O . VAL A 1 296 ? -17.024 0.338 -7.815 1.00 98.44 296 VAL A O 1
ATOM 2303 N N . GLY A 1 297 ? -15.524 1.765 -6.935 1.00 97.88 297 GLY A N 1
ATOM 2304 C CA . GLY A 1 297 ? -14.766 2.069 -8.139 1.00 97.88 297 GLY A CA 1
ATOM 2305 C C . GLY A 1 297 ? -13.310 1.655 -7.953 1.00 97.88 297 GLY A C 1
ATOM 2306 O O . GLY A 1 297 ? -12.663 2.095 -7.010 1.00 97.88 297 GLY A O 1
ATOM 2307 N N . LEU A 1 298 ? -12.777 0.831 -8.851 1.00 97.75 298 LEU A N 1
ATOM 2308 C CA . LEU A 1 298 ? -11.369 0.436 -8.840 1.00 97.75 298 LEU A CA 1
ATOM 2309 C C . LEU A 1 298 ? -10.715 0.831 -10.163 1.00 97.75 298 LEU A C 1
ATOM 2311 O O . LEU A 1 298 ? -11.172 0.419 -11.230 1.00 97.75 298 LEU A O 1
ATOM 2315 N N . ARG A 1 299 ? -9.646 1.624 -10.105 1.00 97.06 299 ARG A N 1
ATOM 2316 C CA . ARG A 1 299 ? -8.849 2.017 -11.277 1.00 97.06 299 ARG A CA 1
ATOM 2317 C C . ARG A 1 299 ? -7.483 1.352 -11.220 1.00 97.06 299 ARG A C 1
ATOM 2319 O O . ARG A 1 299 ? -6.871 1.318 -10.158 1.00 97.06 299 ARG A O 1
ATOM 2326 N N . ALA A 1 300 ? -7.000 0.856 -12.351 1.00 95.81 300 ALA A N 1
ATOM 2327 C CA . ALA A 1 300 ? -5.614 0.438 -12.498 1.00 95.81 300 ALA A CA 1
ATOM 2328 C C . ALA A 1 300 ? -4.726 1.669 -12.721 1.00 95.81 300 ALA A C 1
ATOM 2330 O O . ALA A 1 300 ? -5.136 2.620 -13.392 1.00 95.81 300 ALA A O 1
ATOM 2331 N N . CYS A 1 301 ? -3.507 1.627 -12.190 1.00 94.50 301 CYS A N 1
ATOM 2332 C CA . CYS A 1 301 ? -2.502 2.672 -12.339 1.00 94.50 301 CYS A CA 1
ATOM 2333 C C . CYS A 1 301 ? -1.189 2.068 -12.853 1.00 94.50 301 CYS A C 1
ATOM 2335 O O . CYS A 1 301 ? -0.648 1.120 -12.273 1.00 94.50 301 CYS A O 1
ATOM 2337 N N . LEU A 1 302 ? -0.657 2.644 -13.929 1.00 92.81 302 LEU A N 1
ATOM 2338 C CA . LEU A 1 302 ? 0.610 2.252 -14.541 1.00 92.81 302 LEU A CA 1
ATOM 2339 C C . LEU A 1 302 ? 1.374 3.501 -14.978 1.00 92.81 302 LEU A C 1
ATOM 2341 O O . LEU A 1 302 ? 0.962 4.185 -15.914 1.00 92.81 302 LEU A O 1
ATOM 2345 N N . ALA A 1 303 ? 2.498 3.780 -14.313 1.00 88.06 303 ALA A N 1
ATOM 2346 C CA . ALA A 1 303 ? 3.267 5.009 -14.510 1.00 88.06 303 ALA A CA 1
ATOM 2347 C C . ALA A 1 303 ? 2.369 6.259 -14.401 1.00 88.06 303 ALA A C 1
ATOM 2349 O O . ALA A 1 303 ? 1.751 6.469 -13.359 1.00 88.06 303 ALA A O 1
ATOM 2350 N N . GLY A 1 304 ? 2.288 7.081 -15.452 1.00 88.12 304 GLY A N 1
ATOM 2351 C CA . GLY A 1 304 ? 1.409 8.254 -15.509 1.00 88.12 304 GLY A CA 1
ATOM 2352 C C . GLY A 1 304 ? -0.040 7.966 -15.923 1.00 88.12 304 GLY A C 1
ATOM 2353 O O . GLY A 1 304 ? -0.850 8.890 -15.945 1.00 88.12 304 GLY A O 1
ATOM 2354 N N . TYR A 1 305 ? -0.381 6.720 -16.260 1.00 92.94 305 TYR A N 1
ATOM 2355 C CA . TYR A 1 305 ? -1.690 6.352 -16.799 1.00 92.94 305 TYR A CA 1
ATOM 2356 C C . TYR A 1 305 ? -2.606 5.774 -15.725 1.00 92.94 305 TYR A C 1
ATOM 2358 O O . TYR A 1 305 ? -2.199 4.956 -14.898 1.00 92.94 305 TYR A O 1
ATOM 2366 N N . VAL A 1 306 ? -3.875 6.168 -15.796 1.00 94.69 306 VAL A N 1
ATOM 2367 C CA . VAL A 1 306 ? -4.951 5.684 -14.932 1.00 94.69 306 VAL A CA 1
ATOM 2368 C C . VAL A 1 306 ? -6.086 5.196 -15.823 1.00 94.69 306 VAL A C 1
ATOM 2370 O O . VAL A 1 306 ? -6.456 5.875 -16.782 1.00 94.69 306 VAL A O 1
ATOM 2373 N N . SER A 1 307 ? -6.621 4.014 -15.533 1.00 95.44 307 SER A N 1
ATOM 2374 C CA . SER A 1 307 ? -7.726 3.443 -16.301 1.00 95.44 307 SER A CA 1
ATOM 2375 C C . SER A 1 307 ? -9.063 4.128 -15.995 1.00 95.44 307 SER A C 1
ATOM 2377 O O . SER A 1 307 ? -9.246 4.771 -14.956 1.00 95.44 307 SER A O 1
ATOM 2379 N N . GLU A 1 308 ? -10.061 3.875 -16.841 1.00 95.81 308 GLU A N 1
ATOM 2380 C CA . GLU A 1 308 ? -11.460 3.995 -16.417 1.00 95.81 308 GLU A CA 1
ATOM 2381 C C . GLU A 1 308 ? -11.735 3.066 -15.215 1.00 95.81 308 GLU A C 1
ATOM 2383 O O . GLU A 1 308 ? -11.069 2.031 -15.075 1.00 95.81 308 GLU A O 1
ATOM 2388 N N . PRO A 1 309 ? -12.679 3.406 -14.318 1.00 96.38 309 PRO A N 1
ATOM 2389 C CA . PRO A 1 309 ? -12.976 2.566 -13.168 1.00 96.38 309 PRO A CA 1
ATOM 2390 C C . PRO A 1 309 ? -13.743 1.305 -13.583 1.00 96.38 309 PRO A C 1
ATOM 2392 O O . PRO A 1 309 ? -14.721 1.366 -14.330 1.00 96.38 309 PRO A O 1
ATOM 2395 N N . ALA A 1 310 ? -13.350 0.162 -13.028 1.00 97.44 310 ALA A N 1
ATOM 2396 C CA . ALA A 1 310 ? -14.253 -0.967 -12.863 1.00 97.44 310 ALA A CA 1
ATOM 2397 C C . ALA A 1 310 ? -15.205 -0.646 -11.706 1.00 97.44 310 ALA A C 1
ATOM 2399 O O . ALA A 1 310 ? -14.765 -0.154 -10.666 1.00 97.44 310 ALA A O 1
ATOM 2400 N N . THR A 1 311 ? -16.506 -0.881 -11.882 1.00 97.75 311 THR A N 1
ATOM 2401 C CA . THR A 1 311 ? -17.516 -0.500 -10.887 1.00 97.75 311 THR A CA 1
ATOM 2402 C C . THR A 1 311 ? -18.436 -1.658 -10.549 1.00 97.75 311 THR A C 1
ATOM 2404 O O . THR A 1 311 ? -18.938 -2.331 -11.450 1.00 97.75 311 THR A O 1
ATOM 2407 N N . ILE A 1 312 ? -18.692 -1.845 -9.256 1.00 98.12 312 ILE A N 1
ATOM 2408 C CA . ILE A 1 312 ? -19.702 -2.769 -8.733 1.00 98.12 312 ILE A CA 1
ATOM 2409 C C . ILE A 1 312 ? -20.525 -2.080 -7.641 1.00 98.12 312 ILE A C 1
ATOM 2411 O O . ILE A 1 312 ? -20.006 -1.231 -6.915 1.00 98.12 312 ILE A O 1
ATOM 2415 N N . ASP A 1 313 ? -21.793 -2.473 -7.522 1.00 97.88 313 ASP A N 1
ATOM 2416 C CA . ASP A 1 313 ? -22.656 -2.098 -6.401 1.00 97.88 313 ASP A CA 1
ATOM 2417 C C . ASP A 1 313 ? -22.865 -3.332 -5.516 1.00 97.88 313 ASP A C 1
ATOM 2419 O O . ASP A 1 313 ? -23.174 -4.416 -6.020 1.00 97.88 313 ASP A O 1
ATOM 2423 N N . ILE A 1 314 ? -22.689 -3.169 -4.208 1.00 97.62 314 ILE A N 1
ATOM 2424 C CA . ILE A 1 314 ? -22.794 -4.224 -3.196 1.00 97.62 314 ILE A CA 1
ATOM 2425 C C . ILE A 1 314 ? -23.792 -3.764 -2.139 1.00 97.62 314 ILE A C 1
ATOM 2427 O O . ILE A 1 314 ? -23.857 -2.580 -1.825 1.00 97.62 314 ILE A O 1
ATOM 2431 N N . VAL A 1 315 ? -24.565 -4.691 -1.582 1.00 96.94 315 VAL A N 1
ATOM 2432 C CA . VAL A 1 315 ? -25.422 -4.427 -0.421 1.00 96.94 315 VAL A CA 1
ATOM 2433 C C . VAL A 1 315 ? -24.924 -5.303 0.719 1.00 96.94 315 VAL A C 1
ATOM 2435 O O . VAL A 1 315 ? -24.874 -6.522 0.544 1.00 96.94 315 VAL A O 1
ATOM 2438 N N . THR A 1 316 ? -24.539 -4.694 1.840 1.00 95.00 316 THR A N 1
ATOM 2439 C CA . THR A 1 316 ? -24.189 -5.425 3.070 1.00 95.00 316 THR A CA 1
ATOM 2440 C C . THR A 1 316 ? -25.402 -6.187 3.594 1.00 95.00 316 THR A C 1
ATOM 2442 O O . THR A 1 316 ? -26.557 -5.844 3.304 1.00 95.00 316 THR A O 1
ATOM 2445 N N . THR A 1 317 ? -25.176 -7.267 4.339 1.00 90.81 317 THR A N 1
ATOM 2446 C CA . THR A 1 317 ? -26.286 -8.036 4.911 1.00 90.81 317 THR A CA 1
ATOM 2447 C C . THR A 1 317 ? -26.970 -7.263 6.039 1.00 90.81 317 THR A C 1
ATOM 2449 O O . THR A 1 317 ? -26.498 -6.225 6.497 1.00 90.81 317 THR A O 1
ATOM 2452 N N . ASN A 1 318 ? -28.151 -7.721 6.461 1.00 85.19 318 ASN A N 1
ATOM 2453 C CA . ASN A 1 318 ? -28.762 -7.168 7.671 1.00 85.19 318 ASN A CA 1
ATOM 2454 C C . ASN A 1 318 ? -27.981 -7.678 8.881 1.00 85.19 318 ASN A C 1
ATOM 2456 O O . ASN A 1 318 ? -27.701 -8.872 8.925 1.00 85.19 318 ASN A O 1
ATOM 2460 N N . SER A 1 319 ? -27.758 -6.816 9.868 1.00 83.69 319 SER A N 1
ATOM 2461 C CA . SER A 1 319 ? -27.252 -7.240 11.172 1.00 83.69 319 SER A CA 1
ATOM 2462 C C . SER A 1 319 ? -28.331 -8.029 11.906 1.00 83.69 319 SER A C 1
ATOM 2464 O O . SER A 1 319 ? -29.477 -7.567 12.006 1.00 83.69 319 SER A O 1
ATOM 2466 N N . VAL A 1 320 ? -27.995 -9.217 12.410 1.00 80.56 320 VAL A N 1
ATOM 2467 C CA . VAL A 1 320 ? -28.935 -10.074 13.148 1.00 80.56 320 VAL A CA 1
ATOM 2468 C C . VAL A 1 320 ? -29.267 -9.467 14.506 1.00 80.56 320 VAL A C 1
ATOM 2470 O O . VAL A 1 320 ? -30.427 -9.501 14.925 1.00 80.56 320 VAL A O 1
ATOM 2473 N N . PHE A 1 321 ? -28.265 -8.886 15.171 1.00 82.31 321 PHE A N 1
ATOM 2474 C CA . PHE A 1 321 ? -28.410 -8.316 16.511 1.00 82.31 321 PHE A CA 1
ATOM 2475 C C . PHE A 1 321 ? -28.523 -6.791 16.519 1.00 82.31 321 PHE A C 1
ATOM 2477 O O . PHE A 1 321 ? -29.034 -6.250 17.490 1.00 82.31 321 PHE A O 1
ATOM 2484 N N . GLY A 1 322 ? -28.082 -6.077 15.475 1.00 76.06 322 GLY A N 1
ATOM 2485 C CA . GLY A 1 322 ? -28.272 -4.623 15.363 1.00 76.06 322 GLY A CA 1
ATOM 2486 C C . GLY A 1 322 ? -27.686 -3.803 16.524 1.00 76.06 322 GLY A C 1
ATOM 2487 O O . GLY A 1 322 ? -28.207 -2.729 16.825 1.00 76.06 322 GLY A O 1
ATOM 2488 N N . GLY A 1 323 ? -26.650 -4.316 17.198 1.00 75.00 323 GLY A N 1
ATOM 2489 C CA . GLY A 1 323 ? -26.081 -3.717 18.414 1.00 75.00 323 GLY A CA 1
ATOM 2490 C C . GLY A 1 323 ? -26.931 -3.895 19.682 1.00 75.00 323 GLY A C 1
ATOM 2491 O O . GLY A 1 323 ? -26.668 -3.249 20.695 1.00 75.00 323 GLY A O 1
ATOM 2492 N N . ASP A 1 324 ? -27.966 -4.740 19.655 1.00 85.62 324 ASP A N 1
ATOM 2493 C CA . ASP A 1 324 ? -28.703 -5.115 20.860 1.00 85.62 324 ASP A CA 1
ATOM 2494 C C . ASP A 1 324 ? -27.800 -5.912 21.820 1.00 85.62 324 ASP A C 1
ATOM 2496 O O . ASP A 1 324 ? -26.820 -6.540 21.420 1.00 85.62 324 ASP A O 1
ATOM 2500 N N . VAL A 1 325 ? -28.169 -5.941 23.102 1.00 92.50 325 VAL A N 1
ATOM 2501 C CA . VAL A 1 325 ? -27.498 -6.739 24.143 1.00 92.50 325 VAL A CA 1
ATOM 2502 C C . VAL A 1 325 ? -28.505 -7.622 24.883 1.00 92.50 325 VAL A C 1
ATOM 2504 O O . VAL A 1 325 ? -29.673 -7.234 25.018 1.00 92.50 325 VAL A O 1
ATOM 2507 N N . PRO A 1 326 ? -28.094 -8.781 25.432 1.00 93.56 326 PRO A N 1
ATOM 2508 C CA . PRO A 1 326 ? -28.945 -9.567 26.317 1.00 93.56 326 PRO A CA 1
ATOM 2509 C C . PRO A 1 326 ? -29.436 -8.736 27.512 1.00 93.56 326 PRO A C 1
ATOM 2511 O O . PRO A 1 326 ? -28.655 -8.087 28.211 1.00 93.56 326 PRO A O 1
ATOM 2514 N N . ALA A 1 327 ? -30.750 -8.751 27.743 1.00 92.62 327 ALA A N 1
ATOM 2515 C CA . ALA A 1 327 ? -31.421 -7.962 28.774 1.00 92.62 327 ALA A CA 1
ATOM 2516 C C . ALA A 1 327 ? -31.891 -8.831 29.954 1.00 92.62 327 ALA A C 1
ATOM 2518 O O . ALA A 1 327 ? -31.803 -10.058 29.933 1.00 92.62 327 ALA A O 1
ATOM 2519 N N . GLY A 1 328 ? -32.387 -8.192 31.017 1.00 92.06 328 GLY A N 1
ATOM 2520 C CA . GLY A 1 328 ? -33.018 -8.900 32.140 1.00 92.06 328 GLY A CA 1
ATOM 2521 C C . GLY A 1 328 ? -32.059 -9.696 33.030 1.00 92.06 328 GLY A C 1
ATOM 2522 O O . GLY A 1 328 ? -32.512 -10.554 33.792 1.00 92.06 328 GLY A O 1
ATOM 2523 N N . LEU A 1 329 ? -30.752 -9.415 32.952 1.00 94.94 329 LEU A N 1
ATOM 2524 C CA . LEU A 1 329 ? -29.735 -10.117 33.728 1.00 94.94 329 LEU A CA 1
ATOM 2525 C C . LEU A 1 329 ? -30.006 -10.031 35.231 1.00 94.94 329 LEU A C 1
ATOM 2527 O O . LEU A 1 329 ? -30.189 -8.951 35.799 1.00 94.94 329 LEU A O 1
ATOM 2531 N N . LYS A 1 330 ? -29.979 -11.188 35.887 1.00 92.38 330 LYS A N 1
ATOM 2532 C CA . LYS A 1 330 ? -30.074 -11.319 37.342 1.00 92.38 330 LYS A CA 1
ATOM 2533 C C . LYS A 1 330 ? -29.398 -12.595 37.823 1.00 92.38 330 LYS A C 1
ATOM 2535 O O . LYS A 1 330 ? -29.327 -13.585 37.097 1.00 92.38 330 LYS A O 1
ATOM 2540 N N . ALA A 1 331 ? -28.991 -12.595 39.086 1.00 91.00 331 ALA A N 1
ATOM 2541 C CA . ALA A 1 331 ? -28.606 -13.807 39.792 1.00 91.00 331 ALA A CA 1
ATOM 2542 C C . ALA A 1 331 ? -29.770 -14.356 40.622 1.00 91.00 331 ALA A C 1
ATOM 2544 O O . ALA A 1 331 ? -30.496 -13.614 41.286 1.00 91.00 331 ALA A O 1
ATOM 2545 N N . ALA A 1 332 ? -29.927 -15.671 40.589 1.00 88.31 332 ALA A N 1
ATOM 2546 C CA . ALA A 1 332 ? -30.842 -16.457 41.398 1.00 88.31 332 ALA A CA 1
ATOM 2547 C C . ALA A 1 332 ? -30.065 -17.571 42.114 1.00 88.31 332 ALA A C 1
ATOM 2549 O O . ALA A 1 332 ? -28.910 -17.838 41.785 1.00 88.31 332 ALA A O 1
ATOM 2550 N N . ASP A 1 333 ? -30.698 -18.213 43.098 1.00 88.94 333 ASP A N 1
ATOM 2551 C CA . ASP A 1 333 ? -30.141 -19.365 43.823 1.00 88.94 333 ASP A CA 1
ATOM 2552 C C . ASP A 1 333 ? -28.703 -19.141 44.318 1.00 88.94 333 ASP A C 1
ATOM 2554 O O . ASP A 1 333 ? -27.826 -19.989 44.162 1.00 88.94 333 ASP A O 1
ATOM 2558 N N . ILE A 1 334 ? -28.454 -17.959 44.890 1.00 87.75 334 ILE A N 1
ATOM 2559 C CA . ILE A 1 334 ? -27.143 -17.588 45.422 1.00 87.75 334 ILE A CA 1
ATOM 2560 C C . ILE A 1 334 ? -26.832 -18.485 46.623 1.00 87.75 334 ILE A C 1
ATOM 2562 O O . ILE A 1 334 ? -27.619 -18.615 47.560 1.00 87.75 334 ILE A O 1
ATOM 2566 N N . THR A 1 335 ? -25.666 -19.114 46.576 1.00 87.25 335 THR A N 1
ATOM 2567 C CA . THR A 1 335 ? -25.101 -19.957 47.626 1.00 87.25 335 THR A CA 1
ATOM 2568 C C . THR A 1 335 ? -23.736 -19.403 48.034 1.00 87.25 335 THR A C 1
ATOM 2570 O O . THR A 1 335 ? -23.191 -18.531 47.352 1.00 87.25 335 THR A O 1
ATOM 2573 N N . PRO A 1 336 ? -23.122 -19.920 49.110 1.00 86.69 336 PRO A N 1
ATOM 2574 C CA . PRO A 1 336 ? -21.775 -19.506 49.471 1.00 86.69 336 PRO A CA 1
ATOM 2575 C C . PRO A 1 336 ? -20.716 -19.752 48.390 1.00 86.69 336 PRO A C 1
ATOM 2577 O O . PRO A 1 336 ? -19.724 -19.043 48.380 1.00 86.69 336 PRO A O 1
ATOM 2580 N N . THR A 1 337 ? -20.908 -20.709 47.477 1.00 91.44 337 THR A N 1
ATOM 2581 C CA . THR A 1 337 ? -19.884 -21.118 46.492 1.00 91.44 337 THR A CA 1
ATOM 2582 C C . THR A 1 337 ? -20.390 -21.118 45.047 1.00 91.44 337 THR A C 1
ATOM 2584 O O . THR A 1 337 ? -19.839 -21.818 44.197 1.00 91.44 337 THR A O 1
ATOM 2587 N N . GLY A 1 338 ? -21.477 -20.406 44.754 1.00 92.38 338 GLY A N 1
ATOM 2588 C CA . GLY A 1 338 ? -22.093 -20.441 43.428 1.00 92.38 338 GLY A CA 1
ATOM 2589 C C . GLY A 1 338 ? -23.426 -19.712 43.350 1.00 92.38 338 GLY A C 1
ATOM 2590 O O . GLY A 1 338 ? -23.999 -19.354 44.377 1.00 92.38 338 GLY A O 1
ATOM 2591 N N . PHE A 1 339 ? -23.920 -19.505 42.136 1.00 94.88 339 PHE A N 1
ATOM 2592 C CA . PHE A 1 339 ? -25.215 -18.883 41.849 1.00 94.88 339 PHE A CA 1
ATOM 2593 C C . PHE A 1 339 ? -25.676 -19.250 40.433 1.00 94.88 339 PHE A C 1
ATOM 2595 O O . PHE A 1 339 ? -24.880 -19.704 39.612 1.00 94.88 339 PHE A O 1
ATOM 2602 N N . THR A 1 340 ? -26.950 -19.012 40.124 1.00 95.81 340 THR A N 1
ATOM 2603 C CA . THR A 1 340 ? -27.504 -19.180 38.774 1.00 95.81 340 THR A CA 1
ATOM 2604 C C . THR A 1 340 ? -27.739 -17.822 38.123 1.00 95.81 340 THR A C 1
ATOM 2606 O O . THR A 1 340 ? -28.569 -17.042 38.586 1.00 95.81 340 THR A O 1
ATOM 2609 N N . ALA A 1 341 ? -27.019 -17.533 37.043 1.00 96.62 341 ALA A N 1
ATOM 2610 C CA . ALA A 1 341 ? -27.289 -16.406 36.160 1.00 96.62 341 ALA A CA 1
ATOM 2611 C C . ALA A 1 341 ? -28.529 -16.686 35.303 1.00 96.62 341 ALA A C 1
ATOM 2613 O O . ALA A 1 341 ? -28.712 -17.807 34.830 1.00 96.62 341 ALA A O 1
ATOM 2614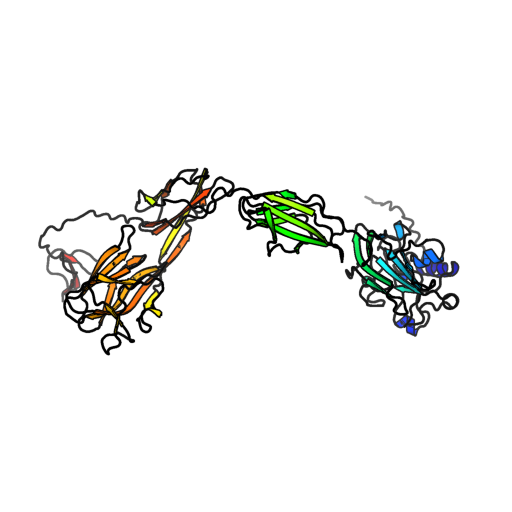 N N . VAL A 1 342 ? -29.369 -15.672 35.100 1.00 96.50 342 VAL A N 1
ATOM 2615 C CA . VAL A 1 342 ? -30.572 -15.731 34.258 1.00 96.50 342 VAL A CA 1
ATOM 2616 C C . VAL A 1 342 ? -30.687 -14.435 33.462 1.00 96.50 342 VAL A C 1
ATOM 2618 O O . VAL A 1 342 ? -30.433 -13.365 34.014 1.00 96.50 342 VAL A O 1
ATOM 2621 N N . TRP A 1 343 ? -31.098 -14.529 32.201 1.00 97.06 343 TRP A N 1
ATOM 2622 C CA . TRP A 1 343 ? -31.367 -13.395 31.310 1.00 97.06 343 TRP A CA 1
ATOM 2623 C C . TRP A 1 343 ? -32.612 -13.658 30.452 1.00 97.06 343 TRP A C 1
ATOM 2625 O O . TRP A 1 343 ? -33.181 -14.753 30.475 1.00 97.06 343 TRP A O 1
ATOM 2635 N N . ASP A 1 344 ? -33.072 -12.633 29.740 1.00 95.75 344 ASP A N 1
ATOM 2636 C CA . ASP A 1 344 ? -34.201 -12.739 28.819 1.00 95.75 344 ASP A CA 1
ATOM 2637 C C . ASP A 1 344 ? -33.752 -13.315 27.463 1.00 95.75 344 ASP A C 1
ATOM 2639 O O . ASP A 1 344 ? -32.619 -13.113 27.026 1.00 95.75 344 ASP A O 1
ATOM 2643 N N . GLU A 1 345 ? -34.651 -14.031 26.782 1.00 95.06 345 GLU A N 1
ATOM 2644 C CA . GLU A 1 345 ? -34.403 -14.531 25.425 1.00 95.06 345 GLU A CA 1
ATOM 2645 C C . GLU A 1 345 ? -34.262 -13.357 24.442 1.00 95.06 345 GLU A C 1
ATOM 2647 O O . GLU A 1 345 ? -35.086 -12.440 24.405 1.00 95.06 345 GLU A O 1
ATOM 2652 N N . MET A 1 346 ? -33.208 -13.407 23.638 1.00 91.44 346 MET A N 1
ATOM 2653 C CA . MET A 1 346 ? -32.852 -12.420 22.621 1.00 91.44 346 MET A CA 1
ATOM 2654 C C . MET A 1 346 ? -33.248 -12.928 21.234 1.00 91.44 346 MET A C 1
ATOM 2656 O O . MET A 1 346 ? -32.910 -14.053 20.866 1.00 91.44 346 MET A O 1
ATOM 2660 N N . ALA A 1 347 ? -33.951 -12.107 20.452 1.00 89.44 347 ALA A N 1
ATOM 2661 C CA . ALA A 1 347 ? -34.343 -12.471 19.094 1.00 89.44 347 ALA A CA 1
ATOM 2662 C C . ALA A 1 347 ? -33.106 -12.715 18.208 1.00 89.44 347 ALA A C 1
ATOM 2664 O O . ALA A 1 347 ? -32.126 -11.988 18.302 1.00 89.44 347 ALA A O 1
ATOM 2665 N N . GLY A 1 348 ? -33.149 -13.750 17.364 1.00 87.06 348 GLY A N 1
ATOM 2666 C CA . GLY A 1 348 ? -32.036 -14.120 16.477 1.00 87.06 348 GLY A CA 1
ATOM 2667 C C . GLY A 1 348 ? -30.950 -14.980 17.135 1.00 87.06 348 GLY A C 1
ATOM 2668 O O . GLY A 1 348 ? -30.274 -15.726 16.434 1.00 87.06 348 GLY A O 1
ATOM 2669 N N . ALA A 1 349 ? -30.833 -14.973 18.468 1.00 93.19 349 ALA A N 1
ATOM 2670 C CA . ALA A 1 349 ? -29.844 -15.789 19.166 1.00 93.19 349 ALA A CA 1
ATOM 2671 C C . ALA A 1 349 ? -30.224 -17.279 19.125 1.00 93.19 349 ALA A C 1
ATOM 2673 O O . ALA A 1 349 ? -31.337 -17.669 19.483 1.00 93.19 349 ALA A O 1
ATOM 2674 N N . THR A 1 350 ? -29.279 -18.122 18.712 1.00 95.19 350 THR A N 1
ATOM 2675 C CA . THR A 1 350 ? -29.390 -19.591 18.789 1.00 95.19 350 THR A CA 1
ATOM 2676 C C . THR A 1 350 ? -28.598 -20.171 19.960 1.00 95.19 350 THR A C 1
ATOM 2678 O O . THR A 1 350 ? -28.881 -21.283 20.408 1.00 95.19 350 THR A O 1
ATOM 2681 N N . ASP A 1 351 ? -27.637 -19.404 20.476 1.00 97.06 351 ASP A N 1
ATOM 2682 C CA . ASP A 1 351 ? -26.844 -19.691 21.664 1.00 97.06 351 ASP A CA 1
ATOM 2683 C C . ASP A 1 351 ? -26.504 -18.388 22.413 1.00 97.06 351 ASP A C 1
ATOM 2685 O O . ASP A 1 351 ? -26.690 -17.286 21.889 1.00 97.06 351 ASP A O 1
ATOM 2689 N N . TYR A 1 352 ? -25.992 -18.519 23.637 1.00 97.56 352 TYR A N 1
ATOM 2690 C CA . TYR A 1 352 ? -25.395 -17.426 24.397 1.00 97.56 352 TYR A CA 1
ATOM 2691 C C . TYR A 1 352 ? -24.009 -17.809 24.899 1.00 97.56 352 TYR A C 1
ATOM 2693 O O . TYR A 1 352 ? -23.796 -18.945 25.331 1.00 97.56 352 TYR A O 1
ATOM 2701 N N . LEU A 1 353 ? -23.099 -16.839 24.893 1.00 97.50 353 LEU A N 1
ATOM 2702 C CA . LEU A 1 353 ? -21.763 -16.942 25.465 1.00 97.50 353 LEU A CA 1
ATOM 2703 C C . LEU A 1 353 ? -21.742 -16.178 26.789 1.00 97.50 353 LEU A C 1
ATOM 2705 O O . LEU A 1 353 ? -22.032 -14.982 26.806 1.00 97.50 353 LEU A O 1
ATOM 2709 N N . ILE A 1 354 ? -21.422 -16.857 27.890 1.00 97.62 354 ILE A N 1
ATOM 2710 C CA . ILE A 1 354 ? -21.367 -16.256 29.227 1.00 97.62 354 ILE A CA 1
ATOM 2711 C C . ILE A 1 354 ? -19.921 -16.116 29.709 1.00 97.62 354 ILE A C 1
ATOM 2713 O O . ILE A 1 354 ? -19.136 -17.065 29.615 1.00 97.62 354 ILE A O 1
ATOM 2717 N N . SER A 1 355 ? -19.588 -14.942 30.249 1.00 97.19 355 SER A N 1
ATOM 2718 C CA . SER A 1 355 ? -18.302 -14.672 30.895 1.00 97.19 355 SER A CA 1
ATOM 2719 C C . SER A 1 355 ? -18.469 -14.381 32.391 1.00 97.19 355 SER A C 1
ATOM 2721 O O . SER A 1 355 ? -19.458 -13.764 32.785 1.00 97.19 355 SER A O 1
ATOM 2723 N N . LEU A 1 356 ? -17.514 -14.795 33.233 1.00 96.56 356 LEU A N 1
ATOM 2724 C CA . LEU A 1 356 ? -17.476 -14.509 34.675 1.00 96.56 356 LEU A CA 1
ATOM 2725 C C . LEU A 1 356 ? -16.188 -13.767 35.057 1.00 96.56 356 LEU A C 1
ATOM 2727 O O . LEU A 1 356 ? -15.077 -14.172 34.718 1.00 96.56 356 LEU A O 1
ATOM 2731 N N . LEU A 1 357 ? -16.344 -12.704 35.835 1.00 93.31 357 LEU A N 1
ATOM 2732 C CA . LEU A 1 357 ? -15.286 -11.872 36.395 1.00 93.31 357 LEU A CA 1
ATOM 2733 C C . LEU A 1 357 ? -15.280 -12.025 37.918 1.00 93.31 357 LEU A C 1
ATOM 2735 O O . LEU A 1 357 ? -16.335 -11.970 38.547 1.00 93.31 357 LEU A O 1
ATOM 2739 N N . GLN A 1 358 ? -14.104 -12.163 38.523 1.00 90.81 358 GLN A N 1
ATOM 2740 C CA . GLN A 1 358 ? -13.897 -12.106 39.968 1.00 90.81 358 GLN A CA 1
ATOM 2741 C C . GLN A 1 358 ? -13.437 -10.703 40.374 1.00 90.81 358 GLN A C 1
ATOM 2743 O O . GLN A 1 358 ? -12.565 -10.106 39.742 1.00 90.81 358 GLN A O 1
ATOM 2748 N N . TYR A 1 359 ? -14.042 -10.166 41.434 1.00 85.56 359 TYR A N 1
ATOM 2749 C CA . TYR A 1 359 ? -13.738 -8.846 41.976 1.00 85.56 359 TYR A CA 1
ATOM 2750 C C . TYR A 1 359 ? -12.856 -9.035 43.203 1.00 85.56 359 TYR A C 1
ATOM 2752 O O . TYR A 1 359 ? -13.282 -9.579 44.225 1.00 85.56 359 TYR A O 1
ATOM 2760 N N . GLU A 1 360 ? -11.628 -8.546 43.113 1.00 79.56 360 GLU A N 1
ATOM 2761 C CA . GLU A 1 360 ? -10.663 -8.563 44.202 1.00 79.56 360 GLU A CA 1
ATOM 2762 C C . GLU A 1 360 ? -10.414 -7.148 44.718 1.00 79.56 360 GLU A C 1
ATOM 2764 O O . GLU A 1 360 ? -10.300 -6.186 43.959 1.00 79.56 360 GLU A O 1
ATOM 2769 N N . TYR A 1 361 ? -10.293 -7.008 46.034 1.00 73.88 361 TYR A N 1
ATOM 2770 C CA . TYR A 1 361 ? -9.929 -5.732 46.632 1.00 73.88 361 TYR A CA 1
ATOM 2771 C C . TYR A 1 361 ? -8.417 -5.549 46.630 1.00 73.88 361 TYR A C 1
ATOM 2773 O O . TYR A 1 361 ? -7.676 -6.396 47.138 1.00 73.88 361 TYR A O 1
ATOM 2781 N N . ALA A 1 362 ? -7.960 -4.386 46.171 1.00 70.38 362 ALA A N 1
ATOM 2782 C CA . ALA A 1 362 ? -6.569 -3.998 46.296 1.00 70.38 362 ALA A CA 1
ATOM 2783 C C . ALA A 1 362 ? -6.117 -4.056 47.768 1.00 70.38 362 ALA A C 1
ATOM 2785 O O . ALA A 1 362 ? -6.814 -3.648 48.707 1.00 70.38 362 ALA A O 1
ATOM 2786 N N . SER A 1 363 ? -4.902 -4.560 47.985 1.00 68.56 363 SER A N 1
ATOM 2787 C CA . SER A 1 363 ? -4.328 -4.683 49.332 1.00 68.56 363 SER A CA 1
ATOM 2788 C C . SER A 1 363 ? -4.061 -3.325 49.997 1.00 68.56 363 SER A C 1
ATOM 2790 O O . SER A 1 363 ? -4.084 -3.229 51.228 1.00 68.56 363 SER A O 1
ATOM 2792 N N . GLN A 1 364 ? -3.857 -2.274 49.199 1.00 73.81 364 GLN A N 1
ATOM 2793 C CA . GLN A 1 364 ? -3.606 -0.906 49.646 1.00 73.81 364 GLN A CA 1
ATOM 2794 C C . GLN A 1 364 ? -4.881 -0.058 49.604 1.00 73.81 364 GLN A C 1
ATOM 2796 O O . GLN A 1 364 ? -5.724 -0.226 48.728 1.00 73.81 364 GLN A O 1
ATOM 2801 N N . THR A 1 365 ? -5.002 0.873 50.550 1.00 82.69 365 THR A N 1
ATOM 2802 C CA . THR A 1 365 ? -6.098 1.848 50.598 1.00 82.69 365 THR A CA 1
ATOM 2803 C C . THR A 1 365 ? -5.662 3.190 50.020 1.00 82.69 365 THR A C 1
ATOM 2805 O O . THR A 1 365 ? -4.553 3.647 50.309 1.00 82.69 365 THR A O 1
ATOM 2808 N N . VAL A 1 366 ? -6.555 3.870 49.306 1.00 83.56 366 VAL A N 1
ATOM 2809 C CA . VAL A 1 366 ? -6.367 5.225 48.775 1.00 83.56 366 VAL A CA 1
ATOM 2810 C C . VAL A 1 366 ? -7.318 6.178 49.491 1.00 83.56 366 VAL A C 1
ATOM 2812 O O . VAL A 1 366 ? -8.494 5.876 49.653 1.00 83.56 366 VAL A O 1
ATOM 2815 N N . SER A 1 367 ? -6.824 7.339 49.924 1.00 88.06 367 SER A N 1
ATOM 2816 C CA . SER A 1 367 ? -7.683 8.399 50.462 1.00 88.06 367 SER A CA 1
ATOM 2817 C C . SER A 1 367 ? -8.117 9.317 49.325 1.00 88.06 367 SER A C 1
ATOM 2819 O O . SER A 1 367 ? -7.261 9.895 48.658 1.00 88.06 367 SER A O 1
ATOM 2821 N N . ARG A 1 368 ? -9.423 9.477 49.122 1.00 91.12 368 ARG A N 1
ATOM 2822 C CA . ARG A 1 368 ? -10.016 10.370 48.116 1.00 91.12 368 ARG A CA 1
ATOM 2823 C C . ARG A 1 368 ? -10.986 11.316 48.810 1.00 91.12 368 ARG A C 1
ATOM 2825 O O . ARG A 1 368 ? -11.660 10.892 49.739 1.00 91.12 368 ARG A O 1
ATOM 2832 N N . GLY A 1 369 ? -11.074 12.578 48.423 1.00 91.88 369 GLY A N 1
ATOM 2833 C CA . GLY A 1 369 ? -11.984 13.502 49.094 1.00 91.88 369 GLY A CA 1
ATOM 2834 C C . GLY A 1 369 ? -12.008 14.881 48.480 1.00 91.88 369 GLY A C 1
ATOM 2835 O O . GLY A 1 369 ? -11.257 15.158 47.547 1.00 91.88 369 GLY A O 1
ATOM 2836 N N . TYR A 1 370 ? -12.869 15.720 49.037 1.00 95.50 370 TYR A N 1
ATOM 2837 C CA . TYR A 1 370 ? -13.059 17.097 48.624 1.00 95.50 370 TYR A CA 1
ATOM 2838 C C . TYR A 1 370 ? -13.405 17.965 49.840 1.00 95.50 370 TYR A C 1
ATOM 2840 O O . TYR A 1 370 ? -14.121 17.527 50.745 1.00 95.50 370 TYR A O 1
ATOM 2848 N N . ASP A 1 371 ? -12.860 19.177 49.880 1.00 93.25 371 ASP A N 1
ATO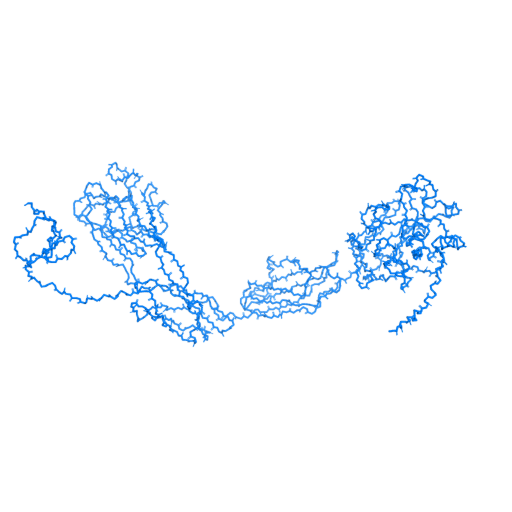M 2849 C CA . ASP A 1 371 ? -12.936 20.118 51.004 1.00 93.25 371 ASP A CA 1
ATOM 2850 C C . ASP A 1 371 ? -13.741 21.385 50.675 1.00 93.25 371 ASP A C 1
ATOM 2852 O O . ASP A 1 371 ? -13.678 22.356 51.413 1.00 93.25 371 ASP A O 1
ATOM 2856 N N . PHE A 1 372 ? -14.492 21.387 49.567 1.00 96.25 372 PHE A N 1
ATOM 2857 C CA . PHE A 1 372 ? -15.411 22.466 49.185 1.00 96.25 372 PHE A CA 1
ATOM 2858 C C . PHE A 1 372 ? -14.791 23.863 49.030 1.00 96.25 372 PHE A C 1
ATOM 2860 O O . PHE A 1 372 ? -15.546 24.832 48.896 1.00 96.25 372 PHE A O 1
ATOM 2867 N N . ASP A 1 373 ? -13.462 23.982 48.951 1.00 92.69 373 ASP A N 1
ATOM 2868 C CA . ASP A 1 373 ? -12.761 25.261 48.810 1.00 92.69 373 ASP A CA 1
ATOM 2869 C C . ASP A 1 373 ? -13.149 26.018 47.521 1.00 92.69 373 ASP A C 1
ATOM 2871 O O . ASP A 1 373 ? -13.260 27.250 47.527 1.00 92.69 373 ASP A O 1
ATOM 2875 N N . ASP A 1 374 ? -13.499 25.276 46.468 1.00 94.25 374 ASP A N 1
ATOM 2876 C CA . ASP A 1 374 ? -14.079 25.769 45.215 1.00 94.25 374 ASP A CA 1
ATOM 2877 C C . ASP A 1 374 ? -15.591 25.492 45.088 1.00 94.25 374 ASP A C 1
ATOM 2879 O O . ASP A 1 374 ? -16.170 25.367 44.005 1.00 94.25 374 ASP A O 1
ATOM 2883 N N . ARG A 1 375 ? -16.282 25.392 46.232 1.00 94.25 375 ARG A N 1
ATOM 2884 C CA . ARG A 1 375 ? -17.736 25.173 46.324 1.00 94.25 375 ARG A CA 1
ATOM 2885 C C . ARG A 1 375 ? -18.152 23.942 45.511 1.00 94.25 375 ARG A C 1
ATOM 2887 O O . ARG A 1 375 ? -17.501 22.909 45.587 1.00 94.25 375 ARG A O 1
ATOM 2894 N N . GLY A 1 376 ? -19.262 24.015 44.779 1.00 89.81 376 GLY A N 1
ATOM 2895 C CA . GLY A 1 376 ? -19.755 22.916 43.951 1.00 89.81 376 GLY A CA 1
ATOM 2896 C C . GLY A 1 376 ? -19.028 22.767 42.616 1.00 89.81 376 GLY A C 1
ATOM 2897 O O . GLY A 1 376 ? -19.190 21.729 41.994 1.00 89.81 376 GLY A O 1
ATOM 2898 N N . GLU A 1 377 ? -18.251 23.766 42.176 1.00 89.94 377 GLU A N 1
ATOM 2899 C CA . GLU A 1 377 ? -17.574 23.735 40.868 1.00 89.94 377 GLU A CA 1
ATOM 2900 C C . GLU A 1 377 ? -16.383 22.765 40.858 1.00 89.94 377 GLU A C 1
ATOM 2902 O O . GLU A 1 377 ? -16.150 22.113 39.845 1.00 89.94 377 GLU A O 1
ATOM 2907 N N . GLY A 1 378 ? -15.681 22.607 41.985 1.00 87.44 378 GLY A N 1
ATOM 2908 C CA . GLY A 1 378 ? -14.591 21.633 42.130 1.00 87.44 378 GLY A CA 1
ATOM 2909 C C . GLY A 1 378 ? -15.013 20.249 42.644 1.00 87.44 378 GLY A C 1
ATOM 2910 O O . GLY A 1 378 ? -14.155 19.390 42.855 1.00 87.44 378 GLY A O 1
ATOM 2911 N N . MET A 1 379 ? -16.308 20.019 42.891 1.00 93.25 379 MET A N 1
ATOM 2912 C CA . MET A 1 379 ? -16.790 18.755 43.454 1.00 93.25 379 MET A CA 1
ATOM 2913 C C . MET A 1 379 ? -16.655 17.619 42.420 1.00 93.25 379 MET A C 1
ATOM 2915 O O . MET A 1 379 ? -16.964 17.851 41.254 1.00 93.25 379 MET A O 1
ATOM 2919 N N . PRO A 1 380 ? -16.233 16.395 42.809 1.00 93.06 380 PRO A N 1
ATOM 2920 C CA . PRO A 1 380 ? -16.149 15.275 41.872 1.00 93.06 380 PRO A CA 1
ATOM 2921 C C . PRO A 1 380 ? -17.469 15.042 41.124 1.00 93.06 380 PRO A C 1
ATOM 2923 O O . PRO A 1 380 ? -18.525 15.054 41.751 1.00 93.06 380 PRO A O 1
ATOM 2926 N N . ASP A 1 381 ? -17.408 14.761 39.818 1.00 89.81 381 ASP A N 1
ATOM 2927 C CA . ASP A 1 381 ? -18.601 14.600 38.963 1.00 89.81 381 ASP A CA 1
ATOM 2928 C C . ASP A 1 381 ? -19.561 13.497 39.446 1.00 89.81 381 ASP A C 1
ATOM 2930 O O . ASP A 1 381 ? -20.768 13.566 39.227 1.00 89.81 381 ASP A O 1
ATOM 2934 N N . SER A 1 382 ? -19.031 12.476 40.125 1.00 90.00 382 SER A N 1
ATOM 2935 C CA . SER A 1 382 ? -19.804 11.378 40.718 1.00 90.00 382 SER A CA 1
ATOM 2936 C C . SER A 1 382 ? -20.497 11.748 42.036 1.00 90.00 382 SER A C 1
ATOM 2938 O O . SER A 1 382 ? -21.268 10.955 42.574 1.00 90.00 382 SER A O 1
ATOM 2940 N N . TRP A 1 383 ? -20.206 12.916 42.610 1.00 93.88 383 TRP A N 1
ATOM 2941 C CA . TRP A 1 383 ? -20.825 13.377 43.848 1.00 93.88 383 TRP A CA 1
ATOM 2942 C C . TRP A 1 383 ? -22.064 14.216 43.547 1.00 93.88 383 TRP A C 1
ATOM 2944 O O . TRP A 1 383 ? -22.149 14.931 42.555 1.00 93.88 383 TRP A O 1
ATOM 2954 N N . GLU A 1 384 ? -23.035 14.174 44.454 1.00 94.75 384 GLU A N 1
ATOM 2955 C CA . GLU A 1 384 ? -24.283 14.924 44.308 1.00 94.75 384 GLU A CA 1
ATOM 2956 C C . GLU A 1 384 ? -24.651 15.571 45.640 1.00 94.75 384 GLU A C 1
ATOM 2958 O O . GLU A 1 384 ? -24.763 14.890 46.655 1.00 94.75 384 GLU A O 1
ATOM 2963 N N . ALA A 1 385 ? -24.899 16.878 45.656 1.00 95.75 385 ALA A N 1
ATOM 2964 C CA . ALA A 1 385 ? -25.394 17.570 46.837 1.00 95.75 385 ALA A CA 1
ATOM 2965 C C . ALA A 1 385 ? -26.758 18.201 46.554 1.00 95.75 385 ALA A C 1
ATOM 2967 O O . ALA A 1 385 ? -26.947 18.919 45.577 1.00 95.75 385 ALA A O 1
ATOM 2968 N N . THR A 1 386 ? -27.708 17.996 47.463 1.00 97.00 386 THR A N 1
ATOM 2969 C CA . THR A 1 386 ? -28.998 18.719 47.436 1.00 97.00 386 THR A CA 1
ATOM 2970 C C . THR A 1 386 ? -28.941 20.051 48.189 1.00 97.00 386 THR A C 1
ATOM 2972 O O . THR A 1 386 ? -29.882 20.851 48.153 1.00 97.00 386 THR A O 1
ATOM 2975 N N . ALA A 1 387 ? -27.842 20.296 48.902 1.00 92.19 387 ALA A N 1
ATOM 2976 C CA . ALA A 1 387 ? -27.491 21.586 49.472 1.00 92.19 387 ALA A CA 1
ATOM 2977 C C . ALA A 1 387 ? -26.647 22.394 48.475 1.00 92.19 387 ALA A C 1
ATOM 2979 O O . ALA A 1 387 ? -25.840 21.834 47.745 1.00 92.19 387 ALA A O 1
ATOM 2980 N N . GLY A 1 388 ? -26.833 23.716 48.456 1.00 90.06 388 GLY A N 1
ATOM 2981 C CA . GLY A 1 388 ? -26.092 24.630 47.572 1.00 90.06 388 GLY A CA 1
ATOM 2982 C C . GLY A 1 388 ? -25.701 25.943 48.250 1.00 90.06 388 GLY A C 1
ATOM 2983 O O . GLY A 1 388 ? -25.432 26.936 47.578 1.00 90.06 388 GLY A O 1
ATOM 2984 N N . GLN A 1 389 ? -25.751 25.981 49.584 1.00 95.31 389 GLN A N 1
ATOM 2985 C CA . GLN A 1 389 ? -25.281 27.112 50.381 1.00 95.31 389 GLN A CA 1
ATOM 2986 C C . GLN A 1 389 ? -23.903 26.776 50.941 1.00 95.31 389 GLN A C 1
ATOM 2988 O O . GLN A 1 389 ? -23.646 25.625 51.274 1.00 95.31 389 GLN A O 1
ATOM 2993 N N . TYR A 1 390 ? -23.039 27.783 51.031 1.00 96.50 390 TYR A N 1
ATOM 2994 C CA . TYR A 1 390 ? -21.659 27.624 51.470 1.00 96.50 390 TYR A CA 1
ATOM 2995 C C . TYR A 1 390 ? -21.315 28.687 52.516 1.00 96.50 390 TYR A C 1
ATOM 2997 O O . TYR A 1 390 ? -21.718 29.844 52.343 1.00 96.50 390 TYR A O 1
ATOM 3005 N N . ASP A 1 391 ? -20.554 28.328 53.554 1.00 94.06 391 ASP A N 1
ATOM 3006 C CA . ASP A 1 391 ? -20.148 29.245 54.629 1.00 94.06 391 ASP A CA 1
ATOM 3007 C C . ASP A 1 391 ? -18.625 29.451 54.658 1.00 94.06 391 ASP A C 1
ATOM 3009 O O . ASP A 1 391 ? -17.837 28.515 54.771 1.00 94.06 391 ASP A O 1
ATOM 3013 N N . SER A 1 392 ? -18.193 30.713 54.573 1.00 96.81 392 SER A N 1
ATOM 3014 C CA . SER A 1 392 ? -16.783 31.119 54.701 1.00 96.81 392 SER A CA 1
ATOM 3015 C C . SER A 1 392 ? -16.467 31.763 56.056 1.00 96.81 392 SER A C 1
ATOM 3017 O O . SER A 1 392 ? -15.389 32.331 56.251 1.00 96.81 392 SER A O 1
ATOM 3019 N N . SER A 1 393 ? -17.412 31.747 56.995 1.00 95.44 393 SER A N 1
ATOM 3020 C CA . SER A 1 393 ? -17.259 32.356 58.311 1.00 95.44 393 SER A CA 1
ATOM 3021 C C . SER A 1 393 ? -16.227 31.596 59.135 1.00 95.44 393 SER A C 1
ATOM 3023 O O . SER A 1 393 ? -16.283 30.376 59.275 1.00 95.44 393 SER A O 1
ATOM 3025 N N . PHE A 1 394 ? -15.286 32.322 59.738 1.00 92.81 394 PHE A N 1
ATOM 3026 C CA . PHE A 1 394 ? -14.239 31.715 60.558 1.00 92.81 394 PHE A CA 1
ATOM 3027 C C . PHE A 1 394 ? -14.830 30.806 61.653 1.00 92.81 394 PHE A C 1
ATOM 3029 O O . PHE A 1 394 ? -15.612 31.254 62.496 1.00 92.81 394 PHE A O 1
ATOM 3036 N N . GLY A 1 395 ? -14.431 29.531 61.646 1.00 91.81 395 GLY A N 1
ATOM 3037 C CA . GLY A 1 395 ? -14.919 28.499 62.567 1.00 91.81 395 GLY A CA 1
ATOM 3038 C C . GLY A 1 395 ? -16.153 27.716 62.095 1.00 91.81 395 GLY A C 1
ATOM 3039 O O . GLY A 1 395 ? -16.651 26.892 62.871 1.00 91.81 395 GLY A O 1
ATOM 3040 N N . TRP A 1 396 ? -16.637 27.962 60.875 1.00 95.69 396 TRP A N 1
ATOM 3041 C CA . TRP A 1 396 ? -17.718 27.215 60.209 1.00 95.69 396 TRP A CA 1
ATOM 3042 C C . TRP A 1 396 ? -17.244 26.331 59.056 1.00 95.69 396 TRP A C 1
ATOM 3044 O O . TRP A 1 396 ? -18.053 25.655 58.435 1.00 95.69 396 TRP A O 1
ATOM 3054 N N . TYR A 1 397 ? -15.938 26.282 58.843 1.00 96.25 397 TYR A N 1
ATOM 3055 C CA . TYR A 1 397 ? -15.262 25.396 57.912 1.00 96.25 397 TYR A CA 1
ATOM 3056 C C . TYR A 1 397 ? -14.088 24.719 58.632 1.00 96.25 397 TYR A C 1
ATOM 3058 O O . TYR A 1 397 ? -13.672 25.156 59.717 1.00 96.25 397 TYR A O 1
ATOM 3066 N N . GLY A 1 398 ? -13.595 23.634 58.053 1.00 93.25 398 GLY A N 1
ATOM 3067 C CA . GLY A 1 398 ? -12.470 22.853 58.528 1.00 93.25 398 GLY A CA 1
ATOM 3068 C C . GLY A 1 398 ? -11.144 23.529 58.189 1.00 93.25 398 GLY A C 1
ATOM 3069 O O . GLY A 1 398 ? -10.759 24.516 58.823 1.00 93.25 398 GLY A O 1
ATOM 3070 N N . ARG A 1 399 ? -10.389 22.971 57.241 1.00 92.19 399 ARG A N 1
ATOM 3071 C CA . ARG A 1 399 ? -9.055 23.475 56.870 1.00 92.19 399 ARG A CA 1
ATOM 3072 C C . ARG A 1 399 ? -9.096 24.716 55.987 1.00 92.19 399 ARG A C 1
ATOM 3074 O O . ARG A 1 399 ? -8.343 25.656 56.255 1.00 92.19 399 ARG A O 1
ATOM 3081 N N . SER A 1 400 ? -9.940 24.709 54.962 1.00 94.69 400 SER A N 1
ATOM 3082 C CA . SER A 1 400 ? -10.092 25.791 53.989 1.00 94.69 400 SER A CA 1
ATOM 3083 C C . SER A 1 400 ? -11.555 26.207 53.911 1.00 94.69 400 SER A C 1
ATOM 3085 O O . SER A 1 400 ? -12.435 25.428 54.238 1.00 94.69 400 SER A O 1
ATOM 3087 N N . ALA A 1 401 ? -11.811 27.461 53.554 1.00 93.19 401 ALA A N 1
ATOM 3088 C CA . ALA A 1 401 ? -13.170 27.937 53.337 1.00 93.19 401 ALA A CA 1
ATOM 3089 C C . ALA A 1 401 ? -13.518 27.831 51.847 1.00 93.19 401 ALA A C 1
ATOM 3091 O O . ALA A 1 401 ? -12.635 28.110 51.034 1.00 93.19 401 ALA A O 1
ATOM 3092 N N . PRO A 1 402 ? -14.798 27.639 51.487 1.00 96.06 402 PRO A N 1
ATOM 3093 C CA . PRO A 1 402 ? -15.957 27.459 52.370 1.00 96.06 402 PRO A CA 1
ATOM 3094 C C . PRO A 1 402 ? -16.327 25.995 52.669 1.00 96.06 402 PRO A C 1
ATOM 3096 O O . PRO A 1 402 ? -15.942 25.099 51.943 1.00 96.06 402 PRO A O 1
ATOM 3099 N N . SER A 1 403 ? -17.190 25.787 53.666 1.00 96.94 403 SER A N 1
ATOM 3100 C CA . SER A 1 403 ? -17.895 24.515 53.896 1.00 96.94 403 SER A CA 1
ATOM 3101 C C . SER A 1 403 ? -19.259 24.475 53.197 1.00 96.94 403 SER A C 1
ATOM 3103 O O . SER A 1 403 ? -19.786 25.520 52.807 1.00 96.94 403 SER A O 1
ATOM 3105 N N . LEU A 1 404 ? -19.864 23.288 53.063 1.00 97.69 404 LEU A N 1
ATOM 3106 C CA . LEU A 1 404 ? -21.226 23.095 52.551 1.00 97.69 404 LEU A CA 1
ATOM 3107 C C . LEU A 1 404 ? -22.259 23.151 53.692 1.00 97.69 404 LEU A C 1
ATOM 3109 O O . LEU A 1 404 ? -22.221 22.343 54.620 1.00 97.69 404 LEU A O 1
ATOM 3113 N N . ASP A 1 405 ? -23.238 24.051 53.591 1.00 96.75 405 ASP A N 1
ATOM 3114 C CA . ASP A 1 405 ? -24.312 24.220 54.575 1.00 96.75 405 ASP A CA 1
ATOM 3115 C C . ASP A 1 405 ? -25.562 23.406 54.214 1.00 96.75 405 ASP A C 1
ATOM 3117 O O . ASP A 1 405 ? -26.260 23.677 53.230 1.00 96.75 405 ASP A O 1
ATOM 3121 N N . MET A 1 406 ? -25.921 22.463 55.082 1.00 97.19 406 MET A N 1
ATOM 3122 C CA . MET A 1 406 ? -27.198 21.755 55.061 1.00 97.19 406 MET A CA 1
ATOM 3123 C C . MET A 1 406 ? -28.173 22.450 56.021 1.00 97.19 406 MET A C 1
ATOM 3125 O O . MET A 1 406 ? -28.022 22.413 57.245 1.00 97.19 406 MET A O 1
ATOM 3129 N N . THR A 1 407 ? -29.183 23.122 55.466 1.00 96.06 407 THR A N 1
ATOM 3130 C CA . THR A 1 407 ? -30.118 23.989 56.204 1.00 96.06 407 THR A CA 1
ATOM 3131 C C . THR A 1 407 ? -31.513 23.394 56.379 1.00 96.06 407 THR A C 1
ATOM 3133 O O . THR A 1 407 ? -32.332 23.958 57.109 1.00 96.06 407 THR A O 1
ATOM 3136 N N . ARG A 1 408 ? -31.814 22.264 55.728 1.00 96.12 408 ARG A N 1
ATOM 3137 C CA . ARG A 1 408 ? -33.122 21.597 55.796 1.00 96.12 408 ARG A CA 1
ATOM 3138 C C . ARG A 1 408 ? -32.973 20.111 56.085 1.00 96.12 408 ARG A C 1
ATOM 3140 O O . ARG A 1 408 ? -32.059 19.468 55.580 1.00 96.12 408 ARG A O 1
ATOM 3147 N N . ASP A 1 409 ? -33.924 19.590 56.852 1.00 97.19 409 ASP A N 1
ATOM 3148 C CA . ASP A 1 409 ? -34.066 18.156 57.103 1.00 97.19 409 ASP A CA 1
ATOM 3149 C C . ASP A 1 409 ? -34.133 17.367 55.786 1.00 97.19 409 ASP A C 1
ATOM 3151 O O . ASP A 1 409 ? -34.827 17.775 54.850 1.00 97.19 409 ASP A O 1
ATOM 3155 N N . GLY A 1 410 ? -33.391 16.264 55.709 1.00 95.56 410 GLY A N 1
ATOM 3156 C CA . GLY A 1 410 ? -33.326 15.385 54.542 1.00 95.56 410 GLY A CA 1
ATOM 3157 C C . GLY A 1 410 ? -32.395 15.845 53.416 1.00 95.56 410 GLY A C 1
ATOM 3158 O O . GLY A 1 410 ? -32.262 15.118 52.432 1.00 95.56 410 GLY A O 1
ATOM 3159 N N . GLN A 1 411 ? -31.737 17.008 53.524 1.00 98.06 411 GLN A N 1
ATOM 3160 C CA . GLN A 1 411 ? -30.658 17.347 52.590 1.00 98.06 411 GLN A CA 1
ATOM 3161 C C . GLN A 1 411 ? -29.507 16.358 52.735 1.00 98.06 411 GLN A C 1
ATOM 3163 O O . GLN A 1 411 ? -29.187 15.924 53.836 1.00 98.06 411 GLN A O 1
ATOM 3168 N N . TYR A 1 412 ? -28.884 16.012 51.618 1.00 97.25 412 TYR A N 1
ATOM 3169 C CA . TYR A 1 412 ? -27.807 15.039 51.571 1.00 97.25 412 TYR A CA 1
ATOM 3170 C C . TYR A 1 412 ? -26.653 15.459 50.667 1.00 97.25 412 TYR A C 1
ATOM 3172 O O . TYR A 1 412 ? -26.829 16.255 49.738 1.00 97.25 412 TYR A O 1
ATOM 3180 N N . LEU A 1 413 ? -25.499 14.854 50.949 1.00 96.62 413 LEU A N 1
ATOM 3181 C CA . LEU A 1 413 ? -24.339 14.748 50.070 1.00 96.62 413 LEU A CA 1
ATOM 3182 C C . LEU A 1 413 ? -24.132 13.269 49.714 1.00 96.62 413 LEU A C 1
ATOM 3184 O O . LEU A 1 413 ? -23.987 12.437 50.608 1.00 96.62 413 LEU A O 1
ATOM 3188 N N . SER A 1 414 ? -24.135 12.946 48.427 1.00 94.75 414 SER A N 1
ATOM 3189 C CA . SER A 1 414 ? -23.787 11.643 47.873 1.00 94.75 414 SER A CA 1
ATOM 3190 C C . SER A 1 414 ? -22.301 11.629 47.539 1.00 94.75 414 SER A C 1
ATOM 3192 O O . SER A 1 414 ? -21.819 12.512 46.834 1.00 94.75 414 SER A O 1
ATOM 3194 N N . VAL A 1 415 ? -21.595 10.634 48.063 1.00 93.12 415 VAL A N 1
ATOM 3195 C CA . VAL A 1 415 ? -20.169 10.388 47.866 1.00 93.12 415 VAL A CA 1
ATOM 3196 C C . VAL A 1 415 ? -20.020 9.073 47.118 1.00 93.12 415 VAL A C 1
ATOM 3198 O O . VAL A 1 415 ? -20.446 8.024 47.606 1.00 93.12 415 VAL A O 1
ATOM 3201 N N . GLU A 1 416 ? -19.394 9.127 45.948 1.00 90.31 416 GLU A N 1
ATOM 3202 C CA . GLU A 1 416 ? -19.173 7.957 45.104 1.00 90.31 416 GLU A CA 1
ATOM 3203 C C . GLU A 1 416 ? -17.813 8.009 44.414 1.00 90.31 416 GLU A C 1
ATOM 3205 O O . GLU A 1 416 ? -17.359 9.061 43.962 1.00 90.31 416 GLU A O 1
ATOM 3210 N N . TYR A 1 417 ? -17.175 6.847 44.326 1.00 85.31 417 TYR A N 1
ATOM 3211 C CA . TYR A 1 417 ? -15.941 6.630 43.587 1.00 85.31 417 TYR A CA 1
ATOM 3212 C C . TYR A 1 417 ? -16.071 5.313 42.832 1.00 85.31 417 TYR A C 1
ATOM 3214 O O . TYR A 1 417 ? -15.989 4.238 43.437 1.00 85.31 417 TYR A O 1
ATOM 3222 N N . GLU A 1 418 ? -16.289 5.413 41.524 1.00 77.12 418 GLU A N 1
ATOM 3223 C CA . GLU A 1 418 ? -16.495 4.262 40.651 1.00 77.12 418 GLU A CA 1
ATOM 3224 C C . GLU A 1 418 ? -15.354 3.241 40.786 1.00 77.12 418 GLU A C 1
ATOM 3226 O O . GLU A 1 418 ? -14.179 3.601 40.903 1.00 77.12 418 GLU A O 1
ATOM 3231 N N . GLY A 1 419 ? -15.709 1.954 40.821 1.00 73.12 419 GLY A N 1
ATOM 3232 C CA . GLY A 1 419 ? -14.736 0.865 40.921 1.00 73.12 419 GLY A CA 1
ATOM 3233 C C . GLY A 1 419 ? -14.002 0.772 42.264 1.00 73.12 419 GLY A C 1
ATOM 3234 O O . GLY A 1 419 ? -12.950 0.138 42.329 1.00 73.12 419 GLY A O 1
ATOM 3235 N N . THR A 1 420 ? -14.521 1.379 43.339 1.00 77.56 420 THR A N 1
ATOM 3236 C CA . THR A 1 420 ? -13.902 1.304 44.673 1.00 77.56 420 THR A CA 1
ATOM 3237 C C . THR A 1 420 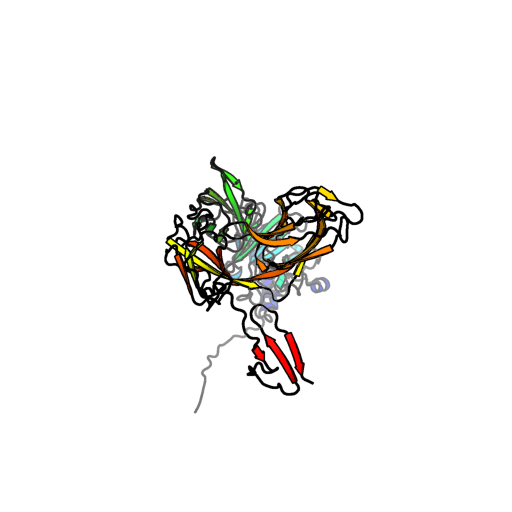? -14.882 0.900 45.781 1.00 77.56 420 THR A C 1
ATOM 3239 O O . THR A 1 420 ? -16.084 1.156 45.710 1.00 77.56 420 THR A O 1
ATOM 3242 N N . MET A 1 421 ? -14.363 0.269 46.837 1.00 83.81 421 MET A N 1
ATOM 3243 C CA . MET A 1 421 ? -15.066 0.107 48.114 1.00 83.81 421 MET A CA 1
ATOM 3244 C C . MET A 1 421 ? -14.745 1.290 49.023 1.00 83.81 421 MET A C 1
ATOM 3246 O O . MET A 1 421 ? -13.567 1.552 49.252 1.00 83.81 421 MET A O 1
ATOM 3250 N N . ILE A 1 422 ? -15.756 1.931 49.614 1.00 86.81 422 ILE A N 1
ATOM 3251 C CA . ILE A 1 422 ? -15.568 2.929 50.673 1.00 86.81 422 ILE A CA 1
ATOM 3252 C C . ILE A 1 422 ? -15.516 2.192 52.018 1.00 86.81 422 ILE A C 1
ATOM 3254 O O . ILE A 1 422 ? -16.536 1.751 52.550 1.00 86.81 422 ILE A O 1
ATOM 3258 N N . GLU A 1 423 ? -14.323 2.054 52.602 1.00 84.69 423 GLU A N 1
ATOM 3259 C CA . GLU A 1 423 ? -14.155 1.431 53.923 1.00 84.69 423 GLU A CA 1
ATOM 3260 C C . GLU A 1 423 ? -14.642 2.355 55.038 1.00 84.69 423 GLU A C 1
ATOM 3262 O O . GLU A 1 423 ? -15.266 1.917 56.009 1.00 84.69 423 GLU A O 1
ATOM 3267 N N . ARG A 1 424 ? -14.326 3.646 54.921 1.00 89.06 424 ARG A N 1
ATOM 3268 C CA . ARG A 1 424 ? -14.563 4.632 55.972 1.00 89.06 424 ARG A CA 1
ATOM 3269 C C . ARG A 1 424 ? -14.648 6.033 55.390 1.00 89.06 424 ARG A C 1
ATOM 3271 O O . ARG A 1 424 ? -13.857 6.383 54.521 1.00 89.06 424 ARG A O 1
ATOM 3278 N N . LEU A 1 425 ? -15.537 6.848 55.943 1.00 93.19 425 LEU A N 1
ATOM 3279 C CA . LEU A 1 425 ? -15.597 8.285 55.702 1.00 93.19 425 LEU A CA 1
ATOM 3280 C C . LEU A 1 425 ? -15.008 9.055 56.886 1.00 93.19 425 LEU A C 1
ATOM 3282 O O . LEU A 1 425 ? -15.077 8.622 58.037 1.00 93.19 425 LEU A O 1
ATOM 3286 N N . SER A 1 426 ? -14.423 10.204 56.592 1.00 94.38 426 SER A N 1
ATOM 3287 C CA . SER A 1 426 ? -13.961 11.213 57.533 1.00 94.38 426 SER A CA 1
ATOM 3288 C C . SER A 1 426 ? -14.465 12.551 57.033 1.00 94.38 426 SER A C 1
ATOM 3290 O O . SER A 1 426 ? -14.251 12.875 55.875 1.00 94.38 426 SER A O 1
ATOM 3292 N N . MET A 1 427 ? -15.099 13.334 57.891 1.00 96.31 427 MET A N 1
ATOM 3293 C CA . MET A 1 427 ? -15.584 14.664 57.531 1.00 96.31 427 MET A CA 1
ATOM 3294 C C . MET A 1 427 ? -15.468 15.606 58.712 1.00 96.31 427 MET A C 1
ATOM 3296 O O . MET A 1 427 ? -15.743 15.224 59.852 1.00 96.31 427 MET A O 1
ATOM 3300 N N . TRP A 1 428 ? -15.088 16.849 58.462 1.00 97.50 428 TRP A N 1
ATOM 3301 C CA . TRP A 1 428 ? -15.327 17.910 59.421 1.00 97.50 428 TRP A CA 1
ATOM 3302 C C . TRP A 1 428 ? -16.808 18.284 59.382 1.00 97.50 428 TRP A C 1
ATOM 3304 O O . TRP A 1 428 ? -17.406 18.431 58.321 1.00 97.50 428 TRP A O 1
ATOM 3314 N N . CYS A 1 429 ? -17.440 18.422 60.541 1.00 96.94 429 CYS A N 1
ATOM 3315 C CA . CYS A 1 429 ? -18.798 18.943 60.588 1.00 96.94 429 CYS A CA 1
ATOM 3316 C C . CYS A 1 429 ? -19.043 19.773 61.840 1.00 96.94 429 CYS A C 1
ATOM 3318 O O . CYS A 1 429 ? -18.370 19.630 62.869 1.00 96.94 429 CYS A O 1
ATOM 3320 N N . ARG A 1 430 ? -20.029 20.663 61.742 1.00 97.44 430 ARG A N 1
ATOM 3321 C CA . ARG A 1 430 ? -20.471 21.517 62.837 1.00 97.44 430 ARG A CA 1
ATOM 3322 C C . ARG A 1 430 ? -21.961 21.776 62.746 1.00 97.44 430 ARG A C 1
ATOM 3324 O O . ARG A 1 430 ? -22.467 22.138 61.697 1.00 97.44 430 ARG A O 1
ATOM 3331 N N . SER A 1 431 ? -22.649 21.705 63.874 1.00 97.00 431 SER A N 1
ATOM 3332 C CA . SER A 1 431 ? -24.050 22.088 63.985 1.00 97.00 431 SER A CA 1
ATOM 3333 C C . SER A 1 431 ? -24.225 23.463 64.632 1.00 97.00 431 SER A C 1
ATOM 3335 O O . SER A 1 431 ? -23.531 23.810 65.593 1.00 97.00 431 SER A O 1
ATOM 3337 N N . SER A 1 432 ? -25.217 24.227 64.173 1.00 95.88 432 SER A N 1
ATOM 3338 C CA . SER A 1 432 ? -25.637 25.483 64.801 1.00 95.88 432 SER A CA 1
ATOM 3339 C C . SER A 1 432 ? -26.491 25.282 66.058 1.00 95.88 432 SER A C 1
ATOM 3341 O O . SER A 1 432 ? -26.685 26.222 66.831 1.00 95.88 432 SER A O 1
ATOM 3343 N N . ALA A 1 433 ? -27.018 24.073 66.274 1.00 93.50 433 ALA A N 1
ATOM 3344 C CA . ALA A 1 433 ? -27.820 23.706 67.439 1.00 93.50 433 ALA A CA 1
ATOM 3345 C C . ALA A 1 433 ? -27.554 22.257 67.887 1.00 93.50 433 ALA A C 1
ATOM 3347 O O . ALA A 1 433 ? -27.085 21.417 67.126 1.00 93.50 433 ALA A O 1
ATOM 3348 N N . GLY A 1 434 ? -27.847 21.934 69.146 1.00 91.94 434 GLY A N 1
ATOM 3349 C CA . GLY A 1 434 ? -27.697 20.559 69.637 1.00 91.94 434 GLY A CA 1
ATOM 3350 C C . GLY A 1 434 ? -28.779 19.609 69.104 1.00 91.94 434 GLY A C 1
ATOM 3351 O O . GLY A 1 434 ? -29.901 20.046 68.847 1.00 91.94 434 GLY A O 1
ATOM 3352 N N . ARG A 1 435 ? -28.468 18.302 69.080 1.00 93.00 435 ARG A N 1
ATOM 3353 C CA . ARG A 1 435 ? -29.341 17.167 68.680 1.00 93.00 435 ARG A CA 1
ATOM 3354 C C . ARG A 1 435 ? -29.541 16.951 67.174 1.00 93.00 435 ARG A C 1
ATOM 3356 O O . ARG A 1 435 ? -30.362 16.121 66.806 1.00 93.00 435 ARG A O 1
ATOM 3363 N N . ASN A 1 436 ? -28.807 17.672 66.336 1.00 96.75 436 ASN A N 1
ATOM 3364 C CA . ASN A 1 436 ? -28.724 17.384 64.907 1.00 96.75 436 ASN A CA 1
ATOM 3365 C C . ASN A 1 436 ? -27.893 16.118 64.668 1.00 96.75 436 ASN A C 1
ATOM 3367 O O . ASN A 1 436 ? -26.908 15.894 65.378 1.00 96.75 436 ASN A O 1
ATOM 3371 N N . LYS A 1 437 ? -28.279 15.318 63.673 1.00 96.88 437 LYS A N 1
ATOM 3372 C CA . LYS A 1 437 ? -27.586 14.080 63.303 1.00 96.88 437 LYS A CA 1
ATOM 3373 C C . LYS A 1 437 ? -27.275 14.037 61.813 1.00 96.88 437 LYS A C 1
ATOM 3375 O O . LYS A 1 437 ? -27.888 14.744 61.018 1.00 96.88 437 LYS A O 1
ATOM 3380 N N . LEU A 1 438 ? -26.329 13.179 61.464 1.00 96.12 438 LEU A N 1
ATOM 3381 C CA . LEU A 1 438 ? -26.042 12.770 60.102 1.00 96.12 438 LEU A CA 1
ATOM 3382 C C . LEU A 1 438 ? -26.339 11.274 59.994 1.00 96.12 438 LEU A C 1
ATOM 3384 O O . LEU A 1 438 ? -25.717 10.475 60.698 1.00 96.12 438 LEU A O 1
ATOM 3388 N N . ARG A 1 439 ? -27.299 10.902 59.149 1.00 96.62 439 ARG A N 1
ATOM 3389 C CA . ARG A 1 439 ? -27.593 9.511 58.803 1.00 96.62 439 ARG A CA 1
ATOM 3390 C C . ARG A 1 439 ? -26.793 9.117 57.571 1.00 96.62 439 ARG A C 1
ATOM 3392 O O . ARG A 1 439 ? -26.676 9.891 56.628 1.00 96.62 439 ARG A O 1
ATOM 3399 N N . ILE A 1 440 ? -26.213 7.929 57.605 1.00 94.69 440 ILE A N 1
ATOM 3400 C CA . ILE A 1 440 ? -25.375 7.398 56.540 1.00 94.69 440 ILE A CA 1
ATOM 3401 C C . ILE A 1 440 ? -26.179 6.309 55.853 1.00 94.69 440 ILE A C 1
ATOM 3403 O O . ILE A 1 440 ? -26.407 5.254 56.445 1.00 94.69 440 ILE A O 1
ATOM 3407 N N . ASP A 1 441 ? -26.601 6.576 54.625 1.00 93.50 441 ASP A N 1
ATOM 3408 C CA . ASP A 1 441 ? -27.330 5.639 53.778 1.00 93.50 441 ASP A CA 1
ATOM 3409 C C . ASP A 1 441 ? -26.367 5.027 52.749 1.00 93.50 441 ASP A C 1
ATOM 3411 O O . ASP A 1 441 ? -25.472 5.700 52.238 1.00 93.50 441 ASP A O 1
ATOM 3415 N N . VAL A 1 442 ? -26.549 3.750 52.428 1.00 87.69 442 VAL A N 1
ATOM 3416 C CA . VAL A 1 442 ? -25.787 3.024 51.401 1.00 87.69 442 VAL A CA 1
ATOM 3417 C C . VAL A 1 442 ? -26.713 2.602 50.270 1.00 87.69 442 VAL A C 1
ATOM 3419 O O . VAL A 1 442 ? -27.875 2.256 50.511 1.00 87.69 442 VAL A O 1
ATOM 3422 N N . ASN A 1 443 ? -26.213 2.645 49.038 1.00 81.69 443 ASN A N 1
ATOM 3423 C CA . ASN A 1 443 ? -26.970 2.194 47.878 1.00 81.69 443 ASN A CA 1
ATOM 3424 C C . ASN A 1 443 ? -26.906 0.663 47.767 1.00 81.69 443 ASN A C 1
ATOM 3426 O O . ASN A 1 443 ? -25.824 0.080 47.737 1.00 81.69 443 ASN A O 1
ATOM 3430 N N . THR A 1 444 ? -28.063 0.008 47.726 1.00 69.88 444 THR A N 1
ATOM 3431 C CA . THR A 1 444 ? -28.195 -1.447 47.550 1.00 69.88 444 THR A CA 1
ATOM 3432 C C . THR A 1 444 ? -29.045 -1.723 46.307 1.00 69.88 444 THR A C 1
ATOM 3434 O O . THR A 1 444 ? -29.760 -0.822 45.864 1.00 69.88 444 THR A O 1
ATOM 3437 N N . PRO A 1 445 ? -29.051 -2.949 45.753 1.00 58.62 445 PRO A N 1
ATOM 3438 C CA . PRO A 1 445 ? -29.940 -3.296 44.637 1.00 58.62 445 PRO A CA 1
ATOM 3439 C C . PRO A 1 445 ? -31.432 -3.034 44.918 1.00 58.62 445 PRO A C 1
ATOM 3441 O O . PRO A 1 445 ? -32.215 -2.822 43.997 1.00 58.62 445 PRO A O 1
ATOM 3444 N N . GLU A 1 446 ? -31.829 -3.013 46.192 1.00 64.44 446 GLU A N 1
ATOM 3445 C CA . GLU A 1 446 ? -33.199 -2.751 46.656 1.00 64.44 446 GLU A CA 1
ATOM 3446 C C . GLU A 1 446 ? -33.475 -1.251 46.898 1.00 64.44 446 GLU A C 1
ATOM 3448 O O . GLU A 1 446 ? -34.593 -0.862 47.242 1.00 64.44 446 GLU A O 1
ATOM 3453 N N . GLY A 1 447 ? -32.463 -0.398 46.700 1.00 79.00 447 GLY A N 1
ATOM 3454 C CA . GLY A 1 447 ? -32.492 1.045 46.922 1.00 79.00 447 GLY A CA 1
ATOM 3455 C C . GLY A 1 447 ? -31.621 1.505 48.097 1.00 79.00 447 GLY A C 1
ATOM 3456 O O . GLY A 1 447 ? -30.768 0.782 48.612 1.00 79.00 447 GLY A O 1
ATOM 3457 N N . TRP A 1 448 ? -31.827 2.750 48.528 1.00 87.94 448 TRP A N 1
ATOM 3458 C CA . TRP A 1 448 ? -31.064 3.366 49.616 1.00 87.94 448 TRP A CA 1
ATOM 3459 C C . TRP A 1 448 ? -31.496 2.839 50.985 1.00 87.94 448 TRP A C 1
ATOM 3461 O O . TRP A 1 448 ? -32.668 2.942 51.348 1.00 87.94 448 TRP A O 1
ATOM 3471 N N . THR A 1 449 ? -30.536 2.332 51.761 1.00 88.00 449 THR A N 1
ATOM 3472 C CA . THR A 1 449 ? -30.772 1.769 53.098 1.00 88.00 449 THR A CA 1
ATOM 3473 C C . THR A 1 449 ? -29.884 2.441 54.141 1.00 88.00 449 THR A C 1
ATOM 3475 O O . THR A 1 449 ? -28.696 2.646 53.906 1.00 88.00 449 THR A O 1
ATOM 3478 N N . ALA A 1 450 ? -30.439 2.757 55.314 1.00 90.38 450 ALA A N 1
ATOM 3479 C CA . ALA A 1 450 ? -29.687 3.360 56.412 1.00 90.38 450 ALA A CA 1
ATOM 3480 C C . ALA A 1 450 ? -28.690 2.369 57.032 1.00 90.38 450 ALA A C 1
ATOM 3482 O O . ALA A 1 450 ? -29.076 1.302 57.513 1.00 90.38 450 ALA A O 1
ATOM 3483 N N . LEU A 1 451 ? -27.411 2.747 57.057 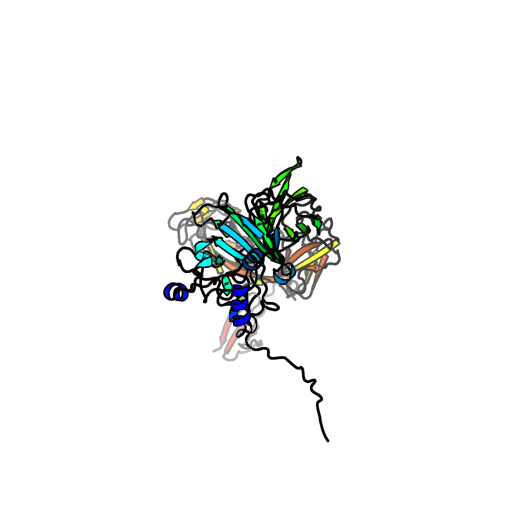1.00 87.56 451 LEU A N 1
ATOM 3484 C CA . LEU A 1 451 ? -26.321 1.986 57.665 1.00 87.56 451 LEU A CA 1
ATOM 3485 C C . LEU A 1 451 ? -26.090 2.394 59.125 1.00 87.56 451 LEU A C 1
ATOM 3487 O O . LEU A 1 451 ? -25.958 1.540 60.002 1.00 87.56 451 LEU A O 1
ATOM 3491 N N . SER A 1 452 ? -25.991 3.699 59.393 1.00 90.50 452 SER A N 1
ATOM 3492 C CA . SER A 1 452 ? -25.711 4.226 60.735 1.00 90.50 452 SER A CA 1
ATOM 3493 C C . SER A 1 452 ? -26.139 5.688 60.892 1.00 90.50 452 SER A C 1
ATOM 3495 O O . SER A 1 452 ? -26.481 6.353 59.919 1.00 90.50 452 SER A O 1
ATOM 3497 N N . GLU A 1 453 ? -26.106 6.195 62.125 1.00 94.12 453 GLU A N 1
ATOM 3498 C CA . GLU A 1 453 ? -26.349 7.602 62.459 1.00 94.12 453 GLU A CA 1
ATOM 3499 C C . GLU A 1 453 ? -25.240 8.120 63.376 1.00 94.12 453 GLU A C 1
ATOM 3501 O O . GLU A 1 453 ? -24.784 7.403 64.274 1.00 94.12 453 GLU A O 1
ATOM 3506 N N . VAL A 1 454 ? -24.850 9.384 63.198 1.00 93.94 454 VAL A N 1
ATOM 3507 C CA . VAL A 1 454 ? -23.855 10.054 64.043 1.00 93.94 454 VAL A CA 1
ATOM 3508 C C . VAL A 1 454 ? -24.348 11.424 64.500 1.00 93.94 454 VAL A C 1
ATOM 3510 O O . VAL A 1 454 ? -24.934 12.177 63.726 1.00 93.94 454 VAL A O 1
ATOM 3513 N N . ASP A 1 455 ? -24.104 11.764 65.768 1.00 94.69 455 ASP A N 1
ATOM 3514 C CA . ASP A 1 455 ? -24.410 13.090 66.310 1.00 94.69 455 ASP A CA 1
ATOM 3515 C C . ASP A 1 455 ? -23.487 14.161 65.706 1.00 94.69 455 ASP A C 1
ATOM 3517 O O . ASP A 1 455 ? -22.262 14.017 65.711 1.00 94.69 455 ASP A O 1
ATOM 3521 N N . VAL A 1 456 ? -24.066 15.276 65.250 1.00 95.75 456 VAL A N 1
ATOM 3522 C CA . VAL A 1 456 ? -23.302 16.403 64.699 1.00 95.75 456 VAL A CA 1
ATOM 3523 C C . VAL A 1 456 ? -22.885 17.348 65.837 1.00 95.75 456 VAL A C 1
ATOM 3525 O O . VAL A 1 456 ? -23.737 17.861 66.575 1.00 95.75 456 VAL A O 1
ATOM 3528 N N . PRO A 1 457 ? -21.584 17.624 66.010 1.00 94.94 457 PRO A N 1
ATOM 3529 C CA . PRO A 1 457 ? -21.075 18.378 67.148 1.00 94.94 457 PRO A CA 1
ATOM 3530 C C . PRO A 1 457 ? -21.335 19.887 66.995 1.00 94.94 457 PRO A C 1
ATOM 3532 O O . PRO A 1 457 ? -21.222 20.455 65.916 1.00 94.94 457 PRO A O 1
ATOM 3535 N N . VAL A 1 458 ? -21.660 20.586 68.091 1.00 94.69 458 VAL A N 1
ATOM 3536 C CA . VAL A 1 458 ? -21.892 22.056 68.079 1.00 94.69 458 VAL A CA 1
ATOM 3537 C C . VAL A 1 458 ? -20.602 22.888 68.049 1.00 94.69 458 VAL A C 1
ATOM 3539 O O . VAL A 1 458 ? -20.609 24.079 67.725 1.00 94.69 458 VAL A O 1
ATOM 3542 N N . ALA A 1 459 ? -19.484 22.256 68.404 1.00 92.88 459 ALA A N 1
ATOM 3543 C CA . ALA A 1 459 ? -18.141 22.751 68.150 1.00 92.88 459 ALA A CA 1
ATOM 3544 C C . ALA A 1 459 ? -17.590 21.950 66.972 1.00 92.88 459 ALA A C 1
ATOM 3546 O O . ALA A 1 459 ? -17.639 20.726 67.015 1.00 92.88 459 ALA A O 1
ATOM 3547 N N . GLY A 1 460 ? -17.103 22.631 65.936 1.00 93.00 460 GLY A N 1
ATOM 3548 C CA . GLY A 1 460 ? -16.647 21.954 64.727 1.00 93.00 460 GLY A CA 1
ATOM 3549 C C . GLY A 1 460 ? -15.535 20.948 65.008 1.00 93.00 460 GLY A C 1
ATOM 3550 O O . GLY A 1 460 ? -14.542 21.286 65.659 1.00 93.00 460 GLY A O 1
ATOM 3551 N N . SER A 1 461 ? -15.715 19.716 64.541 1.00 94.69 461 SER A N 1
ATOM 3552 C CA . SER A 1 461 ? -14.737 18.641 64.703 1.00 94.69 461 SER A CA 1
ATOM 3553 C C . SER A 1 461 ? -14.863 17.594 63.603 1.00 94.69 461 SER A C 1
ATOM 3555 O O . SER A 1 461 ? -15.902 17.482 62.957 1.00 94.69 461 SER A O 1
ATOM 3557 N N . VAL A 1 462 ? -13.808 16.798 63.433 1.00 95.62 462 VAL A N 1
ATOM 3558 C CA . VAL A 1 462 ? -13.807 15.664 62.507 1.00 95.62 462 VAL A CA 1
ATOM 3559 C C . VAL A 1 462 ? -14.581 14.493 63.107 1.00 95.62 462 VAL A C 1
ATOM 3561 O O . VAL A 1 462 ? -14.366 14.122 64.263 1.00 95.62 462 VAL A O 1
ATOM 3564 N N . VAL A 1 463 ? -15.462 13.916 62.299 1.00 92.62 463 VAL A N 1
ATOM 3565 C CA . VAL A 1 463 ? -16.227 12.705 62.570 1.00 92.62 463 VAL A CA 1
ATOM 3566 C C . VAL A 1 463 ? -15.802 11.640 61.568 1.00 92.62 463 VAL A C 1
ATOM 3568 O O . VAL A 1 463 ? -15.690 11.913 60.375 1.00 92.62 463 VAL A O 1
ATOM 3571 N N . GLU A 1 464 ? -15.582 10.422 62.055 1.00 91.94 464 GLU A N 1
ATOM 3572 C CA . GLU A 1 464 ? -15.257 9.267 61.221 1.00 91.94 464 GLU A CA 1
ATOM 3573 C C . GLU A 1 464 ? -16.385 8.239 61.277 1.00 91.94 464 GLU A C 1
ATOM 3575 O O . GLU A 1 464 ? -16.901 7.943 62.358 1.00 91.94 464 GLU A O 1
ATOM 3580 N N . VAL A 1 465 ? -16.741 7.671 60.125 1.00 87.00 465 VAL A N 1
ATOM 3581 C CA . VAL A 1 465 ? -17.819 6.683 60.009 1.00 87.00 465 VAL A CA 1
ATOM 3582 C C . VAL A 1 465 ? -17.327 5.450 59.260 1.00 87.00 465 VAL A C 1
ATOM 3584 O O . VAL A 1 465 ? -16.908 5.583 58.109 1.00 87.00 465 VAL A O 1
ATOM 3587 N N . PRO A 1 466 ? -17.348 4.252 59.875 1.00 84.69 466 PRO A N 1
ATOM 3588 C CA . PRO A 1 466 ? -17.098 3.015 59.149 1.00 84.69 466 PRO A CA 1
ATOM 3589 C C . PRO A 1 466 ? -18.259 2.740 58.188 1.00 84.69 466 PRO A C 1
ATOM 3591 O O . PRO A 1 466 ? -19.423 2.863 58.567 1.00 84.69 466 PRO A O 1
ATOM 3594 N N . VAL A 1 467 ? -17.928 2.367 56.956 1.00 82.81 467 VAL A N 1
ATOM 3595 C CA . VAL A 1 467 ? -18.896 2.125 55.883 1.00 82.81 467 VAL A CA 1
ATOM 3596 C C . VAL A 1 467 ? -18.795 0.666 55.437 1.00 82.81 467 VAL A C 1
ATOM 3598 O O . VAL A 1 467 ? -19.662 -0.137 55.770 1.00 82.81 467 VAL A O 1
ATOM 3601 N N . GLY A 1 468 ? -17.700 0.301 54.767 1.00 72.75 468 GLY A N 1
ATOM 3602 C CA . GLY A 1 468 ? -17.406 -1.078 54.373 1.00 72.75 468 GLY A CA 1
ATOM 3603 C C . GLY A 1 468 ? -18.295 -1.617 53.251 1.00 72.75 468 GLY A C 1
ATOM 3604 O O . GLY A 1 468 ? -18.580 -2.814 53.239 1.00 72.75 468 GLY A O 1
ATOM 3605 N N . VAL A 1 469 ? -18.748 -0.757 52.331 1.00 67.81 469 VAL A N 1
ATOM 3606 C CA . VAL A 1 469 ? -19.571 -1.154 51.176 1.00 67.81 469 VAL A CA 1
ATOM 3607 C C . VAL A 1 469 ? -18.967 -0.672 49.857 1.00 67.81 469 VAL A C 1
ATOM 3609 O O . VAL A 1 469 ? -18.223 0.310 49.818 1.00 67.81 469 VAL A O 1
ATOM 3612 N N . MET A 1 470 ? -19.283 -1.382 48.774 1.00 66.50 470 MET A N 1
ATOM 3613 C CA . MET A 1 470 ? -19.042 -0.916 47.408 1.00 66.50 470 MET A CA 1
ATOM 3614 C C . MET A 1 470 ? -20.177 0.004 46.953 1.00 66.50 470 MET A C 1
ATOM 3616 O O . MET A 1 470 ? -21.329 -0.220 47.321 1.00 66.50 470 MET A O 1
ATOM 3620 N N . GLY A 1 471 ? -19.844 1.003 46.135 1.00 72.06 471 GLY A N 1
ATOM 3621 C CA . GLY A 1 471 ? -20.810 1.932 45.549 1.00 72.06 471 GLY A CA 1
ATOM 3622 C C . GLY A 1 471 ? -20.978 3.235 46.334 1.00 72.06 471 GLY A C 1
ATOM 3623 O O . GLY A 1 471 ? -20.072 3.690 47.034 1.00 72.06 471 GLY A O 1
ATOM 3624 N N . SER A 1 472 ? -22.140 3.858 46.167 1.00 85.81 472 SER A N 1
ATOM 3625 C CA . SER A 1 472 ? -22.431 5.217 46.625 1.00 85.81 472 SER A CA 1
ATOM 3626 C C . SER A 1 472 ? -22.892 5.264 48.089 1.00 85.81 472 SER A C 1
ATOM 3628 O O . SER A 1 472 ? -23.678 4.427 48.549 1.00 85.81 472 SER A O 1
ATOM 3630 N N . VAL A 1 473 ? -22.461 6.297 48.815 1.00 92.00 473 VAL A N 1
ATOM 3631 C CA . VAL A 1 473 ? -22.870 6.587 50.199 1.00 92.00 473 VAL A CA 1
ATOM 3632 C C . VAL A 1 473 ? -23.549 7.948 50.255 1.00 92.00 473 VAL A C 1
ATOM 3634 O O . VAL A 1 473 ? -23.037 8.912 49.698 1.00 92.00 473 VAL A O 1
ATOM 3637 N N . ARG A 1 474 ? -24.667 8.067 50.973 1.00 95.25 474 ARG A N 1
ATOM 3638 C CA . ARG A 1 474 ? -25.351 9.341 51.221 1.00 95.25 474 ARG A CA 1
ATOM 3639 C C . ARG A 1 474 ? -25.221 9.759 52.675 1.00 95.25 474 ARG A C 1
ATOM 3641 O O . ARG A 1 474 ? -25.572 9.015 53.583 1.00 95.25 474 ARG A O 1
ATOM 3648 N N . LEU A 1 475 ? -24.760 10.984 52.877 1.00 95.94 475 LEU A N 1
ATOM 3649 C CA . LEU A 1 475 ? -24.689 11.675 54.157 1.00 95.94 475 LEU A CA 1
ATOM 3650 C C . LEU A 1 475 ? -25.920 12.575 54.289 1.00 95.94 475 LEU A C 1
ATOM 3652 O O . LEU A 1 475 ? -25.945 13.661 53.716 1.00 95.94 475 LEU A O 1
ATOM 3656 N N . VAL A 1 476 ? -26.951 12.109 54.992 1.00 97.75 476 VAL A N 1
ATOM 3657 C CA . VAL A 1 476 ? -28.271 12.747 55.094 1.00 97.75 476 VAL A CA 1
ATOM 3658 C C . VAL A 1 476 ? -28.396 13.520 56.406 1.00 97.75 476 VAL A C 1
ATOM 3660 O O . VAL A 1 476 ? -28.259 12.954 57.489 1.00 97.75 476 VAL A O 1
ATOM 3663 N N . PHE A 1 477 ? -28.677 14.817 56.328 1.00 97.81 477 PHE A N 1
ATOM 3664 C CA . PHE A 1 477 ? -28.890 15.674 57.488 1.00 97.81 477 PHE A CA 1
ATOM 3665 C C . PHE A 1 477 ? -30.256 15.419 58.130 1.00 97.81 477 PHE A C 1
ATOM 3667 O O . PHE A 1 477 ? -31.296 15.617 57.501 1.00 97.81 477 PHE A O 1
ATOM 3674 N N . GLU A 1 478 ? -30.251 15.055 59.410 1.00 97.50 478 GLU A N 1
ATOM 3675 C CA . GLU A 1 478 ? -31.448 14.955 60.244 1.00 97.50 478 GLU A CA 1
ATOM 3676 C C . GLU A 1 478 ? -31.506 16.152 61.208 1.00 97.50 478 GLU A C 1
ATOM 3678 O O . GLU A 1 478 ? -30.736 16.269 62.174 1.00 97.50 478 GLU A O 1
ATOM 3683 N N . CYS A 1 479 ? -32.417 17.082 60.919 1.00 96.06 479 CYS A N 1
ATOM 3684 C CA . CYS A 1 479 ? -32.476 18.397 61.544 1.00 96.06 479 CYS A CA 1
ATOM 3685 C C . CYS A 1 479 ? -33.434 18.424 62.744 1.00 96.06 479 CYS A C 1
ATOM 3687 O O . CYS A 1 479 ? -34.655 18.369 62.613 1.00 96.06 479 CYS A O 1
ATOM 3689 N N . ALA A 1 480 ? -32.878 18.625 63.938 1.00 93.12 480 ALA A N 1
ATOM 3690 C CA . ALA A 1 480 ? -33.610 18.948 65.163 1.00 93.12 480 ALA A CA 1
ATOM 3691 C C . ALA A 1 480 ? -33.729 20.470 65.413 1.00 93.12 480 ALA A C 1
ATOM 3693 O O . ALA A 1 480 ? -34.434 20.894 66.338 1.00 93.12 480 ALA A O 1
ATOM 3694 N N . GLY A 1 481 ? -33.036 21.291 64.616 1.00 89.56 481 GLY A N 1
ATOM 3695 C CA . GLY A 1 481 ? -33.118 22.752 64.596 1.00 89.56 481 GLY A CA 1
ATOM 3696 C C . GLY A 1 481 ? -31.855 23.416 64.030 1.00 89.56 481 GLY A C 1
ATOM 3697 O O . GLY A 1 481 ? -30.751 22.900 64.178 1.00 89.56 481 GLY A O 1
ATOM 3698 N N . GLY A 1 482 ? -32.001 24.600 63.428 1.00 94.50 482 GLY A N 1
ATOM 3699 C CA . GLY A 1 482 ? -30.869 25.331 62.846 1.00 94.50 482 GLY A CA 1
ATOM 3700 C C . GLY A 1 482 ? -30.346 24.696 61.553 1.00 94.50 482 GLY A C 1
ATOM 3701 O O . GLY A 1 482 ? -31.140 24.234 60.741 1.00 94.50 482 GLY A O 1
ATOM 3702 N N . TYR A 1 483 ? -29.028 24.707 61.363 1.00 95.69 483 TYR A N 1
ATOM 3703 C CA . TYR A 1 483 ? -28.332 24.148 60.202 1.00 95.69 483 TYR A CA 1
ATOM 3704 C C . TYR A 1 483 ? -27.056 23.419 60.636 1.00 95.69 483 TYR A C 1
ATOM 3706 O O . TYR A 1 483 ? -26.629 23.532 61.793 1.00 95.69 483 TYR A O 1
ATOM 3714 N N . MET A 1 484 ? -26.445 22.677 59.718 1.00 96.75 484 MET A N 1
ATOM 3715 C CA . MET A 1 484 ? -25.097 22.146 59.892 1.00 96.75 484 MET A CA 1
ATOM 3716 C C . MET A 1 484 ? -24.204 22.490 58.705 1.00 96.75 484 MET A C 1
ATOM 3718 O O . MET A 1 484 ? -24.678 22.546 57.577 1.00 96.75 484 MET A O 1
ATOM 3722 N N . ALA A 1 485 ? -22.918 22.656 58.981 1.00 97.31 485 ALA A N 1
ATOM 3723 C CA . ALA A 1 485 ? -21.858 22.719 57.991 1.00 97.31 485 ALA A CA 1
ATOM 3724 C C . ALA A 1 485 ? -21.162 21.354 57.915 1.00 97.31 485 ALA A C 1
ATOM 3726 O O . ALA A 1 485 ? -20.868 20.751 58.958 1.00 97.31 485 ALA A O 1
ATOM 3727 N N . ILE A 1 486 ? -20.891 20.882 56.700 1.00 97.25 486 ILE A N 1
ATOM 3728 C CA . ILE A 1 486 ? -20.024 19.738 56.411 1.00 97.25 486 ILE A CA 1
ATOM 3729 C C . ILE A 1 486 ? -18.864 20.196 55.532 1.00 97.25 486 ILE A C 1
ATOM 3731 O O . ILE A 1 486 ? -19.039 21.023 54.640 1.00 97.25 486 ILE A O 1
ATOM 3735 N N . ASP A 1 487 ? -17.677 19.685 55.820 1.00 96.56 487 ASP A N 1
ATOM 3736 C CA . ASP A 1 487 ? -16.443 20.091 55.171 1.00 96.56 487 ASP A CA 1
ATOM 3737 C C . ASP A 1 487 ? -15.383 18.982 55.241 1.00 96.56 487 ASP A C 1
ATOM 3739 O O . ASP A 1 487 ? -15.560 18.017 55.989 1.00 96.56 487 ASP A O 1
ATOM 3743 N N . ASP A 1 488 ? -14.274 19.111 54.507 1.00 96.00 488 ASP A N 1
ATOM 3744 C CA . ASP A 1 488 ? -13.141 18.173 54.541 1.00 96.00 488 ASP A CA 1
ATOM 3745 C C . ASP A 1 488 ? -13.595 16.696 54.440 1.00 96.00 488 ASP A C 1
ATOM 3747 O O . ASP A 1 488 ? -13.286 15.878 55.316 1.00 96.00 488 ASP A O 1
ATOM 3751 N N . VAL A 1 489 ? -14.386 16.345 53.418 1.00 96.38 489 VAL A N 1
ATOM 3752 C CA . VAL A 1 489 ? -14.978 15.004 53.281 1.00 96.38 489 VAL A CA 1
ATOM 3753 C C . VAL A 1 489 ? -14.013 14.088 52.536 1.00 96.38 489 VAL A C 1
ATOM 3755 O O . VAL A 1 489 ? -13.799 14.229 51.336 1.00 96.38 489 VAL A O 1
ATOM 3758 N N . TYR A 1 490 ? -13.462 13.101 53.238 1.00 93.75 490 TYR A N 1
ATOM 3759 C CA . TYR A 1 490 ? -12.521 12.117 52.711 1.00 93.75 490 TYR A CA 1
ATOM 3760 C C . TYR A 1 490 ? -13.016 10.687 52.937 1.00 93.75 490 TYR A C 1
ATOM 3762 O O . TYR A 1 490 ? -13.401 10.306 54.040 1.00 93.75 490 TYR A O 1
ATOM 3770 N N . ALA A 1 491 ? -12.943 9.870 51.895 1.00 91.44 491 ALA A N 1
ATOM 3771 C CA . ALA A 1 491 ? -13.154 8.435 51.904 1.00 91.44 491 ALA A CA 1
ATOM 3772 C C . ALA A 1 491 ? -11.811 7.699 51.885 1.00 91.44 491 ALA A C 1
ATOM 3774 O O . ALA A 1 491 ? -10.932 8.000 51.077 1.00 91.44 491 ALA A O 1
ATOM 3775 N N . VAL A 1 492 ? -11.664 6.708 52.760 1.00 88.94 492 VAL A N 1
ATOM 3776 C CA . VAL A 1 492 ? -10.638 5.673 52.627 1.00 88.94 492 VAL A CA 1
ATOM 3777 C C . VAL A 1 492 ? -11.231 4.570 51.766 1.00 88.94 492 VAL A C 1
ATOM 3779 O O . VAL A 1 492 ? -12.177 3.901 52.187 1.00 88.94 492 VAL A O 1
ATOM 3782 N N . CYS A 1 493 ? -10.684 4.408 50.567 1.00 85.44 493 CYS A N 1
ATOM 3783 C CA . CYS A 1 493 ? -11.177 3.484 49.563 1.00 85.44 493 CYS A CA 1
ATOM 3784 C C . CYS A 1 493 ? -10.198 2.336 49.303 1.00 85.44 493 CYS A C 1
ATOM 3786 O O . CYS A 1 493 ? -8.986 2.507 49.443 1.00 85.44 493 CYS A O 1
ATOM 3788 N N . ARG A 1 494 ? -10.708 1.188 48.854 1.00 82.69 494 ARG A N 1
ATOM 3789 C CA . ARG A 1 494 ? -9.916 0.169 48.147 1.00 82.69 494 ARG A CA 1
ATOM 3790 C C . ARG A 1 494 ? -10.341 0.127 46.694 1.00 82.69 494 ARG A C 1
ATOM 3792 O O . ARG A 1 494 ? -11.533 -0.007 46.426 1.00 82.69 494 ARG A O 1
ATOM 3799 N N . ASP A 1 495 ? -9.378 0.202 45.788 1.00 79.88 495 ASP A N 1
ATOM 3800 C CA . ASP A 1 495 ? -9.644 -0.048 44.375 1.00 79.88 495 ASP A CA 1
ATOM 3801 C C . ASP A 1 495 ? -10.036 -1.519 44.186 1.00 79.88 495 ASP A C 1
ATOM 3803 O O . ASP A 1 495 ? -9.532 -2.401 44.889 1.00 79.88 495 ASP A O 1
ATOM 3807 N N . VAL A 1 496 ? -10.959 -1.776 43.265 1.00 75.44 496 VAL A N 1
ATOM 3808 C CA . VAL A 1 496 ? -11.392 -3.128 42.923 1.00 75.44 496 VAL A CA 1
ATOM 3809 C C . VAL A 1 496 ? -10.751 -3.535 41.608 1.00 75.44 496 VAL A C 1
ATOM 3811 O O . VAL A 1 496 ? -10.946 -2.886 40.583 1.00 75.44 496 VAL A O 1
ATOM 3814 N N . THR A 1 497 ? -9.971 -4.608 41.641 1.00 80.56 497 THR A N 1
ATOM 3815 C CA . THR A 1 497 ? -9.403 -5.236 40.451 1.00 80.56 497 THR A CA 1
ATOM 3816 C C . THR A 1 497 ? -10.331 -6.339 39.969 1.00 80.56 497 THR A C 1
ATOM 3818 O O . THR A 1 497 ? -10.863 -7.096 40.779 1.00 80.56 497 THR A O 1
ATOM 3821 N N . ARG A 1 498 ? -10.519 -6.431 38.651 1.00 84.00 498 ARG A N 1
ATOM 3822 C CA . ARG A 1 498 ? -11.337 -7.464 38.009 1.00 84.00 498 ARG A CA 1
ATOM 3823 C C . ARG A 1 498 ? -10.418 -8.446 37.297 1.00 84.00 498 ARG A C 1
ATOM 3825 O O . ARG A 1 498 ? -9.523 -8.020 36.567 1.00 84.00 498 ARG A O 1
ATOM 3832 N N . SER A 1 499 ? -10.632 -9.735 37.506 1.00 88.69 499 SER A N 1
ATOM 3833 C CA . SER A 1 499 ? -9.936 -10.807 36.796 1.00 88.69 499 SER A CA 1
ATOM 3834 C C . SER A 1 499 ? -10.956 -11.742 36.163 1.00 88.69 499 SER A C 1
ATOM 3836 O O . SER A 1 499 ? -11.932 -12.134 36.796 1.00 88.69 499 SER A O 1
ATOM 3838 N N . THR A 1 500 ? -10.750 -12.105 34.900 1.00 91.19 500 THR A N 1
ATOM 3839 C CA . THR A 1 500 ? -11.582 -13.115 34.240 1.00 91.19 500 THR A CA 1
ATOM 3840 C C . THR A 1 500 ? -11.368 -14.467 34.905 1.00 91.19 500 THR A C 1
ATOM 3842 O O . THR A 1 500 ? -10.224 -14.860 35.144 1.00 91.19 500 THR A O 1
ATOM 3845 N N . VAL A 1 501 ? -12.454 -15.187 35.181 1.00 93.94 501 VAL A N 1
ATOM 3846 C CA . VAL A 1 501 ? -12.406 -16.586 35.609 1.00 93.94 501 VAL A CA 1
ATOM 3847 C C . VAL A 1 501 ? -12.279 -17.438 34.341 1.00 93.94 501 VAL A C 1
ATOM 3849 O O . VAL A 1 501 ? -13.265 -17.577 33.621 1.00 93.94 501 VAL A O 1
ATOM 3852 N N . PRO A 1 502 ? -11.098 -18.006 34.020 1.00 90.56 502 PRO A N 1
ATOM 3853 C CA . PRO A 1 502 ? -10.814 -18.511 32.669 1.00 90.56 502 PRO A CA 1
ATOM 3854 C C . PRO A 1 502 ? -11.706 -19.670 32.212 1.00 90.56 502 PRO A C 1
ATOM 3856 O O . PRO A 1 502 ? -11.864 -19.909 31.022 1.00 90.56 502 PRO A O 1
ATOM 3859 N N . GLU A 1 503 ? -12.267 -20.415 33.164 1.00 93.12 503 GLU A N 1
ATOM 3860 C CA . GLU A 1 503 ? -13.184 -21.533 32.911 1.00 93.12 503 GLU A CA 1
ATOM 3861 C C . GLU A 1 503 ? -14.541 -21.064 32.366 1.00 93.12 503 GLU A C 1
ATOM 3863 O O . GLU A 1 503 ? -15.264 -21.841 31.744 1.00 93.12 503 GLU A O 1
ATOM 3868 N N . TYR A 1 504 ? -14.861 -19.790 32.579 1.00 94.94 504 TYR A N 1
ATOM 3869 C CA . TYR A 1 504 ? -16.100 -19.144 32.190 1.00 94.94 504 TYR A CA 1
ATOM 3870 C C . TYR A 1 504 ? -15.779 -17.877 31.397 1.00 94.94 504 TYR A C 1
ATOM 3872 O O . TYR A 1 504 ? -16.227 -16.804 31.769 1.00 94.94 504 TYR A O 1
ATOM 3880 N N . ASP A 1 505 ? -14.949 -17.963 30.361 1.00 95.25 505 ASP A N 1
ATOM 3881 C CA . ASP A 1 505 ? -14.712 -16.844 29.446 1.00 95.25 505 ASP A CA 1
ATOM 3882 C C . ASP A 1 505 ? -15.316 -17.170 28.077 1.00 95.25 505 ASP A C 1
ATOM 3884 O O . ASP A 1 505 ? -14.800 -18.018 27.349 1.00 95.25 505 ASP A O 1
ATOM 3888 N N . GLY A 1 506 ? -16.459 -16.556 27.762 1.00 94.94 506 GLY A N 1
ATOM 3889 C CA . GLY A 1 506 ? -17.197 -16.793 26.524 1.00 94.94 506 GLY A CA 1
ATOM 3890 C C . GLY A 1 506 ? -17.733 -18.220 26.406 1.00 94.94 506 GLY A C 1
ATOM 3891 O O . GLY A 1 506 ? -17.738 -18.795 25.318 1.00 94.94 506 GLY A O 1
ATOM 3892 N N . LEU A 1 507 ? -18.150 -18.827 27.520 1.00 96.56 507 LEU A N 1
ATOM 3893 C CA . LEU A 1 507 ? -18.605 -20.212 27.537 1.00 96.56 507 LEU A CA 1
ATOM 3894 C C . LEU A 1 507 ? -20.004 -20.334 26.918 1.00 96.56 507 LEU A C 1
ATOM 3896 O O . LEU A 1 507 ? -20.934 -19.644 27.331 1.00 96.56 507 LEU A O 1
ATOM 3900 N N . SER A 1 508 ? -20.164 -21.249 25.962 1.00 96.62 508 SER A N 1
ATOM 3901 C CA . SER A 1 508 ? -21.467 -21.571 25.366 1.00 96.62 508 SER A CA 1
ATOM 3902 C C . SER A 1 508 ? -22.445 -22.123 26.407 1.00 96.62 508 SER A C 1
ATOM 3904 O O . SER A 1 508 ? -22.109 -22.990 27.220 1.00 96.62 508 SER A O 1
ATOM 3906 N N . THR A 1 509 ? -23.682 -21.642 26.344 1.00 96.12 509 THR A N 1
ATOM 3907 C CA . THR A 1 509 ? -24.801 -22.052 27.208 1.00 96.12 509 THR A CA 1
ATOM 3908 C C . THR A 1 509 ? -25.738 -23.046 26.515 1.00 96.12 509 THR A C 1
ATOM 3910 O O . THR A 1 509 ? -26.733 -23.475 27.101 1.00 96.12 509 THR A O 1
ATOM 3913 N N . ALA A 1 510 ? -25.424 -23.437 25.276 1.00 95.56 510 ALA A N 1
ATOM 3914 C CA . ALA A 1 510 ? -26.241 -24.281 24.409 1.00 95.56 510 ALA A CA 1
ATOM 3915 C C . ALA A 1 510 ? -27.691 -23.772 24.247 1.00 95.56 510 ALA A C 1
ATOM 3917 O O . ALA A 1 510 ? -28.653 -24.546 24.330 1.00 95.56 510 ALA A O 1
ATOM 3918 N N . GLY A 1 511 ? -27.849 -22.459 24.056 1.00 93.75 511 GLY A N 1
ATOM 3919 C CA . GLY A 1 511 ? -29.133 -21.787 23.824 1.00 93.75 511 GLY A CA 1
ATOM 3920 C C . GLY A 1 511 ? -30.010 -21.641 25.061 1.00 93.75 511 GLY A C 1
ATOM 3921 O O . GLY A 1 511 ? -31.177 -21.273 24.942 1.00 93.75 511 GLY A O 1
ATOM 3922 N N . GLN A 1 512 ? -29.496 -21.951 26.252 1.00 96.50 512 GLN A N 1
ATOM 3923 C CA . GLN A 1 512 ? -30.234 -21.741 27.495 1.00 96.50 512 GLN A CA 1
ATOM 3924 C C . GLN A 1 512 ? -30.121 -20.285 27.943 1.00 96.50 512 GLN A C 1
ATOM 3926 O O . GLN A 1 512 ? -29.056 -19.695 27.849 1.00 96.50 512 GLN A O 1
ATOM 3931 N N . THR A 1 513 ? -31.186 -19.730 28.523 1.00 96.69 513 THR A N 1
ATOM 3932 C CA . THR A 1 513 ? -31.178 -18.376 29.108 1.00 96.69 513 THR A CA 1
ATOM 3933 C C . THR A 1 513 ? -30.843 -18.368 30.605 1.00 96.69 513 THR A C 1
ATOM 3935 O O . THR A 1 513 ? -31.209 -17.460 31.357 1.00 96.69 513 THR A O 1
ATOM 3938 N N . SER A 1 514 ? -30.177 -19.429 31.064 1.00 96.00 514 SER A N 1
ATOM 3939 C CA . SER A 1 514 ? -29.702 -19.568 32.434 1.00 96.00 514 SER A CA 1
ATOM 3940 C C . SER A 1 514 ? -28.439 -20.414 32.499 1.00 96.00 514 SER A C 1
ATOM 3942 O O . SER A 1 514 ? -28.346 -21.424 31.799 1.00 96.00 514 SER A O 1
ATOM 3944 N N . PHE A 1 515 ? -27.520 -20.064 33.396 1.00 97.25 515 PHE A N 1
ATOM 3945 C CA . PHE A 1 515 ? -26.278 -20.800 33.619 1.00 97.25 515 PHE A CA 1
ATOM 3946 C C . PHE A 1 515 ? -25.907 -20.807 35.105 1.00 97.25 515 PHE A C 1
ATOM 3948 O O . PHE A 1 515 ? -25.949 -19.768 35.762 1.00 97.25 515 PHE A O 1
ATOM 3955 N N . THR A 1 516 ? -25.544 -21.970 35.646 1.00 97.00 516 THR A N 1
ATOM 3956 C CA . THR A 1 516 ? -25.164 -22.115 37.058 1.00 97.00 516 THR A CA 1
ATOM 3957 C C . THR A 1 516 ? -23.649 -22.147 37.200 1.00 97.00 516 THR A C 1
ATOM 3959 O O . THR A 1 516 ? -22.990 -23.038 36.670 1.00 97.00 516 THR A O 1
ATOM 3962 N N . PHE A 1 517 ? -23.112 -21.194 37.958 1.00 95.50 517 PHE A N 1
ATOM 3963 C CA . PHE A 1 517 ? -21.716 -21.172 38.374 1.00 95.50 517 PHE A CA 1
ATOM 3964 C C . PHE A 1 517 ? -21.554 -21.917 39.695 1.00 95.50 517 PHE A C 1
ATOM 3966 O O . PHE A 1 517 ? -22.269 -21.641 40.662 1.00 95.50 517 PHE A O 1
ATOM 3973 N N . GLU A 1 518 ? -20.581 -22.820 39.757 1.00 92.38 518 GLU A N 1
ATOM 3974 C CA . GLU A 1 518 ? -20.244 -23.593 40.953 1.00 92.38 518 GLU A CA 1
ATOM 3975 C C . GLU A 1 518 ? -18.741 -23.514 41.246 1.00 92.38 518 GLU A C 1
ATOM 3977 O O . GLU A 1 518 ? -17.936 -23.179 40.377 1.00 92.38 518 GLU A O 1
ATOM 3982 N N . GLY A 1 519 ? -18.355 -23.851 42.480 1.00 88.62 519 GLY A N 1
ATOM 3983 C CA . GLY A 1 519 ? -16.948 -23.932 42.885 1.00 88.62 519 GLY A CA 1
ATOM 3984 C C . GLY A 1 519 ? -16.269 -22.578 43.097 1.00 88.62 519 GLY A C 1
ATOM 3985 O O . GLY A 1 519 ? -15.044 -22.514 43.101 1.00 88.62 519 GLY A O 1
ATOM 3986 N N . LEU A 1 520 ? -17.050 -21.514 43.277 1.00 91.69 520 LEU A N 1
ATOM 3987 C CA . LEU A 1 520 ? -16.555 -20.160 43.503 1.00 91.69 520 LEU A CA 1
ATOM 3988 C C . LEU A 1 520 ? -16.100 -19.950 44.958 1.00 91.69 520 LEU A C 1
ATOM 3990 O O . LEU A 1 520 ? -16.614 -20.588 45.879 1.00 91.69 520 LEU A O 1
ATOM 3994 N N . ASP A 1 521 ? -15.170 -19.014 45.167 1.00 86.25 521 ASP A N 1
ATOM 3995 C CA . ASP A 1 521 ? -14.665 -18.650 46.496 1.00 86.25 521 ASP A CA 1
ATOM 3996 C C . ASP A 1 521 ? -15.758 -18.070 47.406 1.00 86.25 521 ASP A C 1
ATOM 3998 O O . ASP A 1 521 ? -16.474 -17.135 47.032 1.00 86.25 521 ASP A O 1
ATOM 4002 N N . GLU A 1 522 ? -15.824 -18.580 48.640 1.00 83.12 522 GLU A N 1
ATOM 4003 C CA . GLU A 1 522 ? -16.816 -18.173 49.639 1.00 83.12 522 GLU A CA 1
ATOM 4004 C C . GLU A 1 522 ? -16.785 -16.676 49.958 1.00 83.12 522 GLU A C 1
ATOM 4006 O O . GLU A 1 522 ? -15.734 -16.094 50.244 1.00 83.12 522 GLU A O 1
ATOM 4011 N N . GLY A 1 523 ? -17.965 -16.045 49.962 1.00 72.19 523 GLY A N 1
ATOM 4012 C CA . GLY A 1 523 ? -18.100 -14.608 50.210 1.00 72.19 523 GLY A CA 1
ATOM 4013 C C . GLY A 1 523 ? -17.472 -13.712 49.136 1.00 72.19 523 GLY A C 1
ATOM 4014 O O . GLY A 1 523 ? -17.368 -12.498 49.347 1.00 72.19 523 GLY A O 1
ATOM 4015 N N . GLY A 1 524 ? -17.032 -14.299 48.017 1.00 82.31 524 GLY A N 1
ATOM 4016 C CA . GLY A 1 524 ? -16.485 -13.589 46.871 1.00 82.31 524 GLY A CA 1
ATOM 4017 C C . GLY A 1 524 ? -17.522 -12.703 46.185 1.00 82.31 524 GLY A C 1
ATOM 4018 O O . GLY A 1 524 ? -18.736 -12.888 46.322 1.00 82.31 524 GLY A O 1
ATOM 4019 N N . ILE A 1 525 ? -17.025 -11.714 45.447 1.00 85.00 525 ILE A N 1
ATOM 4020 C CA . ILE A 1 525 ? -17.836 -10.873 44.571 1.00 85.00 525 ILE A CA 1
ATOM 4021 C C . ILE A 1 525 ? -17.455 -11.224 43.145 1.00 85.00 525 ILE A C 1
ATOM 4023 O O . ILE A 1 525 ? -16.273 -11.262 42.804 1.00 85.00 525 ILE A O 1
ATOM 4027 N N . TYR A 1 526 ? -18.466 -11.478 42.335 1.00 90.06 526 TYR A N 1
ATOM 4028 C CA . TYR A 1 526 ? -18.316 -11.810 40.933 1.00 90.06 526 TYR A CA 1
ATOM 4029 C C . TYR A 1 526 ? -19.208 -10.900 40.102 1.00 90.06 526 TYR A C 1
ATOM 4031 O O . TYR A 1 526 ? -20.159 -10.322 40.623 1.00 90.06 526 TYR A O 1
ATOM 4039 N N . ALA A 1 527 ? -18.939 -10.794 38.811 1.00 91.62 527 ALA A N 1
ATOM 4040 C CA . ALA A 1 527 ? -19.919 -10.304 37.856 1.00 91.62 527 ALA A CA 1
ATOM 4041 C C . ALA A 1 527 ? -19.939 -11.204 36.636 1.00 91.62 527 ALA A C 1
ATOM 4043 O O . ALA A 1 527 ? -18.903 -11.750 36.268 1.00 91.62 527 ALA A O 1
ATOM 4044 N N . PHE A 1 528 ? -21.101 -11.353 36.015 1.00 95.12 528 PHE A N 1
ATOM 4045 C CA . PHE A 1 528 ? -21.204 -12.055 34.744 1.00 95.12 528 PHE A CA 1
ATOM 4046 C C . PHE A 1 528 ? -21.722 -11.131 33.645 1.00 95.12 528 PHE A C 1
ATOM 4048 O O . PHE A 1 528 ? -22.495 -10.206 33.916 1.00 95.12 528 PHE A O 1
ATOM 4055 N N . THR A 1 529 ? -21.294 -11.405 32.417 1.00 97.12 529 THR A N 1
ATOM 4056 C CA . THR A 1 529 ? -21.799 -10.793 31.183 1.00 97.12 529 THR A CA 1
ATOM 4057 C C . THR A 1 529 ? -22.237 -11.887 30.219 1.00 97.12 529 THR A C 1
ATOM 4059 O O . THR A 1 529 ? -21.780 -13.029 30.309 1.00 97.12 529 THR A O 1
ATOM 4062 N N . VAL A 1 530 ? -23.160 -11.555 29.322 1.00 97.31 530 VAL A N 1
ATOM 4063 C CA . VAL A 1 530 ? -23.721 -12.481 28.337 1.00 97.31 530 VAL A CA 1
ATOM 4064 C C . VAL A 1 530 ? -23.727 -11.809 26.965 1.00 97.31 530 VAL A C 1
ATOM 4066 O O . VAL A 1 530 ? -24.081 -10.635 26.864 1.00 97.31 530 VAL A O 1
ATOM 4069 N N . ARG A 1 531 ? -23.408 -12.577 25.918 1.00 96.31 531 ARG A N 1
ATOM 4070 C CA . ARG A 1 531 ? -23.627 -12.233 24.501 1.00 96.31 531 ARG A CA 1
ATOM 4071 C C . ARG A 1 531 ? -24.543 -13.247 23.836 1.00 96.31 531 ARG A C 1
ATOM 4073 O O . ARG A 1 531 ? -24.435 -14.437 24.123 1.00 96.31 531 ARG A O 1
ATOM 4080 N N . GLY A 1 532 ? -25.428 -12.795 22.954 1.00 95.38 532 GLY A N 1
ATOM 4081 C CA . GLY A 1 532 ? -26.174 -13.661 22.039 1.00 95.38 532 GLY A CA 1
ATOM 4082 C C . GLY A 1 532 ? -25.340 -14.000 20.804 1.00 95.38 532 GLY A C 1
ATOM 4083 O O . GLY A 1 532 ? -24.508 -13.203 20.383 1.00 95.38 532 GLY A O 1
ATOM 4084 N N . THR A 1 533 ? -25.541 -15.181 20.222 1.00 93.56 533 THR A N 1
ATOM 4085 C CA . THR A 1 533 ? -24.921 -15.558 18.942 1.00 93.56 533 THR A CA 1
ATOM 4086 C C . THR A 1 533 ? -25.836 -16.458 18.117 1.00 93.56 533 THR A C 1
ATOM 4088 O O . THR A 1 533 ? -26.585 -17.280 18.655 1.00 93.56 533 THR A O 1
ATOM 4091 N N . ASP A 1 534 ? -25.792 -16.318 16.796 1.00 89.88 534 ASP A N 1
ATOM 4092 C CA . ASP A 1 534 ? -26.457 -17.217 15.845 1.00 89.88 534 ASP A CA 1
ATOM 4093 C C . ASP A 1 534 ? -25.482 -18.240 15.218 1.00 89.88 534 ASP A C 1
ATOM 4095 O O . ASP A 1 534 ? -25.877 -19.073 14.402 1.00 89.88 534 ASP A O 1
ATOM 4099 N N . GLY A 1 535 ? -24.214 -18.209 15.648 1.00 85.19 535 GLY A N 1
ATOM 4100 C CA . GLY A 1 535 ? -23.113 -19.016 15.125 1.00 85.19 535 GLY A CA 1
ATOM 4101 C C . GLY A 1 535 ? -22.255 -18.305 14.074 1.00 85.19 535 GLY A C 1
ATOM 4102 O O . GLY A 1 535 ? -21.141 -18.767 13.822 1.00 85.19 535 GLY A O 1
ATOM 4103 N N . THR A 1 536 ? -22.737 -17.199 13.502 1.00 81.31 536 THR A N 1
ATOM 4104 C CA . THR A 1 536 ? -22.010 -16.343 12.550 1.00 81.31 536 THR A CA 1
ATOM 4105 C C . THR A 1 536 ? -21.699 -14.975 13.149 1.00 81.31 536 THR A C 1
ATOM 4107 O O . THR A 1 536 ? -20.540 -14.570 13.157 1.00 81.31 536 THR A O 1
ATOM 4110 N N . GLU A 1 537 ? -22.695 -14.325 13.743 1.00 83.06 537 GLU A N 1
ATOM 4111 C CA . GLU A 1 537 ? -22.587 -13.028 14.407 1.00 83.06 537 GLU A CA 1
ATOM 4112 C C . GLU A 1 537 ? -22.674 -13.184 15.934 1.00 83.06 537 GLU A C 1
ATOM 4114 O O . GLU A 1 537 ? -23.153 -14.195 16.474 1.00 83.06 537 GLU A O 1
ATOM 4119 N N . GLN A 1 538 ? -22.209 -12.164 16.656 1.00 90.19 538 GLN A N 1
ATOM 4120 C CA . GLN A 1 538 ? -22.374 -12.036 18.103 1.00 90.19 538 GLN A CA 1
ATOM 4121 C C . GLN A 1 538 ? -22.943 -10.660 18.429 1.00 90.19 538 GLN A C 1
ATOM 4123 O O . GLN A 1 538 ? -22.588 -9.672 17.794 1.00 90.19 538 GLN A O 1
ATOM 4128 N N . SER A 1 539 ? -23.805 -10.599 19.437 1.00 91.62 539 SER A N 1
ATOM 4129 C CA . SER A 1 539 ? -24.247 -9.334 20.009 1.00 91.62 539 SER A CA 1
ATOM 4130 C C . SER A 1 539 ? -23.125 -8.658 20.803 1.00 91.62 539 SER A C 1
ATOM 4132 O O . SER A 1 539 ? -22.143 -9.301 21.189 1.00 91.62 539 SER A O 1
ATOM 4134 N N . ASP A 1 540 ? -23.339 -7.396 21.170 1.00 89.38 540 ASP A N 1
ATOM 4135 C CA . ASP A 1 540 ? -22.520 -6.727 22.179 1.00 89.38 540 ASP A CA 1
ATOM 4136 C C . ASP A 1 540 ? -22.671 -7.404 23.556 1.00 89.38 540 ASP A C 1
ATOM 4138 O O . ASP A 1 540 ? -23.670 -8.083 23.840 1.00 89.38 540 ASP A O 1
ATOM 4142 N N . ASP A 1 541 ? -21.663 -7.227 24.419 1.00 90.31 541 ASP A N 1
ATOM 4143 C CA . ASP A 1 541 ? -21.705 -7.690 25.808 1.00 90.31 541 ASP A CA 1
ATOM 4144 C C . ASP A 1 541 ? -22.805 -6.958 26.588 1.00 90.31 541 ASP A C 1
ATOM 4146 O O . ASP A 1 541 ? -22.902 -5.728 26.587 1.00 90.31 541 ASP A O 1
ATOM 4150 N N . SER A 1 542 ? -23.610 -7.714 27.335 1.00 93.19 542 SER A N 1
ATOM 4151 C CA . SER A 1 542 ? -24.502 -7.132 28.336 1.00 93.19 542 SER A CA 1
ATOM 4152 C C . SER A 1 542 ? -23.723 -6.332 29.390 1.00 93.19 542 SER A C 1
ATOM 4154 O O . SER A 1 542 ? -22.567 -6.629 29.695 1.00 93.19 542 SER A O 1
ATOM 4156 N N . ALA A 1 543 ? -24.401 -5.413 30.080 1.00 87.81 543 ALA A N 1
ATOM 4157 C CA . ALA A 1 543 ? -23.857 -4.819 31.302 1.00 87.81 543 ALA A CA 1
ATOM 4158 C C . ALA A 1 543 ? -23.493 -5.897 32.350 1.00 87.81 543 ALA A C 1
ATOM 4160 O O . ALA A 1 543 ? -24.161 -6.929 32.451 1.00 87.81 543 ALA A O 1
ATOM 4161 N N . GLU A 1 544 ? -22.456 -5.640 33.154 1.00 89.62 544 GLU A N 1
ATOM 4162 C CA . GLU A 1 544 ? -22.022 -6.529 34.240 1.00 89.62 544 GLU A CA 1
ATOM 4163 C C . GLU A 1 544 ? -23.140 -6.710 35.285 1.00 89.62 544 GLU A C 1
ATOM 4165 O O . GLU A 1 544 ? -23.588 -5.750 35.918 1.00 89.62 544 GLU A O 1
ATOM 4170 N N . CYS A 1 545 ? -23.559 -7.955 35.528 1.00 86.25 545 CYS A N 1
ATOM 4171 C CA . CYS A 1 545 ? -24.446 -8.283 36.642 1.00 86.25 545 CYS A CA 1
ATOM 4172 C C . CYS A 1 545 ? -23.616 -8.732 37.848 1.00 86.25 545 CYS A C 1
ATOM 4174 O O . CYS A 1 545 ? -23.134 -9.864 37.896 1.00 86.25 545 CYS A O 1
ATOM 4176 N N . VAL A 1 546 ? -23.430 -7.828 38.815 1.00 86.75 546 VAL A N 1
ATOM 4177 C CA . VAL A 1 546 ? -22.614 -8.074 40.014 1.00 86.75 546 VAL A CA 1
ATOM 4178 C C . VAL A 1 546 ? -23.380 -8.919 41.034 1.00 86.75 546 VAL A C 1
ATOM 4180 O O . VAL A 1 546 ? -24.506 -8.601 41.419 1.00 86.75 546 VAL A O 1
ATOM 4183 N N . VAL A 1 547 ? -22.733 -9.971 41.528 1.00 84.69 547 VAL A N 1
ATOM 4184 C CA . VAL A 1 547 ? -23.266 -10.945 42.480 1.00 84.69 547 VAL A CA 1
ATOM 4185 C C . VAL A 1 547 ? -22.303 -11.083 43.647 1.00 84.69 547 VAL A C 1
ATOM 4187 O O . VAL A 1 547 ? -21.105 -11.298 43.469 1.00 84.69 547 VAL A O 1
ATOM 4190 N N . ARG A 1 548 ? -22.832 -10.994 44.867 1.00 83.38 548 ARG A N 1
ATOM 4191 C CA . ARG A 1 548 ? -22.075 -11.274 46.086 1.00 83.38 548 ARG A CA 1
ATOM 4192 C C . ARG A 1 548 ? -22.521 -12.607 46.660 1.00 83.38 548 ARG A C 1
ATOM 4194 O O . ARG A 1 548 ? -23.708 -12.785 46.914 1.00 83.38 548 ARG A O 1
ATOM 4201 N N . LEU A 1 549 ? -21.569 -13.507 46.878 1.00 81.75 549 LEU A N 1
ATOM 4202 C CA . LEU A 1 549 ? -21.847 -14.796 47.497 1.00 81.75 549 LEU A CA 1
ATOM 4203 C C . LEU A 1 549 ? -22.003 -14.652 49.009 1.00 81.75 549 LEU A C 1
ATOM 4205 O O . LEU A 1 549 ? -21.416 -13.768 49.642 1.00 81.75 549 LEU A O 1
ATOM 4209 N N . ASP A 1 550 ? -22.792 -15.549 49.587 1.00 73.94 550 ASP A N 1
ATOM 4210 C CA . ASP A 1 550 ? -22.982 -15.608 51.028 1.00 73.94 550 ASP A CA 1
ATOM 4211 C C . ASP A 1 550 ? -21.745 -16.175 51.740 1.00 73.94 550 ASP A C 1
ATOM 4213 O O . ASP A 1 550 ? -20.910 -16.875 51.169 1.00 73.94 550 ASP A O 1
ATOM 4217 N N . TYR A 1 551 ? -21.650 -15.913 53.041 1.00 59.22 551 TYR A N 1
ATOM 4218 C CA . TYR A 1 551 ? -20.768 -16.677 53.920 1.00 59.22 551 TYR A CA 1
ATOM 4219 C C . TYR A 1 551 ? -21.550 -17.837 54.531 1.00 59.22 551 TYR A C 1
ATOM 4221 O O . TYR A 1 551 ? -22.716 -17.673 54.904 1.00 59.22 551 TYR A O 1
ATOM 4229 N N . ILE A 1 552 ? -20.894 -18.979 54.758 1.00 51.91 552 ILE A N 1
ATOM 4230 C CA . ILE A 1 552 ? -21.430 -20.011 55.652 1.00 51.91 552 ILE A CA 1
ATOM 4231 C C . ILE A 1 552 ? -21.455 -19.432 57.073 1.00 51.91 552 ILE A C 1
ATOM 4233 O O . ILE A 1 552 ? -20.521 -19.581 57.863 1.00 51.91 552 ILE A O 1
ATOM 4237 N N . THR A 1 553 ? -22.541 -18.754 57.433 1.00 44.97 553 THR A N 1
ATOM 4238 C CA . THR A 1 553 ? -22.804 -18.416 58.828 1.00 44.97 553 THR A CA 1
ATOM 4239 C C . THR A 1 553 ? -23.388 -19.650 59.496 1.00 44.97 553 THR A C 1
ATOM 4241 O O . THR A 1 553 ? -24.591 -19.880 59.563 1.00 44.97 553 THR A O 1
ATOM 4244 N N . GLY A 1 554 ? -22.510 -20.496 60.025 1.00 37.88 554 GLY A N 1
ATOM 4245 C CA . GLY A 1 554 ? -22.918 -21.470 61.025 1.00 37.88 554 GLY A CA 1
ATOM 4246 C C . GLY A 1 554 ? -23.293 -20.745 62.317 1.00 37.88 554 GLY A C 1
ATOM 4247 O O . GLY A 1 554 ? -22.478 -20.754 63.230 1.00 37.88 554 GLY A O 1
ATOM 4248 N N . LEU A 1 555 ? -24.455 -20.076 62.374 1.00 36.75 555 LEU A N 1
ATOM 4249 C CA . LEU A 1 555 ? -25.212 -19.708 63.584 1.00 36.75 555 LEU A CA 1
ATOM 4250 C C . LEU A 1 555 ? -26.450 -18.874 63.215 1.00 36.75 555 LEU A C 1
ATOM 4252 O O . LEU A 1 555 ? -26.424 -17.645 63.205 1.00 36.75 555 LEU A O 1
ATOM 4256 N N . ASP A 1 556 ? -27.558 -19.569 62.992 1.00 33.03 556 ASP A N 1
ATOM 4257 C CA . ASP A 1 556 ? -28.882 -18.966 62.916 1.00 33.03 556 ASP A CA 1
ATOM 4258 C C . ASP A 1 556 ? -29.359 -18.555 64.328 1.00 33.03 556 ASP A C 1
ATOM 4260 O O . ASP A 1 556 ? -29.415 -19.367 65.255 1.00 33.03 556 ASP A O 1
ATOM 4264 N N . GLY A 1 557 ? -29.655 -17.264 64.484 1.00 35.72 557 GLY A N 1
ATOM 4265 C CA . GLY A 1 557 ? -30.461 -16.614 65.528 1.00 35.72 557 GLY A CA 1
ATOM 4266 C C . GLY A 1 557 ? -30.433 -17.133 66.977 1.00 35.72 557 GLY A C 1
ATOM 4267 O O . GLY A 1 557 ? -31.242 -17.977 67.363 1.00 35.72 557 GLY A O 1
ATOM 4268 N N . ILE A 1 558 ? -29.695 -16.453 67.866 1.00 29.84 558 ILE A N 1
ATOM 4269 C CA . ILE A 1 558 ? -30.020 -16.447 69.306 1.00 29.84 558 ILE A CA 1
ATOM 4270 C C . ILE A 1 558 ? -30.746 -15.144 69.654 1.00 29.84 558 ILE A C 1
ATOM 4272 O O . ILE A 1 558 ? -30.155 -14.068 69.724 1.00 29.84 558 ILE A O 1
ATOM 4276 N N . ARG A 1 559 ? -32.057 -15.260 69.909 1.00 28.16 559 ARG A N 1
ATOM 4277 C CA . ARG A 1 559 ? -32.866 -14.222 70.568 1.00 28.16 559 ARG A CA 1
ATOM 4278 C C . ARG A 1 559 ? -32.257 -13.887 71.939 1.00 28.16 559 ARG A C 1
ATOM 4280 O O . ARG A 1 559 ? -31.856 -14.811 72.649 1.00 28.16 559 ARG A O 1
ATOM 4287 N N . PRO A 1 560 ? -32.244 -12.618 72.378 1.00 30.84 560 PRO A N 1
ATOM 4288 C CA . PRO A 1 560 ? -31.650 -12.263 73.657 1.00 30.84 560 PRO A CA 1
ATOM 4289 C C . PRO A 1 560 ? -32.546 -12.773 74.793 1.00 30.84 560 PRO A C 1
ATOM 4291 O O . PRO A 1 560 ? -33.609 -12.215 75.059 1.00 30.84 560 PRO A O 1
ATOM 4294 N N . SER A 1 561 ? -32.125 -13.833 75.486 1.00 29.56 561 SER A N 1
ATOM 4295 C CA . SER A 1 561 ? -32.672 -14.154 76.803 1.00 29.56 561 SER A CA 1
ATOM 4296 C C . SER A 1 561 ? -31.799 -13.511 77.871 1.00 29.56 561 SER A C 1
ATOM 4298 O O . SER A 1 561 ? -30.623 -13.837 78.023 1.00 29.56 561 SER A O 1
ATOM 4300 N N . SER A 1 562 ? -32.399 -12.604 78.630 1.00 41.41 562 SER A N 1
ATOM 4301 C CA . SER A 1 562 ? -31.856 -12.043 79.858 1.00 41.41 562 SER A CA 1
ATOM 4302 C C . SER A 1 562 ? -31.454 -13.141 80.853 1.00 41.41 562 SER A C 1
ATOM 4304 O O . SER A 1 562 ? -32.324 -13.814 81.407 1.00 41.41 562 SER A O 1
ATOM 4306 N N . SER A 1 563 ? -30.163 -13.265 81.157 1.00 37.44 563 SER A N 1
ATOM 4307 C CA . SER A 1 563 ? -29.706 -13.793 82.446 1.00 37.44 563 SER A CA 1
ATOM 4308 C C . SER A 1 563 ? -28.289 -13.314 82.749 1.00 37.44 563 SER A C 1
ATOM 4310 O O . SER A 1 563 ? -27.397 -13.435 81.916 1.00 37.44 563 SER A O 1
ATOM 4312 N N . ASP A 1 564 ? -28.107 -12.774 83.950 1.00 51.12 564 ASP A N 1
ATOM 4313 C CA . ASP A 1 564 ? -26.848 -12.288 84.513 1.00 51.12 564 ASP A CA 1
ATOM 4314 C C . ASP A 1 564 ? -25.841 -13.457 84.627 1.00 51.12 564 ASP A C 1
ATOM 4316 O O . ASP A 1 564 ? -25.909 -14.288 85.537 1.00 51.12 564 ASP A O 1
ATOM 4320 N N . GLY A 1 565 ? -24.968 -13.587 83.623 1.00 44.09 565 GLY A N 1
ATOM 4321 C CA . GLY A 1 565 ? -24.023 -14.693 83.468 1.00 44.09 565 GLY A CA 1
ATOM 4322 C C . GLY A 1 565 ? -22.777 -14.543 84.345 1.00 44.09 565 GLY A C 1
ATOM 4323 O O . GLY A 1 565 ? -22.209 -13.459 84.497 1.00 44.09 565 GLY A O 1
ATOM 4324 N N . ARG A 1 566 ? -22.337 -15.658 84.932 1.00 55.75 566 ARG A N 1
ATOM 4325 C CA . ARG A 1 566 ? -21.170 -15.773 85.822 1.00 55.75 566 ARG A CA 1
ATOM 4326 C C . ARG A 1 566 ? -19.878 -15.472 85.045 1.00 55.75 566 ARG A C 1
ATOM 4328 O O . ARG A 1 566 ? -19.645 -16.064 83.999 1.00 55.75 566 ARG A O 1
ATOM 4335 N N . ALA A 1 567 ? -19.021 -14.591 85.564 1.00 67.81 567 ALA A N 1
ATOM 4336 C CA . ALA A 1 567 ? -17.753 -14.245 84.915 1.00 67.81 567 ALA A CA 1
ATOM 4337 C C . ALA A 1 567 ? -16.824 -15.468 84.756 1.00 67.81 567 ALA A C 1
ATOM 4339 O O . ALA A 1 567 ? -16.568 -16.186 85.726 1.00 67.81 567 ALA A O 1
ATOM 4340 N N . VAL A 1 568 ? -16.293 -15.663 83.547 1.00 77.06 568 VAL A N 1
ATOM 4341 C CA . VAL A 1 568 ? -15.349 -16.731 83.187 1.00 77.06 568 VAL A CA 1
ATOM 4342 C C . VAL A 1 568 ? -13.936 -16.148 83.102 1.00 77.06 568 VAL A C 1
ATOM 4344 O O . VAL A 1 568 ? -13.743 -15.042 82.595 1.00 77.06 568 VAL A O 1
ATOM 4347 N N . ILE A 1 569 ? -12.943 -16.864 83.632 1.00 79.38 569 ILE A N 1
ATOM 4348 C CA . ILE A 1 569 ? -11.552 -16.404 83.741 1.00 79.38 569 ILE A CA 1
ATOM 4349 C C . ILE A 1 569 ? -10.680 -17.272 82.833 1.00 79.38 569 ILE A C 1
ATOM 4351 O O . ILE A 1 569 ? -10.772 -18.493 82.902 1.00 79.38 569 ILE A O 1
ATOM 4355 N N . TYR A 1 570 ? -9.816 -16.658 82.030 1.00 79.56 570 TYR A N 1
ATOM 4356 C CA . TYR A 1 570 ? -8.858 -17.335 81.155 1.00 79.56 570 TYR A CA 1
ATOM 4357 C C . TYR A 1 570 ? -7.424 -16.944 81.517 1.00 79.56 570 TYR A C 1
ATOM 4359 O O . TYR A 1 570 ? -7.176 -15.799 81.905 1.00 79.56 570 TYR A O 1
ATOM 4367 N N . ASP A 1 571 ? -6.477 -17.872 81.384 1.00 78.75 571 ASP A N 1
ATOM 4368 C CA . ASP A 1 571 ? -5.049 -17.538 81.393 1.00 78.75 571 ASP A CA 1
ATOM 4369 C C . ASP A 1 571 ? -4.591 -16.961 80.037 1.00 78.75 571 ASP A C 1
ATOM 4371 O O . ASP A 1 571 ? -5.345 -16.914 79.063 1.00 78.75 571 ASP A O 1
ATOM 4375 N N . MET A 1 572 ? -3.339 -16.503 79.960 1.00 75.75 572 MET A N 1
ATOM 4376 C CA . MET A 1 572 ? -2.755 -15.949 78.726 1.00 75.75 572 MET A CA 1
ATOM 4377 C C . MET A 1 572 ? -2.594 -16.986 77.601 1.00 75.75 572 MET A C 1
ATOM 4379 O O . MET A 1 572 ? -2.240 -16.614 76.487 1.00 75.75 572 MET A O 1
ATOM 4383 N N . GLN A 1 573 ? -2.828 -18.269 77.882 1.00 69.75 573 GLN A N 1
ATOM 4384 C CA . GLN A 1 573 ? -2.832 -19.353 76.904 1.00 69.75 573 GLN A CA 1
ATOM 4385 C C . GLN A 1 573 ? -4.261 -19.723 76.464 1.00 69.75 573 GLN A C 1
ATOM 4387 O O . GLN A 1 573 ? -4.441 -20.700 75.742 1.00 69.75 573 GLN A O 1
ATOM 4392 N N . GLY A 1 574 ? -5.278 -18.959 76.885 1.00 64.06 574 GLY A N 1
ATOM 4393 C CA . GLY A 1 574 ? -6.674 -19.161 76.493 1.00 64.06 574 GLY A CA 1
ATOM 4394 C C . GLY A 1 574 ? -7.377 -20.302 77.230 1.00 64.06 574 GLY A C 1
ATOM 4395 O O . GLY A 1 574 ? -8.489 -20.676 76.857 1.00 64.06 574 GLY A O 1
ATOM 4396 N N . ARG A 1 575 ? -6.773 -20.864 78.286 1.00 74.50 575 ARG A N 1
ATOM 4397 C CA . ARG A 1 575 ? -7.378 -21.956 79.062 1.00 74.50 575 ARG A CA 1
ATOM 4398 C C . ARG A 1 575 ? -8.317 -21.399 80.120 1.00 74.50 575 ARG A C 1
ATOM 4400 O O . ARG A 1 575 ? -7.968 -20.469 80.846 1.00 74.50 575 ARG A O 1
ATOM 4407 N N . MET A 1 576 ? -9.502 -21.993 80.224 1.00 74.50 576 MET A N 1
ATOM 4408 C CA . MET A 1 576 ? -10.516 -21.596 81.197 1.00 74.50 576 MET A CA 1
ATOM 4409 C C . MET A 1 576 ? -10.125 -22.037 82.616 1.00 74.50 576 MET A C 1
ATOM 4411 O O . MET A 1 576 ? -9.852 -23.210 82.867 1.00 74.50 576 MET A O 1
ATOM 4415 N N . MET A 1 577 ? -10.130 -21.095 83.556 1.00 76.44 577 MET A N 1
ATOM 4416 C CA . MET A 1 577 ? -9.786 -21.298 84.960 1.00 76.44 577 MET A CA 1
ATOM 4417 C C . MET A 1 577 ? -11.064 -21.457 85.790 1.00 76.44 577 MET A C 1
ATOM 4419 O O . MET A 1 577 ? -11.883 -20.541 85.884 1.00 76.44 577 MET A O 1
ATOM 4423 N N . HIS A 1 578 ? -11.240 -22.620 86.418 1.00 64.69 578 HIS A N 1
ATOM 4424 C CA . HIS A 1 578 ? -12.383 -22.894 87.291 1.00 64.69 578 HIS A CA 1
ATOM 4425 C C . HIS A 1 578 ? -12.139 -22.357 88.715 1.00 64.69 578 HIS A C 1
ATOM 4427 O O . HIS A 1 578 ? -11.026 -22.425 89.228 1.00 64.69 578 HIS A O 1
ATOM 4433 N N . GLY A 1 579 ? -13.184 -21.791 89.334 1.00 58.16 579 GLY A N 1
ATOM 4434 C CA . GLY A 1 579 ? -13.115 -20.962 90.546 1.00 58.16 579 GLY A CA 1
ATOM 4435 C C . GLY A 1 579 ? -12.259 -21.505 91.702 1.00 58.16 579 GLY A C 1
ATOM 4436 O O . GLY A 1 579 ? -12.440 -22.630 92.157 1.00 58.16 579 GLY A O 1
ATOM 4437 N N . GLY A 1 580 ? -11.365 -20.645 92.201 1.00 62.47 580 GLY A N 1
ATOM 4438 C CA . GLY A 1 580 ? -10.413 -20.875 93.290 1.00 62.47 580 GLY A CA 1
ATOM 4439 C C . GLY A 1 580 ? -9.441 -19.689 93.406 1.00 62.47 580 GLY A C 1
ATOM 4440 O O . GLY A 1 580 ? -9.543 -18.733 92.636 1.00 62.47 580 GLY A O 1
ATOM 4441 N N . VAL A 1 581 ? -8.505 -19.718 94.362 1.00 65.50 581 VAL A N 1
ATOM 4442 C CA . VAL A 1 581 ? -7.447 -18.692 94.462 1.00 65.50 581 VAL A CA 1
ATOM 4443 C C . VAL A 1 581 ? -6.549 -18.795 93.227 1.00 65.50 581 VAL A C 1
ATOM 4445 O O . VAL A 1 581 ? -5.862 -19.797 93.040 1.00 65.50 581 VAL A O 1
ATOM 4448 N N . LEU A 1 582 ? -6.578 -17.770 92.372 1.00 73.69 582 LEU A N 1
ATOM 4449 C CA . LEU A 1 582 ? -5.759 -17.717 91.163 1.00 73.69 582 LEU A CA 1
ATOM 4450 C C . LEU A 1 582 ? -4.266 -17.595 91.532 1.00 73.69 582 LEU A C 1
ATOM 4452 O O . LEU A 1 582 ? -3.920 -16.753 92.365 1.00 73.69 582 LEU A O 1
ATOM 4456 N N . PRO A 1 583 ? -3.367 -18.378 90.911 1.00 74.88 583 PRO A N 1
ATOM 4457 C CA . PRO A 1 583 ? -1.923 -18.185 91.038 1.00 74.88 583 PRO A CA 1
ATOM 4458 C C . PRO A 1 583 ? -1.481 -16.785 90.586 1.00 74.88 583 PRO A C 1
ATOM 4460 O O . PRO A 1 583 ? -2.174 -16.132 89.803 1.00 74.88 583 PRO A O 1
ATOM 4463 N N . ARG A 1 584 ? -0.287 -16.344 91.006 1.00 76.75 584 ARG A N 1
ATOM 4464 C CA . ARG A 1 584 ? 0.323 -15.104 90.496 1.00 76.75 584 ARG A CA 1
ATOM 4465 C C . ARG A 1 584 ? 0.414 -15.145 88.972 1.00 76.75 584 ARG A C 1
ATOM 4467 O O . ARG A 1 584 ? 1.025 -16.056 88.421 1.00 76.75 584 ARG A O 1
ATOM 4474 N N . GLY A 1 585 ? -0.188 -14.169 88.301 1.00 77.38 585 GLY A N 1
ATOM 4475 C CA . GLY A 1 585 ? -0.300 -14.188 86.846 1.00 77.38 585 GLY A CA 1
ATOM 4476 C C . GLY A 1 585 ? -1.244 -13.132 86.280 1.00 77.38 585 GLY A C 1
ATOM 4477 O O . GLY A 1 585 ? -1.846 -12.344 87.012 1.00 77.38 585 GLY A O 1
ATOM 4478 N N . ILE A 1 586 ? -1.343 -13.117 84.951 1.00 75.69 586 ILE A N 1
ATOM 4479 C CA . ILE A 1 586 ? -2.245 -12.253 84.186 1.00 75.69 586 ILE A CA 1
ATOM 4480 C C . ILE A 1 586 ? -3.408 -13.106 83.687 1.00 75.69 586 ILE A C 1
ATOM 4482 O O . ILE A 1 586 ? -3.181 -14.158 83.094 1.00 75.69 586 ILE A O 1
ATOM 4486 N N . TYR A 1 587 ? -4.629 -12.622 83.892 1.00 81.25 587 TYR A N 1
ATOM 4487 C CA . TYR A 1 587 ? -5.850 -13.309 83.489 1.00 81.25 587 TYR A CA 1
ATOM 4488 C C . TYR A 1 587 ? -6.785 -12.375 82.728 1.00 81.25 587 TYR A C 1
ATOM 4490 O O . TYR A 1 587 ? -6.817 -11.166 82.984 1.00 81.25 587 TYR A O 1
ATOM 4498 N N . ILE A 1 588 ? -7.573 -12.946 81.822 1.00 80.62 588 ILE A N 1
ATOM 4499 C CA . ILE A 1 588 ? -8.643 -12.255 81.104 1.00 80.62 588 ILE A CA 1
ATOM 4500 C C . ILE A 1 588 ? -9.975 -12.709 81.686 1.00 80.62 588 ILE A C 1
ATOM 4502 O O . ILE A 1 588 ? -10.259 -13.902 81.741 1.00 80.62 588 ILE A O 1
ATOM 4506 N N . ILE A 1 589 ? -10.795 -11.759 82.125 1.00 78.00 589 ILE A N 1
ATOM 4507 C CA . ILE A 1 589 ? -12.143 -12.034 82.618 1.00 78.00 589 ILE A CA 1
ATOM 4508 C C . ILE A 1 589 ? -13.141 -11.617 81.547 1.00 78.00 589 ILE A C 1
ATOM 4510 O O . ILE A 1 589 ? -13.170 -10.444 81.160 1.00 78.00 589 ILE A O 1
ATOM 4514 N N . LYS A 1 590 ? -13.965 -12.568 81.105 1.00 72.12 590 LYS A N 1
ATOM 4515 C CA . LYS A 1 590 ? -15.068 -12.348 80.170 1.00 72.12 590 LYS A CA 1
ATOM 4516 C C . LYS A 1 590 ? -16.385 -12.610 80.895 1.00 72.12 590 LYS A C 1
ATOM 4518 O O . LYS A 1 590 ? -16.562 -13.651 81.524 1.00 72.12 590 LYS A O 1
ATOM 4523 N N . GLN A 1 591 ? -17.278 -11.632 80.849 1.00 75.12 591 GLN A N 1
ATOM 4524 C CA . GLN A 1 591 ? -18.641 -11.748 81.353 1.00 75.12 591 GLN A CA 1
ATOM 4525 C C . GLN A 1 591 ? -19.572 -11.390 80.203 1.00 75.12 591 GLN A C 1
ATOM 4527 O O . GLN A 1 591 ? -19.292 -10.436 79.475 1.00 75.12 591 GLN A O 1
ATOM 4532 N N . ASP A 1 592 ? -20.640 -12.159 80.031 1.00 60.44 592 ASP A N 1
ATOM 4533 C CA . ASP A 1 592 ? -21.566 -11.948 78.924 1.00 60.44 592 ASP A CA 1
ATOM 4534 C C . ASP A 1 592 ? -22.113 -10.516 78.932 1.00 60.44 592 ASP A C 1
ATOM 4536 O O . ASP A 1 592 ? -22.474 -9.966 79.975 1.00 60.44 592 ASP A O 1
ATOM 4540 N N . GLY A 1 593 ? -22.092 -9.881 77.758 1.00 52.84 593 GLY A N 1
ATOM 4541 C CA . GLY A 1 593 ? -22.517 -8.493 77.573 1.00 52.84 593 GLY A CA 1
ATOM 4542 C C . GLY A 1 593 ? -21.523 -7.419 78.037 1.00 52.84 593 GLY A C 1
ATOM 4543 O O . GLY A 1 593 ? -21.878 -6.242 78.029 1.00 52.84 593 GLY A O 1
ATOM 4544 N N . ARG A 1 594 ? -20.289 -7.768 78.441 1.00 59.69 594 ARG A N 1
ATOM 4545 C CA . ARG A 1 594 ? -19.239 -6.788 78.789 1.00 59.69 594 ARG A CA 1
ATOM 4546 C C . ARG A 1 594 ? -17.929 -7.037 78.028 1.00 59.69 594 ARG A C 1
ATOM 4548 O O . ARG A 1 594 ? -17.566 -8.195 77.814 1.00 59.69 594 ARG A O 1
ATOM 4555 N N . PRO A 1 595 ? -17.173 -5.978 77.671 1.00 59.69 595 PRO A N 1
ATOM 4556 C CA . PRO A 1 595 ? -15.844 -6.138 77.092 1.00 59.69 595 PRO A CA 1
ATOM 4557 C C . PRO A 1 595 ? -14.925 -6.912 78.045 1.00 59.69 595 PRO A C 1
ATOM 4559 O O . PRO A 1 595 ? -14.986 -6.745 79.268 1.00 59.69 595 PRO A O 1
ATOM 4562 N N . ALA A 1 596 ? -14.059 -7.756 77.486 1.00 74.12 596 ALA A N 1
ATOM 4563 C CA . ALA A 1 596 ? -13.093 -8.512 78.271 1.00 74.12 596 ALA A CA 1
ATOM 4564 C C . ALA A 1 596 ? -12.120 -7.565 78.992 1.00 74.12 596 ALA A C 1
ATOM 4566 O O . ALA A 1 596 ? -11.663 -6.573 78.423 1.00 74.12 596 ALA A O 1
ATOM 4567 N N . ARG A 1 597 ? -11.774 -7.876 80.247 1.00 73.00 597 ARG A N 1
ATOM 4568 C CA . ARG A 1 597 ? -10.828 -7.071 81.038 1.00 73.00 597 ARG A CA 1
ATOM 4569 C C . ARG A 1 597 ? -9.664 -7.896 81.563 1.00 73.00 597 ARG A C 1
ATOM 4571 O O . ARG A 1 597 ? -9.829 -9.050 81.955 1.00 73.00 597 ARG A O 1
ATOM 4578 N N . LYS A 1 598 ? -8.494 -7.265 81.631 1.00 77.62 598 LYS A N 1
ATOM 4579 C CA . LYS A 1 598 ? -7.257 -7.842 82.165 1.00 77.62 598 LYS A CA 1
ATOM 4580 C C . LYS A 1 598 ? -7.170 -7.644 83.680 1.00 77.62 598 LYS A C 1
ATOM 4582 O O . LYS A 1 598 ? -7.358 -6.532 84.168 1.00 77.62 598 LYS A O 1
ATOM 4587 N N . VAL A 1 599 ? -6.824 -8.698 84.414 1.00 75.38 599 VAL A N 1
ATOM 4588 C CA . VAL A 1 599 ? -6.555 -8.664 85.860 1.00 75.38 599 VAL A CA 1
ATOM 4589 C C . VAL A 1 599 ? -5.172 -9.246 86.135 1.00 75.38 599 VAL A C 1
ATOM 4591 O O . VAL A 1 599 ? -4.785 -10.252 85.545 1.00 75.38 599 VAL A O 1
ATOM 4594 N N . VAL A 1 600 ? -4.417 -8.607 87.032 1.00 74.38 600 VAL A N 1
ATOM 4595 C CA . VAL A 1 600 ? -3.091 -9.068 87.466 1.00 74.38 600 VAL A CA 1
ATOM 4596 C C . VAL A 1 600 ? -3.172 -9.483 88.929 1.00 74.38 600 VAL A C 1
ATOM 4598 O O . VAL A 1 600 ? -3.459 -8.651 89.789 1.00 74.38 600 VAL A O 1
ATOM 4601 N N . VAL A 1 601 ? -2.906 -10.756 89.209 1.00 73.06 601 VAL A N 1
ATOM 4602 C CA . VAL A 1 601 ? -2.852 -11.301 90.571 1.00 73.06 601 VAL A CA 1
ATOM 4603 C C . VAL A 1 601 ? -1.394 -11.265 91.029 1.00 73.06 601 VAL A C 1
ATOM 4605 O O . VAL A 1 601 ? -0.537 -11.888 90.399 1.00 73.06 601 VAL A O 1
ATOM 4608 N N . ARG A 1 602 ? -1.107 -10.469 92.066 1.00 69.94 602 ARG A N 1
ATOM 4609 C CA . ARG A 1 602 ? 0.245 -10.199 92.591 1.00 69.94 602 ARG A CA 1
ATOM 4610 C C . ARG A 1 602 ? 0.567 -10.987 93.847 1.00 69.94 602 ARG A C 1
ATOM 4612 O O . ARG A 1 602 ? -0.360 -11.397 94.567 1.00 69.94 602 ARG A O 1
#

Foldseek 3Di:
DDDDDPDDPPPPPPPDQCLVVVLVVLVVLQFFQQAAPDPVLNVVQQGLALQASSYPVCCFPNSNQRDDHDLVSCVVSVNADADEDAQQDQDWDKAAACVPPVYWYKYDDPPARQWIKIKHWHDLDDSNVRFLWTAIWIWTARDDPVCSVVSRQQNDNLDRRTGTQFLVNDGHDVCRQRRHVVGPVNRFKDFDATSVGHTGFIFQGWDADPNMIITDTPPHNYADAAWAPWDWDPFAFFKIKIFTDDDPQFAWKFKWKWWADPVRDTDTDPVRHRDIGGDDRMDMGGRHHGQTKMKMWMWTDHRPHIHGTDIDIDTHHHDQQNQPFFADWDWAPFAQFKTKIFTDADGLFQWKFKWKKFKDWDPDWDKDDFFCLVPPVPDPPQKDWPFRDWDPDPQQGDPHDIFTKAFDAFTKIKDWDPQKWFQKKKKWKAFCDFPKKWWKWDQDPVGTDTDDMDTTHNRIDMDMDGDGGHGMIMTGIHDPDGMMTIGPIMTTITGIDMDIPVVRGRDIPSRDRMDMDGRHHGQTKMWMWMWGDNPPDIHDIDDTHIDTHHHPPPDDDDDDDDDFFDKWKAAPVRDTDDDDPDDQHKIWIDTPPDDIDIDGDD

InterPro domains:
  IPR003961 Fibronectin type III [PF00041] (226-309)
  IPR003961 Fibronectin type III [PS50853] (226-320)
  IPR003961 Fibronectin type III [SM00060] (224-307)
  IPR003961 Fibronectin type III [SM00060] (323-539)
  IPR003961 Fibronectin type III [cd00063] (225-317)
  IPR008757 Peptidase M6-like, domain [PF05547] (16-74)
  IPR013783 Immunoglobulin-like fold [G3DSA:2.60.40.10] (221-321)
  IPR036116 Fibronectin type III superfamily [SSF49265] (226-541)

Organism: NCBI:txid2840690

Radius of gyration: 47.27 Å; chains: 1; bounding box: 80×87×137 Å

Secondary structure (DSSP, 8-state):
------------------HHHHHHHHHHHTPPP-S--SHHHHTTT-S-GGG-TTTGGGGTTTTT-PPPPPHHHHHHTTS-PPEE--TT--S-EEE--HHHH---EEEEETTEEEEEEEEEEE-SSGGGGGSS--EEEEEEEE--HHHHHHT-TT--TT--SEEE--TTS--STTSGGGSSBTTTTT---EEEE-TT--EEEEEEEEEEETTEEEEEESSSS--PPPPEEEEEES--SSEEEEEEEPPTT--EEEEEEEEE-TTS-EEE-GGGTTEEE-S-SEEEEESPPTT-EEEEEEEEEETTEEPPPEEEEEEPPPPSSTT------EEEEEETTEEEEE-PPPTT-SEEEEEEEEEEEEEEEEEEEE--TTTTTTS-TT-EES--EEE-STTSSSSSSPEEEE-STT-EEEE--TTEEEEEEEEEEEESSTT-EEEEEEEETTEEEEEEEEEPPSS-EEEEEEEEEES-EEEEEE-SSS-EEEEEEEEEEEEEEEEE-GGGSSEE-TT-SEEEEESPPTT-EEEEEEEEE-SS-BPPPPPPEEEEPPP-------------PPPEEEETTSPEEPSS-PPSEEEEEE-TTS--EEEEE-

pLDDT: mean 88.6, std 14.12, range [28.16, 98.75]